Protein AF-A0A0X8JY64-F1 (afdb_monomer_lite)

Secondary structure (DSSP, 8-state):
--PPPPP-S-----S-----------------------------------------------------------------EEEEETTEEEEEETTEE--EEEEETTEEEEE-TTSPBP-SEEETTEEE-TTSBBPSSSEEEETTEEEEB-TTSBBP-SSEEEETTEEEEB-TT-PBP-SEEETTEEE-TTS-B-TTEEEEETTEEEEE-TTSBB--SEEEEETTEEEEE-TTSPBP-SEEETTEEEPTTSPBPSSEEEEETTEEEEE-TTSBBP-SEEEEETTEEEEE-TT-PBP-SEEETTEEE-TTSPBP-SEEEEETTTTEEEEE-TTSBBP-SEEETTEEE-GGGPBP-SEEEEETTTTEEEEE-TTSBBP-EEEEETTEEEEE-TTS-B--S--SEEEE-SSEEEEE-TTS-EEEEEETT-EEEE-SS--BTTEEEEEETTEEEEEEGGGEEEE-TTTSPPPEEEE-SSEEEEEEETTEEEEEEE--TTS-TT--B--SSSSB-SS-B---TTTTS-TTSPPS--HHHHHTHHHHTT--S-TTTT-HHHHHHHHHHHT--HHHHHHHHHHHTTTTTSHHHHHH---S-TT-BTTBHHHHSPP-SSHHHHHHHHHHHHIIIIITTT--S---SSSSTHHHH-S-TTHHHHHHHHHHHHHHHHTS--

Foldseek 3Di:
DDFAFAQDPPDPDPDDDDDDDDDDDDDDDDDDDDDDDDDDDDDDDDDDDDDDDDDDDDDDDDDDDDDDDDDDDPPPPQDAAWDQDPNFIFHDDRSDTDAAWDQDPNWIWHAHPVRTTDALDADPQAGHARVRTTDAQDWHAHPNFIWGAYNVRGTDEQDWDQRPNFIWGAYRVRTTDALDQDPQAGHHNVRTTQELHWHQRPNWIWGQYNVRGTDEQDWDQRPNFIWGAYRVRTTDALDQDVFAHHHNVRTTDEQDWHAHPNFIWGAYNVRGTDEQDWDQRPNFIWGAYRVRTTDELDDDDQWHQHNVRTTDEQDWDQRPVVRFIWGQYNVRGTDEQDDDPQWHQHPVGGTDELDWDQRPVVRFIWGAHRVRGTDAAWDARPNDIWHAHPSRGTDDDDQQKKFFADQKWFFAALVGHTQFIAGGGDIWGFDDDDDDPQWTFTFAQRDTGTTHPVRIDRDDPVPDDDWWWADPQFFIWTDPDPPDIFTFAGDDPQHDHPDTWDDRNQADTPRDGGDGPAQFDQQLDEFPDALVLVLCLCVLVVHPPALCRSCSVLLVVLCVVLSGYSLLLQLQLCSSCVRRPRPLCVPQVASNQDQQHPVHRNVRGHHDPGVSCNSNVVSNCCSVPFVVVPLRGLGFCNGHDNVRNHNHRCSSSSSSRSSVVSCVSSPNRD

Sequence (670 aa):
MKKILLASTVALSMAGFAKTTVYAEDSQATNNVQSSEKIATNTVSNEKKNQSEAEKATSQTPETKEQPSKETVVEVVNKEGWQKENNQWRYYEDNQPVSNWKKIAGVWYYFNQDGIMLSNTIFNDYLLNNSGALAESSWVKIDNQWYYATEDGKVTRNNWKKIAGVWYRFDENGIMISNAVYDDYLFKASGVLAENSWVKIGDKWYYGDQEGKINRDKWAKIDGQWYRFDESGVMLSATIYKDYLLKTSGAMAENAWAKLEDKWYYATASGKIIRDKWEKISGSWYYFNKDGVMLSSQWKEKYYLKDSGAMAKSEWIFDEKYKSWFYLKSDGTYAENQWVGSYYLKSFGYMAKNEWIFDKDYNAWYYLKEDGVYVTGNFTINGKDYTFQSNGKWITDSASYYKVKPITANVYSASGEKLSYISQGSIVAIDGAEAKDGRLPVKISGLSGYMNKSDLVAVSSDSDFIPHYATDGNYLYHELSPYASIRVAPHSSSMAIGKKYYSTDGINFENFTVENPFLFRDLRKPSNYTAEELDKVYSLMNIKGSRLAGKGAIFKEAEERYQINALYLIAHSALESSWGRSQIAKDKNNFFGIAAYDTTPYDSAKSFDDVDKGILGAAKWIRENYIDNGRTYLGNKSSGMNVLYASDPYWGEKIASIMMSINSKLGEKD

Radius of gyration: 56.55 Å; chains: 1; bounding box: 113×88×142 Å

pLDDT: mean 86.3, std 21.92, range [22.38, 98.69]

Structure (mmCIF, N/CA/C/O backbone):
data_AF-A0A0X8JY64-F1
#
_entry.id   AF-A0A0X8JY64-F1
#
loop_
_atom_site.group_PDB
_atom_site.id
_atom_site.type_symbol
_atom_site.label_atom_id
_atom_site.label_alt_id
_atom_site.label_comp_id
_atom_site.label_asym_id
_atom_site.label_entity_id
_atom_site.label_seq_id
_atom_site.pdbx_PDB_ins_code
_atom_site.Cartn_x
_atom_site.Cartn_y
_atom_site.Cartn_z
_atom_site.occupancy
_atom_site.B_iso_or_equiv
_atom_site.auth_seq_id
_atom_site.auth_comp_id
_atom_site.auth_asym_id
_atom_site.auth_atom_id
_atom_site.pdbx_PDB_model_num
ATOM 1 N N . MET A 1 1 ? -31.433 -29.660 43.951 1.00 22.83 1 MET A N 1
ATOM 2 C CA . MET A 1 1 ? -31.828 -28.983 42.694 1.00 22.83 1 MET A CA 1
ATOM 3 C C . MET A 1 1 ? -32.385 -27.606 43.030 1.00 22.83 1 MET A C 1
ATOM 5 O O . MET A 1 1 ? -33.512 -27.517 43.497 1.00 22.83 1 MET A O 1
ATOM 9 N N . LYS A 1 2 ? -31.576 -26.546 42.906 1.00 24.92 2 LYS A N 1
ATOM 10 C CA . LYS A 1 2 ? -32.000 -25.166 43.198 1.00 24.92 2 LYS A CA 1
ATOM 11 C C . LYS A 1 2 ? -32.607 -24.577 41.919 1.00 24.92 2 LYS A C 1
ATOM 13 O O . LYS A 1 2 ? -31.893 -24.409 40.939 1.00 24.92 2 LYS A O 1
ATOM 18 N N . LYS A 1 3 ? -33.926 -24.370 41.923 1.00 30.39 3 LYS A N 1
ATOM 19 C CA . LYS A 1 3 ? -34.717 -23.831 40.806 1.00 30.39 3 LYS A CA 1
ATOM 20 C C . LYS A 1 3 ? -34.628 -22.297 40.843 1.00 30.39 3 LYS A C 1
ATOM 22 O O . LYS A 1 3 ? -34.914 -21.716 41.884 1.00 30.39 3 LYS A O 1
ATOM 27 N N . ILE A 1 4 ? -34.177 -21.672 39.755 1.00 33.28 4 ILE A N 1
ATOM 28 C CA . ILE A 1 4 ? -33.971 -20.218 39.613 1.00 33.28 4 ILE A CA 1
ATOM 29 C C . ILE A 1 4 ? -35.132 -19.678 38.773 1.00 33.28 4 ILE A C 1
ATOM 31 O O . ILE A 1 4 ? -35.275 -20.147 37.655 1.00 33.28 4 ILE A O 1
ATOM 35 N N . LEU A 1 5 ? -35.966 -18.770 39.298 1.00 32.28 5 LEU A N 1
ATOM 36 C CA . LEU A 1 5 ? -36.996 -18.059 38.520 1.00 32.28 5 LEU A CA 1
ATOM 37 C C . LEU A 1 5 ? -36.371 -16.875 37.760 1.00 32.28 5 LEU A C 1
ATOM 39 O O . LEU A 1 5 ? -35.498 -16.206 38.309 1.00 32.28 5 LEU A O 1
ATOM 43 N N . LEU A 1 6 ? -36.851 -16.592 36.542 1.00 37.19 6 LEU A N 1
ATOM 44 C CA . LEU A 1 6 ? -36.521 -15.362 35.821 1.00 37.19 6 LEU A CA 1
ATOM 45 C C . LEU A 1 6 ? -37.612 -14.306 36.014 1.00 37.19 6 LEU A C 1
ATOM 47 O O . LEU A 1 6 ? -38.783 -14.586 35.767 1.00 37.19 6 LEU A O 1
ATOM 51 N N . ALA A 1 7 ? -37.185 -13.079 36.318 1.00 32.94 7 ALA A N 1
ATOM 52 C CA . ALA A 1 7 ? -37.895 -11.866 35.926 1.00 32.94 7 ALA A CA 1
ATOM 53 C C . ALA A 1 7 ? -37.309 -11.374 34.593 1.00 32.94 7 ALA A C 1
ATOM 55 O O . ALA A 1 7 ? -36.095 -11.212 34.451 1.00 32.94 7 ALA A O 1
ATOM 56 N N . SER A 1 8 ? -38.181 -11.206 33.604 1.00 33.31 8 SER A N 1
ATOM 57 C CA . SER A 1 8 ? -37.902 -11.036 32.172 1.00 33.31 8 SER A CA 1
ATOM 58 C C . SER A 1 8 ? -36.712 -10.124 31.800 1.00 33.31 8 SER A C 1
ATOM 60 O O . SER A 1 8 ? -36.723 -8.929 32.093 1.00 33.31 8 SER A O 1
ATOM 62 N N . THR A 1 9 ? -35.761 -10.638 31.011 1.00 33.22 9 THR A N 1
ATOM 63 C CA . THR A 1 9 ? -34.740 -9.850 30.279 1.00 33.22 9 THR A CA 1
ATOM 64 C C . THR A 1 9 ? -35.077 -9.601 28.804 1.00 33.22 9 THR A C 1
ATOM 66 O O . THR A 1 9 ? -34.227 -9.137 28.049 1.00 33.22 9 THR A O 1
ATOM 69 N N . VAL A 1 10 ? -36.328 -9.791 28.370 1.00 29.34 10 VAL A N 1
ATOM 70 C CA . VAL A 1 10 ? -36.775 -9.306 27.051 1.00 29.34 10 VAL A CA 1
ATOM 71 C C . VAL A 1 10 ? -37.993 -8.404 27.204 1.00 29.34 10 VAL A C 1
ATOM 73 O O . VAL A 1 10 ? -39.138 -8.829 27.097 1.00 29.34 10 VAL A O 1
ATOM 76 N N . ALA A 1 11 ? -37.717 -7.124 27.437 1.00 27.31 11 ALA A N 1
ATOM 77 C CA . ALA A 1 11 ? -38.617 -6.029 27.098 1.00 27.31 11 ALA A CA 1
ATOM 78 C C . ALA A 1 11 ? -37.799 -4.800 26.663 1.00 27.31 11 ALA A C 1
ATOM 80 O O . ALA A 1 11 ? -37.919 -3.723 27.237 1.00 27.31 11 ALA A O 1
ATOM 81 N N . LEU A 1 12 ? -36.968 -4.951 25.625 1.00 27.73 12 LEU A N 1
ATOM 82 C CA . LEU A 1 12 ? -36.611 -3.825 24.758 1.00 27.73 12 LEU A CA 1
ATOM 83 C C . LEU A 1 12 ? -37.537 -3.851 23.536 1.00 27.73 12 LEU A C 1
ATOM 85 O O . LEU A 1 12 ? -37.183 -4.328 22.466 1.00 27.73 12 LEU A O 1
ATOM 89 N N . SER A 1 13 ? -38.758 -3.355 23.724 1.00 26.38 13 SER A N 1
ATOM 90 C CA . SER A 1 13 ? -39.576 -2.805 22.639 1.00 26.38 13 SER A CA 1
ATOM 91 C C . SER A 1 13 ? -40.682 -1.925 23.224 1.00 26.38 13 SER A C 1
ATOM 93 O O . SER A 1 13 ? -41.859 -2.279 23.203 1.00 26.38 13 SER A O 1
ATOM 95 N N . MET A 1 14 ? -40.312 -0.770 23.776 1.00 27.78 14 MET A N 1
ATOM 96 C CA . MET A 1 14 ? -41.234 0.364 23.903 1.00 27.78 14 MET A CA 1
ATOM 97 C C . MET A 1 14 ? -40.509 1.668 23.569 1.00 27.78 14 MET A C 1
ATOM 99 O O . MET A 1 14 ? -40.362 2.559 24.390 1.00 27.78 14 MET A O 1
ATOM 103 N N . ALA A 1 15 ? -40.086 1.770 22.316 1.00 25.72 15 ALA A N 1
ATOM 104 C CA . ALA A 1 15 ? -40.210 2.994 21.542 1.00 25.72 15 ALA A CA 1
ATOM 105 C C . ALA A 1 15 ? -40.519 2.541 20.112 1.00 25.72 15 ALA A C 1
ATOM 107 O O . ALA A 1 15 ? -39.825 1.686 19.564 1.00 25.72 15 ALA A O 1
ATOM 108 N N . GLY A 1 16 ? -41.635 3.012 19.554 1.00 33.66 16 GLY A N 1
ATOM 109 C CA . GLY A 1 16 ? -41.964 2.762 18.155 1.00 33.66 16 GLY A CA 1
ATOM 110 C C . GLY A 1 16 ? -40.866 3.293 17.228 1.00 33.66 16 GLY A C 1
ATOM 111 O O . GLY A 1 16 ? -40.105 4.171 17.618 1.00 33.66 16 GLY A O 1
ATOM 112 N N . PHE A 1 17 ? -40.863 2.776 15.996 1.00 28.53 17 PHE A N 1
ATOM 113 C CA . PHE A 1 17 ? -39.947 3.055 14.876 1.00 28.53 17 PHE A CA 1
ATOM 114 C C . PHE A 1 17 ? -38.665 2.209 14.817 1.00 28.53 17 PHE A C 1
ATOM 116 O O . PHE A 1 17 ? -37.603 2.621 15.257 1.00 28.53 17 PHE A O 1
ATOM 123 N N . ALA A 1 18 ? -38.758 1.055 14.150 1.00 24.70 18 ALA A N 1
ATOM 124 C CA . ALA A 1 18 ? -38.021 0.770 12.910 1.00 24.70 18 ALA A CA 1
ATOM 125 C C . ALA A 1 18 ? -38.426 -0.619 12.389 1.00 24.70 18 ALA A C 1
ATOM 127 O O . ALA A 1 18 ? -38.357 -1.613 13.107 1.00 24.70 18 ALA A O 1
ATOM 128 N N . LYS A 1 19 ? -38.878 -0.683 11.132 1.00 27.06 19 LYS A N 1
ATOM 129 C CA . LYS A 1 19 ? -39.014 -1.938 10.384 1.00 27.06 19 LYS A CA 1
ATOM 130 C C . LYS A 1 19 ? -37.615 -2.397 9.982 1.00 27.06 19 LYS A C 1
ATOM 132 O O . LYS A 1 19 ? -36.936 -1.657 9.276 1.00 27.06 19 LYS A O 1
ATOM 137 N N . THR A 1 20 ? -37.250 -3.628 10.307 1.00 25.48 20 THR A N 1
ATOM 138 C CA . THR A 1 20 ? -36.220 -4.360 9.565 1.00 25.48 20 THR A CA 1
ATOM 139 C C . THR A 1 20 ? -36.744 -5.742 9.206 1.00 25.48 20 THR A C 1
ATOM 141 O O . THR A 1 20 ? -37.104 -6.561 10.046 1.00 25.48 20 THR A O 1
ATOM 144 N N . THR A 1 21 ? -36.855 -5.935 7.899 1.00 24.30 21 THR A N 1
ATOM 145 C CA . THR A 1 21 ? -37.120 -7.180 7.189 1.00 24.30 21 THR A CA 1
ATOM 146 C C . THR A 1 21 ? -35.949 -8.142 7.362 1.00 24.30 21 THR A C 1
ATOM 148 O O . THR A 1 21 ? -34.807 -7.743 7.145 1.00 24.30 21 THR A O 1
ATOM 151 N N . VAL A 1 22 ? -36.232 -9.405 7.677 1.00 22.56 22 VAL A N 1
ATOM 152 C CA . VAL A 1 22 ? -35.265 -10.503 7.566 1.00 22.56 22 VAL A CA 1
ATOM 153 C C . VAL A 1 22 ? -35.744 -11.414 6.441 1.00 22.56 22 VAL A C 1
ATOM 155 O O . VAL A 1 22 ? -36.814 -12.010 6.538 1.00 22.56 22 VAL A O 1
ATOM 158 N N . TYR A 1 23 ? -34.962 -11.460 5.363 1.00 23.56 23 TYR A N 1
ATOM 159 C CA . TYR A 1 23 ? -35.023 -12.499 4.341 1.00 23.56 23 TYR A CA 1
ATOM 160 C C . TYR A 1 23 ? -34.262 -13.722 4.860 1.00 23.56 23 TYR A C 1
ATOM 162 O O . TYR A 1 23 ? -33.131 -13.591 5.328 1.00 23.56 23 TYR A O 1
ATOM 170 N N . ALA A 1 24 ? -34.886 -14.891 4.769 1.00 23.25 24 ALA A N 1
ATOM 171 C CA . ALA A 1 24 ? -34.222 -16.182 4.842 1.00 23.25 24 ALA A CA 1
ATOM 172 C C . ALA A 1 24 ? -34.339 -16.810 3.448 1.00 23.25 24 ALA A C 1
ATOM 174 O O . ALA A 1 24 ? -35.454 -16.984 2.959 1.00 23.25 24 ALA A O 1
ATOM 175 N N . GLU A 1 25 ? -33.209 -17.089 2.801 1.00 24.27 25 GLU A N 1
ATOM 176 C CA . GLU A 1 25 ? -33.149 -17.933 1.606 1.00 24.27 25 GLU A CA 1
ATOM 177 C C . GLU A 1 25 ? -32.420 -19.226 1.960 1.00 24.27 25 GLU A C 1
ATOM 179 O O . GLU A 1 25 ? -31.299 -19.219 2.475 1.00 24.27 25 GLU A O 1
ATOM 184 N N . ASP A 1 26 ? -33.130 -20.322 1.708 1.00 24.64 26 ASP A N 1
ATOM 185 C CA . ASP A 1 26 ? -32.701 -21.695 1.890 1.00 24.64 26 ASP A CA 1
ATOM 186 C C . ASP A 1 26 ? -31.607 -22.082 0.892 1.00 24.64 26 ASP A C 1
ATOM 188 O O . ASP A 1 26 ? -31.664 -21.811 -0.309 1.00 24.64 26 ASP A O 1
ATOM 192 N N . SER A 1 27 ? -30.628 -22.808 1.411 1.00 22.56 27 SER A N 1
ATOM 193 C CA . SER A 1 27 ? -29.618 -23.539 0.669 1.00 22.56 27 SER A CA 1
ATOM 194 C C . SER A 1 27 ? -30.221 -24.792 0.023 1.00 22.56 27 SER A C 1
ATOM 196 O O . SER A 1 27 ? -30.647 -25.721 0.708 1.00 22.56 27 SER A O 1
ATOM 198 N N . GLN A 1 28 ? -30.175 -24.872 -1.310 1.00 25.58 28 GLN A N 1
ATOM 199 C CA . GLN A 1 28 ? -30.297 -26.138 -2.034 1.00 25.58 28 GLN A CA 1
ATOM 200 C C . GLN A 1 28 ? -29.064 -26.390 -2.898 1.00 25.58 28 GLN A C 1
ATOM 202 O O . GLN A 1 28 ? -28.745 -25.652 -3.826 1.00 25.58 28 GLN A O 1
ATOM 207 N N . ALA A 1 29 ? -28.374 -27.473 -2.550 1.00 22.38 29 ALA A N 1
ATOM 208 C CA . ALA A 1 29 ? -27.350 -28.110 -3.349 1.00 22.38 29 ALA A CA 1
ATOM 209 C C . ALA A 1 29 ? -28.010 -28.993 -4.417 1.00 22.38 29 ALA A C 1
ATOM 211 O O . ALA A 1 29 ? -28.858 -29.826 -4.098 1.00 22.38 29 ALA A O 1
ATOM 212 N N . THR A 1 30 ? -27.554 -28.880 -5.662 1.00 24.30 30 THR A N 1
ATOM 213 C CA . THR A 1 30 ? -27.774 -29.899 -6.693 1.00 24.30 30 THR A CA 1
ATOM 214 C C . THR A 1 30 ? -26.456 -30.251 -7.360 1.00 24.30 30 THR A C 1
ATOM 216 O O . THR A 1 30 ? -25.789 -29.404 -7.952 1.00 24.30 30 THR A O 1
ATOM 219 N N . ASN A 1 31 ? -26.114 -31.533 -7.245 1.00 22.97 31 ASN A N 1
ATOM 220 C CA . ASN A 1 31 ? -25.107 -32.230 -8.027 1.00 22.97 31 ASN A CA 1
ATOM 221 C C . ASN A 1 31 ? -25.411 -32.116 -9.524 1.00 22.97 31 ASN A C 1
ATOM 223 O O . ASN A 1 31 ? -26.549 -32.338 -9.929 1.00 22.97 31 ASN A O 1
ATOM 227 N N . ASN A 1 32 ? -24.379 -31.905 -10.341 1.00 25.62 32 ASN A N 1
ATOM 228 C CA . ASN A 1 32 ? -24.372 -32.419 -11.705 1.00 25.62 32 ASN A CA 1
ATOM 229 C C . ASN A 1 32 ? -22.962 -32.867 -12.102 1.00 25.62 32 ASN A C 1
ATOM 231 O O . ASN A 1 32 ? -21.990 -32.120 -12.019 1.00 25.62 32 ASN A O 1
ATOM 235 N N . VAL A 1 33 ? -22.901 -34.133 -12.501 1.00 22.88 33 VAL A N 1
ATOM 236 C CA . VAL A 1 33 ? -21.760 -34.863 -13.050 1.00 22.88 33 VAL A CA 1
ATOM 237 C C . VAL A 1 33 ? -21.921 -34.878 -14.568 1.00 22.88 33 VAL A C 1
ATOM 239 O O . VAL A 1 33 ? -22.978 -35.276 -15.041 1.00 22.88 33 VAL A O 1
ATOM 242 N N . GLN A 1 34 ? -20.874 -34.520 -15.314 1.00 25.00 34 GLN A N 1
ATOM 243 C CA . GLN A 1 34 ? -20.591 -34.987 -16.684 1.00 25.00 34 GLN A CA 1
ATOM 244 C C . GLN A 1 34 ? -19.139 -34.589 -17.008 1.00 25.00 34 GLN A C 1
ATOM 246 O O . GLN A 1 34 ? -18.778 -33.421 -16.945 1.00 25.00 34 GLN A O 1
ATOM 251 N N . SER A 1 35 ? -18.206 -35.540 -16.981 1.00 24.61 35 SER A N 1
ATOM 252 C CA . SER A 1 35 ? -17.814 -36.468 -18.058 1.00 24.61 35 SER A CA 1
ATOM 253 C C . SER A 1 35 ? -16.681 -35.909 -18.921 1.00 24.61 35 SER A C 1
ATOM 255 O O . SER A 1 35 ? -16.855 -35.019 -19.745 1.00 24.61 35 SER A O 1
ATOM 257 N N . SER A 1 36 ? -15.508 -36.486 -18.679 1.00 23.34 36 SER A N 1
ATOM 258 C CA . SER A 1 36 ? -14.246 -36.343 -19.392 1.00 23.34 36 SER A CA 1
ATOM 259 C C . SER A 1 36 ? -14.227 -37.159 -20.686 1.00 23.34 36 SER A C 1
ATOM 261 O O . SER A 1 36 ? -14.503 -38.358 -20.638 1.00 23.34 36 SER A O 1
ATOM 263 N N . GLU A 1 37 ? -13.756 -36.566 -21.784 1.00 26.14 37 GLU A N 1
ATOM 264 C CA . GLU A 1 37 ? -13.270 -37.303 -22.955 1.00 26.14 37 GLU A CA 1
ATOM 265 C C . GLU A 1 37 ? -11.794 -36.984 -23.210 1.00 26.14 37 GLU A C 1
ATOM 267 O O . GLU A 1 37 ? -11.365 -35.832 -23.272 1.00 26.14 37 GLU A O 1
ATOM 272 N N . LYS A 1 38 ? -11.015 -38.064 -23.306 1.00 26.78 38 LYS A N 1
ATOM 273 C CA . LYS A 1 38 ? -9.616 -38.113 -23.726 1.00 26.78 38 LYS A CA 1
ATOM 274 C C . LYS A 1 38 ? -9.558 -38.113 -25.251 1.00 26.78 38 LYS A C 1
ATOM 276 O O . LYS A 1 38 ? -10.183 -38.972 -25.865 1.00 26.78 38 LYS A O 1
ATOM 281 N N . ILE A 1 39 ? -8.677 -37.303 -25.830 1.00 25.95 39 ILE A N 1
ATOM 282 C CA . ILE A 1 39 ? -8.046 -37.614 -27.118 1.00 25.95 39 ILE A CA 1
ATOM 283 C C . ILE A 1 39 ? -6.535 -37.460 -26.948 1.00 25.95 39 ILE A C 1
ATOM 285 O O . ILE A 1 39 ? -6.030 -36.421 -26.530 1.00 25.95 39 ILE A O 1
ATOM 289 N N . ALA A 1 40 ? -5.841 -38.556 -27.228 1.00 25.00 40 ALA A N 1
ATOM 290 C CA . ALA A 1 40 ? -4.398 -38.671 -27.305 1.00 25.00 40 ALA A CA 1
ATOM 291 C C . ALA A 1 40 ? -3.954 -38.502 -28.759 1.00 25.00 40 ALA A C 1
ATOM 293 O O . ALA A 1 40 ? -4.608 -39.057 -29.632 1.00 25.00 40 ALA A O 1
ATOM 294 N N . THR A 1 41 ? -2.804 -37.863 -28.988 1.00 24.33 41 THR A N 1
ATOM 295 C CA . THR A 1 41 ? -1.823 -38.296 -30.002 1.00 24.33 41 THR A CA 1
ATOM 296 C C . THR A 1 41 ? -0.472 -37.615 -29.774 1.00 24.33 41 THR A C 1
ATOM 298 O O . THR A 1 41 ? -0.296 -36.432 -30.039 1.00 24.33 41 THR A O 1
ATOM 301 N N . ASN A 1 42 ? 0.451 -38.419 -29.250 1.00 25.91 42 ASN A N 1
ATOM 302 C CA . ASN A 1 42 ? 1.845 -38.625 -29.644 1.00 25.91 42 ASN A CA 1
ATOM 303 C C . ASN A 1 42 ? 2.675 -37.469 -30.226 1.00 25.91 42 ASN A C 1
ATOM 305 O O . ASN A 1 42 ? 2.645 -37.149 -31.411 1.00 25.91 42 ASN A O 1
ATOM 309 N N . THR A 1 43 ? 3.570 -37.019 -29.355 1.00 23.30 43 THR A N 1
ATOM 310 C CA . THR A 1 43 ? 4.937 -36.547 -29.577 1.00 23.30 43 THR A CA 1
ATOM 311 C C . THR A 1 43 ? 5.769 -37.530 -30.415 1.00 23.30 43 THR A C 1
ATOM 313 O O . THR A 1 43 ? 5.811 -38.720 -30.106 1.00 23.30 43 THR A O 1
ATOM 316 N N . VAL A 1 44 ? 6.524 -37.025 -31.398 1.00 25.77 44 VAL A N 1
ATOM 317 C CA . VAL A 1 44 ? 7.754 -37.671 -31.887 1.00 25.77 44 VAL A CA 1
ATOM 318 C C . VAL A 1 44 ? 8.857 -36.622 -31.949 1.00 25.77 44 VAL A C 1
ATOM 320 O O . VAL A 1 44 ? 8.811 -35.664 -32.718 1.00 25.77 44 VAL A O 1
ATOM 323 N N . SER A 1 45 ? 9.829 -36.825 -31.073 1.00 23.92 45 SER A N 1
ATOM 324 C CA . SER A 1 45 ? 11.144 -36.210 -31.005 1.00 23.92 45 SER A CA 1
ATOM 325 C C . SER A 1 45 ? 12.032 -36.710 -32.147 1.00 23.92 45 SER A C 1
ATOM 327 O O . SER A 1 45 ? 12.042 -37.895 -32.465 1.00 23.92 45 SER A O 1
ATOM 329 N N . ASN A 1 46 ? 12.825 -35.814 -32.732 1.00 25.41 46 ASN A N 1
ATOM 330 C CA . ASN A 1 46 ? 13.976 -36.181 -33.554 1.00 25.41 46 ASN A CA 1
ATOM 331 C C . ASN A 1 46 ? 15.144 -35.262 -33.184 1.00 25.41 46 ASN A C 1
ATOM 333 O O . ASN A 1 46 ? 15.298 -34.166 -33.720 1.00 25.41 46 ASN A O 1
ATOM 337 N N . GLU A 1 47 ? 15.955 -35.721 -32.233 1.00 26.56 47 GLU A N 1
ATOM 338 C CA . GLU A 1 47 ? 17.306 -35.222 -32.008 1.00 26.56 47 GLU A CA 1
ATOM 339 C C . GLU A 1 47 ? 18.250 -35.909 -33.005 1.00 26.56 47 GLU A C 1
ATOM 341 O O . GLU A 1 47 ? 18.331 -37.134 -33.064 1.00 26.56 47 GLU A O 1
ATOM 346 N N . LYS A 1 48 ? 18.997 -35.118 -33.779 1.00 25.42 48 LYS A N 1
ATOM 347 C CA . LYS A 1 48 ? 20.207 -35.567 -34.476 1.00 25.42 48 LYS A CA 1
ATOM 348 C C . LYS A 1 48 ? 21.388 -34.769 -33.936 1.00 25.42 48 LYS A C 1
ATOM 350 O O . LYS A 1 48 ? 21.599 -33.624 -34.323 1.00 25.42 48 LYS A O 1
ATOM 355 N N . LYS A 1 49 ? 22.168 -35.402 -33.061 1.00 25.12 49 LYS A N 1
ATOM 356 C CA . LYS A 1 49 ? 23.603 -35.145 -32.907 1.00 25.12 49 LYS A CA 1
ATOM 357 C C . LYS A 1 49 ? 24.324 -36.187 -33.752 1.00 25.12 49 LYS A C 1
ATOM 359 O O . LYS A 1 49 ? 24.024 -37.368 -33.622 1.00 25.12 49 LYS A O 1
ATOM 364 N N . ASN A 1 50 ? 25.285 -35.770 -34.567 1.00 25.50 50 ASN A N 1
ATOM 365 C CA . ASN A 1 50 ? 26.426 -36.634 -34.820 1.00 25.50 50 ASN A CA 1
ATOM 366 C C . ASN A 1 50 ? 27.690 -35.810 -35.031 1.00 25.50 50 ASN A C 1
ATOM 368 O O . ASN A 1 50 ? 27.674 -34.768 -35.685 1.00 25.50 50 ASN A O 1
ATOM 372 N N . GLN A 1 51 ? 28.736 -36.294 -34.375 1.00 28.02 51 GLN A N 1
ATOM 373 C CA . GLN A 1 51 ? 30.071 -35.738 -34.280 1.00 28.02 51 GLN A CA 1
ATOM 374 C C . GLN A 1 51 ? 30.846 -35.888 -35.588 1.00 28.02 51 GLN A C 1
ATOM 376 O O . GLN A 1 51 ? 30.667 -36.834 -36.352 1.00 28.02 51 GLN A O 1
ATOM 381 N N . SER A 1 52 ? 31.747 -34.935 -35.780 1.00 23.77 52 SER A N 1
ATOM 382 C CA . SER A 1 52 ? 32.952 -35.033 -36.589 1.00 23.77 52 SER A CA 1
ATOM 383 C C . SER A 1 52 ? 33.972 -35.964 -35.936 1.00 23.77 52 SER A C 1
ATOM 385 O O . SER A 1 52 ? 34.220 -35.810 -34.744 1.00 23.77 52 SER A O 1
ATOM 387 N N . GLU A 1 53 ? 34.648 -36.791 -36.728 1.00 27.36 53 GLU A N 1
ATOM 388 C CA . GLU A 1 53 ? 36.102 -36.968 -36.641 1.00 27.36 53 GLU A CA 1
ATOM 389 C C . GLU A 1 53 ? 36.628 -37.654 -37.905 1.00 27.36 53 GLU A C 1
ATOM 391 O O . GLU A 1 53 ? 35.964 -38.484 -38.525 1.00 27.36 53 GLU A O 1
ATOM 396 N N . ALA A 1 54 ? 37.803 -37.200 -38.325 1.00 24.25 54 ALA A N 1
ATOM 397 C CA . ALA A 1 54 ? 38.539 -37.639 -39.493 1.00 24.25 54 ALA A CA 1
ATOM 398 C C . ALA A 1 54 ? 39.655 -38.583 -39.051 1.00 24.25 54 ALA A C 1
ATOM 400 O O . ALA A 1 54 ? 40.273 -38.318 -38.029 1.00 24.25 54 ALA A O 1
ATOM 401 N N . GLU A 1 55 ? 40.002 -39.577 -39.870 1.00 26.00 55 GLU A N 1
ATOM 402 C CA . GLU A 1 55 ? 41.357 -40.132 -39.888 1.00 26.00 55 GLU A CA 1
ATOM 403 C C . GLU A 1 55 ? 41.668 -40.829 -41.221 1.00 26.00 55 GLU A C 1
ATOM 405 O O . GLU A 1 55 ? 40.785 -41.172 -42.007 1.00 26.00 55 GLU A O 1
ATOM 410 N N . LYS A 1 56 ? 42.965 -40.908 -41.514 1.00 23.94 56 LYS A N 1
ATOM 411 C CA . LYS A 1 56 ? 43.604 -41.009 -42.830 1.00 23.94 56 LYS A CA 1
ATOM 412 C C . LYS A 1 56 ? 44.548 -42.222 -42.838 1.00 23.94 56 LYS A C 1
ATOM 414 O O . LYS A 1 56 ? 45.156 -42.500 -41.814 1.00 23.94 56 LYS A O 1
ATOM 419 N N . ALA A 1 57 ? 44.777 -42.782 -44.035 1.00 23.55 57 ALA A N 1
ATOM 420 C CA . ALA A 1 57 ? 45.797 -43.790 -44.401 1.00 23.55 57 ALA A CA 1
ATOM 421 C C . ALA A 1 57 ? 45.497 -45.232 -43.913 1.00 23.55 57 ALA A C 1
ATOM 423 O O . ALA A 1 57 ? 44.924 -45.424 -42.857 1.00 23.55 57 ALA A O 1
ATOM 424 N N . THR A 1 58 ? 45.804 -46.325 -44.622 1.00 22.81 58 THR A N 1
ATOM 425 C CA . THR A 1 58 ? 46.943 -46.610 -45.513 1.00 22.81 58 THR A CA 1
ATOM 426 C C . THR A 1 58 ? 46.638 -47.847 -46.383 1.00 22.81 58 THR A C 1
ATOM 428 O O . THR A 1 58 ? 45.816 -48.681 -46.014 1.00 22.81 58 THR A O 1
ATOM 431 N N . SER A 1 59 ? 47.321 -47.964 -47.525 1.00 26.06 59 SER A N 1
ATOM 432 C CA . SER A 1 59 ? 47.349 -49.107 -48.453 1.00 26.06 59 SER A CA 1
ATOM 433 C C . SER A 1 59 ? 47.729 -50.455 -47.821 1.00 26.06 59 SER A C 1
ATOM 435 O O . SER A 1 59 ? 48.616 -50.476 -46.975 1.00 26.06 59 SER A O 1
ATOM 437 N N . GLN A 1 60 ? 47.194 -51.566 -48.353 1.00 26.48 60 GLN A N 1
ATOM 438 C CA . GLN A 1 60 ? 47.933 -52.651 -49.047 1.00 26.48 60 GLN A CA 1
ATOM 439 C C . GLN A 1 60 ? 47.040 -53.886 -49.311 1.00 26.48 60 GLN A C 1
ATOM 441 O O . GLN A 1 60 ? 46.357 -54.384 -48.423 1.00 26.48 60 GLN A O 1
ATOM 446 N N . THR A 1 61 ? 47.076 -54.371 -50.555 1.00 24.84 61 THR A N 1
ATOM 447 C CA . THR A 1 61 ? 46.651 -55.703 -51.044 1.00 24.84 61 THR A CA 1
ATOM 448 C C . THR A 1 61 ? 47.580 -56.801 -50.490 1.00 24.84 61 THR A C 1
ATOM 450 O O . THR A 1 61 ? 48.727 -56.475 -50.175 1.00 24.84 61 THR A O 1
ATOM 453 N N . PRO A 1 62 ? 47.162 -58.082 -50.377 1.00 35.88 62 PRO A N 1
ATOM 454 C CA . PRO A 1 62 ? 47.230 -59.054 -51.497 1.00 35.88 62 PRO A CA 1
ATOM 455 C C . PRO A 1 62 ? 46.033 -60.055 -51.480 1.00 35.88 62 PRO A C 1
ATOM 457 O O . PRO A 1 62 ? 45.298 -60.126 -50.508 1.00 35.88 62 PRO A O 1
ATOM 460 N N . GLU A 1 63 ? 45.657 -60.769 -52.542 1.00 26.91 63 GLU A N 1
ATOM 461 C CA . GLU A 1 63 ? 46.371 -61.926 -53.091 1.00 26.91 63 GLU A CA 1
ATOM 462 C C . GLU A 1 63 ? 45.890 -62.323 -54.496 1.00 26.91 63 GLU A C 1
ATOM 464 O O . GLU A 1 63 ? 44.756 -62.106 -54.923 1.00 26.91 63 GLU A O 1
ATOM 469 N N . THR A 1 64 ? 46.845 -62.946 -55.170 1.00 25.25 64 THR A N 1
ATOM 470 C CA . THR A 1 64 ? 46.962 -63.366 -56.559 1.00 25.25 64 THR A CA 1
ATOM 471 C C . THR A 1 64 ? 46.484 -64.810 -56.748 1.00 25.25 64 THR A C 1
ATOM 473 O O . THR A 1 64 ? 46.772 -65.655 -55.905 1.00 25.25 64 THR A O 1
ATOM 476 N N . LYS A 1 65 ? 45.915 -65.145 -57.914 1.00 28.61 65 LYS A N 1
ATOM 477 C CA . LYS A 1 65 ? 46.075 -66.480 -58.522 1.00 28.61 65 LYS A CA 1
ATOM 478 C C . LYS A 1 65 ? 46.301 -66.381 -60.036 1.00 28.61 65 LYS A C 1
ATOM 480 O O . LYS A 1 65 ? 45.409 -66.007 -60.783 1.00 28.61 65 LYS A O 1
ATOM 485 N N . GLU A 1 66 ? 47.547 -66.696 -60.385 1.00 29.36 66 GLU A N 1
ATOM 486 C CA . GLU A 1 66 ? 48.061 -67.463 -61.533 1.00 29.36 66 GLU A CA 1
ATOM 487 C C . GLU A 1 66 ? 47.743 -67.065 -62.995 1.00 29.36 66 GLU A C 1
ATOM 489 O O . GLU A 1 66 ? 46.627 -67.132 -63.497 1.00 29.36 66 GLU A O 1
ATOM 494 N N . GLN A 1 67 ? 48.846 -66.743 -63.684 1.00 29.19 67 GLN A N 1
ATOM 495 C CA . GLN A 1 67 ? 49.122 -66.725 -65.131 1.00 29.19 67 GLN A CA 1
ATOM 496 C C . GLN A 1 67 ? 49.108 -68.163 -65.740 1.00 29.19 67 GLN A C 1
ATOM 498 O O . GLN A 1 67 ? 49.177 -69.103 -64.949 1.00 29.19 67 GLN A O 1
ATOM 503 N N . PRO A 1 68 ? 49.124 -68.394 -67.086 1.00 41.00 68 PRO A N 1
ATOM 504 C CA . PRO A 1 68 ? 49.966 -67.653 -68.038 1.00 41.00 68 PRO A CA 1
ATOM 505 C C . PRO A 1 68 ? 49.445 -67.375 -69.472 1.00 41.00 68 PRO A C 1
ATOM 507 O O . PRO A 1 68 ? 48.592 -68.056 -70.030 1.00 41.00 68 PRO A O 1
ATOM 510 N N . SER A 1 69 ? 50.068 -66.323 -70.020 1.00 36.28 69 SER A N 1
ATOM 511 C CA . SER A 1 69 ? 50.463 -66.008 -71.407 1.00 36.28 69 SER A CA 1
ATOM 512 C C . SER A 1 69 ? 49.590 -66.394 -72.613 1.00 36.28 69 SER A C 1
ATOM 514 O O . SER A 1 69 ? 49.464 -67.558 -72.986 1.00 36.28 69 SER A O 1
ATOM 516 N N . LYS A 1 70 ? 49.219 -65.360 -73.385 1.00 32.50 70 LYS A N 1
ATOM 517 C CA . LYS A 1 70 ? 49.508 -65.270 -74.829 1.00 32.50 70 LYS A CA 1
ATOM 518 C C . LYS A 1 70 ? 49.366 -63.830 -75.335 1.00 32.50 70 LYS A C 1
ATOM 520 O O . LYS A 1 70 ? 48.531 -63.075 -74.856 1.00 32.50 70 LYS A O 1
ATOM 525 N N . GLU A 1 71 ? 50.252 -63.481 -76.260 1.00 45.00 71 GLU A N 1
ATOM 526 C CA . GLU A 1 71 ? 50.395 -62.198 -76.952 1.00 45.00 71 GLU A CA 1
ATOM 527 C C . GLU A 1 71 ? 49.073 -61.659 -77.505 1.00 45.00 71 GLU A C 1
ATOM 529 O O . GLU A 1 71 ? 48.315 -62.405 -78.126 1.00 45.00 71 GLU A O 1
ATOM 534 N N . THR A 1 72 ? 48.826 -60.350 -77.377 1.00 32.25 72 THR A N 1
ATOM 535 C CA . THR A 1 72 ? 47.931 -59.632 -78.300 1.00 32.25 72 THR A CA 1
ATOM 536 C C . THR A 1 72 ? 48.221 -58.124 -78.296 1.00 32.25 72 THR A C 1
ATOM 538 O O . THR A 1 72 ? 48.006 -57.446 -77.302 1.00 32.25 72 THR A O 1
ATOM 541 N N . VAL A 1 73 ? 48.748 -57.656 -79.434 1.00 37.25 73 VAL A N 1
ATOM 542 C CA . VAL A 1 73 ? 48.454 -56.394 -80.145 1.00 37.25 73 VAL A CA 1
ATOM 543 C C . VAL A 1 73 ? 48.568 -55.072 -79.364 1.00 37.25 73 VAL A C 1
ATOM 545 O O . VAL A 1 73 ? 47.752 -54.745 -78.511 1.00 37.25 73 VAL A O 1
ATOM 548 N N . VAL A 1 74 ? 49.532 -54.237 -79.777 1.00 43.25 74 VAL A N 1
ATOM 549 C CA . VAL A 1 74 ? 49.506 -52.783 -79.546 1.00 43.25 74 VAL A CA 1
ATOM 550 C C . VAL A 1 74 ? 48.317 -52.224 -80.328 1.00 43.25 74 VAL A C 1
ATOM 552 O O . VAL A 1 74 ? 48.410 -51.966 -81.527 1.00 43.25 74 VAL A O 1
ATOM 555 N N . GLU A 1 75 ? 47.174 -52.109 -79.664 1.00 41.84 75 GLU A N 1
ATOM 556 C CA . GLU A 1 75 ? 46.020 -51.395 -80.188 1.00 41.84 75 GLU A CA 1
ATOM 557 C C . GLU A 1 75 ? 46.371 -49.901 -80.168 1.00 41.84 75 GLU A C 1
ATOM 559 O O . GLU A 1 75 ? 46.557 -49.297 -79.109 1.00 41.84 75 GLU A O 1
ATOM 564 N N . VAL A 1 76 ? 46.531 -49.300 -81.348 1.00 48.91 76 VAL A N 1
ATOM 565 C CA . VAL A 1 76 ? 46.514 -47.842 -81.488 1.00 48.91 76 VAL A CA 1
ATOM 566 C C . VAL A 1 76 ? 45.093 -47.423 -81.129 1.00 48.91 76 VAL A C 1
ATOM 568 O O . VAL A 1 76 ? 44.206 -47.443 -81.978 1.00 48.91 76 VAL A O 1
ATOM 571 N N . VAL A 1 77 ? 44.851 -47.137 -79.848 1.00 57.69 77 VAL A N 1
ATOM 572 C CA . VAL A 1 77 ? 43.567 -46.605 -79.389 1.00 57.69 77 VAL A CA 1
ATOM 573 C C . VAL A 1 77 ? 43.371 -45.285 -80.119 1.00 57.69 77 VAL A C 1
ATOM 575 O O . VAL A 1 77 ? 44.076 -44.316 -79.843 1.00 57.69 77 VAL A O 1
ATOM 578 N N . ASN A 1 78 ? 42.463 -45.279 -81.091 1.00 69.69 78 ASN A N 1
ATOM 579 C CA . ASN A 1 78 ? 42.123 -44.096 -81.860 1.00 69.69 78 ASN A CA 1
ATOM 580 C C . ASN A 1 78 ? 41.338 -43.163 -80.928 1.00 69.69 78 ASN A C 1
ATOM 582 O O . ASN A 1 78 ? 40.157 -43.397 -80.658 1.00 69.69 78 ASN A O 1
ATOM 586 N N . LYS A 1 79 ? 42.021 -42.183 -80.332 1.00 81.44 79 LYS A N 1
ATOM 587 C CA . LYS A 1 79 ? 41.410 -41.236 -79.399 1.00 81.44 79 LYS A CA 1
ATOM 588 C C . LYS A 1 79 ? 40.700 -40.158 -80.201 1.00 81.44 79 LYS A C 1
ATOM 590 O O . LYS A 1 79 ? 41.336 -39.412 -80.930 1.00 81.44 79 LYS A O 1
ATOM 595 N N . GLU A 1 80 ? 39.393 -40.057 -80.011 1.00 90.25 80 GLU A N 1
ATOM 596 C CA . GLU A 1 80 ? 38.554 -38.999 -80.571 1.00 90.25 80 GLU A CA 1
ATOM 597 C C . GLU A 1 80 ? 37.693 -38.390 -79.458 1.00 90.25 80 GLU A C 1
ATOM 599 O O . GLU A 1 80 ? 37.295 -39.072 -78.503 1.00 90.25 80 GLU A O 1
ATOM 604 N N . GLY A 1 81 ? 37.406 -37.094 -79.571 1.00 93.06 81 GLY A N 1
ATOM 605 C CA . GLY A 1 81 ? 36.523 -36.375 -78.657 1.00 93.06 81 GLY A CA 1
ATOM 606 C C . GLY A 1 81 ? 37.091 -36.168 -77.246 1.00 93.06 81 GLY A C 1
ATOM 607 O O . GLY A 1 81 ? 38.302 -36.163 -77.024 1.00 93.06 81 GLY A O 1
ATOM 608 N N . TRP A 1 82 ? 36.199 -35.946 -76.274 1.00 94.50 82 TRP A N 1
ATOM 609 C CA . TRP A 1 82 ? 36.561 -35.675 -74.878 1.00 94.50 82 TRP A CA 1
ATOM 610 C C . TRP A 1 82 ? 37.130 -36.910 -74.176 1.00 94.50 82 TRP A C 1
ATOM 612 O O . TRP A 1 82 ? 36.457 -37.932 -74.067 1.00 94.50 82 TRP A O 1
ATOM 622 N N . GLN A 1 83 ? 38.331 -36.781 -73.615 1.00 93.75 83 GLN A N 1
ATOM 623 C CA . GLN A 1 83 ? 39.008 -37.825 -72.846 1.00 93.75 83 GLN A CA 1
ATOM 624 C C . GLN A 1 83 ? 39.488 -37.259 -71.506 1.00 93.75 83 GLN A C 1
ATOM 626 O O . GLN A 1 83 ? 40.011 -36.144 -71.443 1.00 93.75 83 GLN A O 1
ATOM 631 N N . LYS A 1 84 ? 39.314 -38.021 -70.421 1.00 93.19 84 LYS A N 1
ATOM 632 C CA . LYS A 1 84 ? 39.796 -37.649 -69.084 1.00 93.19 84 LYS A CA 1
ATOM 633 C C . LYS A 1 84 ? 41.005 -38.504 -68.721 1.00 93.19 84 LYS A C 1
ATOM 635 O O . LYS A 1 84 ? 40.867 -39.697 -68.472 1.00 93.19 84 LYS A O 1
ATOM 640 N N . GLU A 1 85 ? 42.176 -37.887 -68.639 1.00 91.50 85 GLU A N 1
ATOM 641 C CA . GLU A 1 85 ? 43.457 -38.554 -68.393 1.00 91.50 85 GLU A CA 1
ATOM 642 C C . GLU A 1 85 ? 44.137 -37.924 -67.179 1.00 91.50 85 GLU A C 1
ATOM 644 O O . GLU A 1 85 ? 44.230 -36.705 -67.093 1.00 91.50 85 GLU A O 1
ATOM 649 N N . ASN A 1 86 ? 44.591 -38.726 -66.209 1.00 88.75 86 ASN A N 1
ATOM 650 C CA . ASN A 1 86 ? 45.223 -38.225 -64.974 1.00 88.75 86 ASN A CA 1
ATOM 651 C C . ASN A 1 86 ? 44.409 -37.121 -64.266 1.00 88.75 86 ASN A C 1
ATOM 653 O O . ASN A 1 86 ? 44.951 -36.163 -63.721 1.00 88.75 86 ASN A O 1
ATOM 657 N N . ASN A 1 87 ? 43.081 -37.266 -64.284 1.00 90.44 87 ASN A N 1
ATOM 658 C CA . ASN A 1 87 ? 42.112 -36.304 -63.756 1.00 90.44 87 ASN A CA 1
ATOM 659 C C . ASN A 1 87 ? 42.063 -34.936 -64.476 1.00 90.44 87 ASN A C 1
ATOM 661 O O . ASN A 1 87 ? 41.456 -33.998 -63.965 1.00 90.44 87 ASN A O 1
ATOM 665 N N . GLN A 1 88 ? 42.634 -34.840 -65.674 1.00 93.81 88 GLN A N 1
ATOM 666 C CA . GLN A 1 88 ? 42.636 -33.663 -66.537 1.00 93.81 88 GLN A CA 1
ATOM 667 C C . GLN A 1 88 ? 41.872 -33.964 -67.831 1.00 93.81 88 GLN A C 1
ATOM 669 O O . GLN A 1 88 ? 41.964 -35.062 -68.377 1.00 93.81 88 GLN A O 1
ATOM 674 N N . TRP A 1 89 ? 41.084 -33.007 -68.315 1.00 96.38 89 TRP A N 1
ATOM 675 C CA . TRP A 1 89 ? 40.324 -33.172 -69.555 1.00 96.38 89 TRP A CA 1
ATOM 676 C C . TRP A 1 89 ? 41.150 -32.759 -70.770 1.00 96.38 89 TRP A C 1
ATOM 678 O O . TRP A 1 89 ? 41.865 -31.761 -70.728 1.00 96.38 89 TRP A O 1
ATOM 688 N N . ARG A 1 90 ? 41.024 -33.524 -71.853 1.00 96.12 90 ARG A N 1
ATOM 689 C CA . ARG A 1 90 ? 41.638 -33.308 -73.168 1.00 96.12 90 ARG A CA 1
ATOM 690 C C . ARG A 1 90 ? 40.576 -33.518 -74.246 1.00 96.12 90 ARG A C 1
ATOM 692 O O . ARG A 1 90 ? 39.595 -34.224 -74.005 1.00 96.12 90 ARG A O 1
ATOM 699 N N . TYR A 1 91 ? 40.772 -32.942 -75.424 1.00 95.38 91 TYR A N 1
AT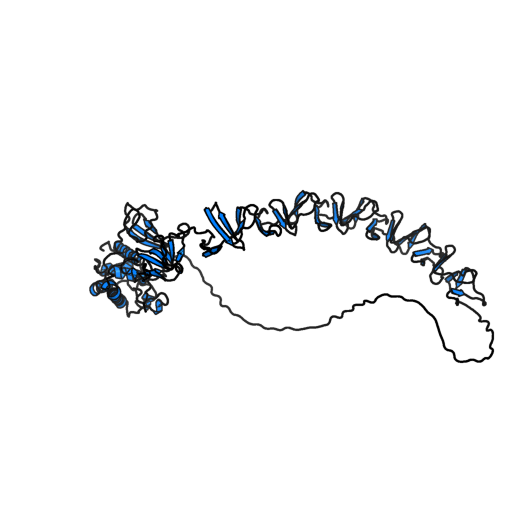OM 700 C CA . TYR A 1 91 ? 39.931 -33.205 -76.591 1.00 95.38 91 TYR A CA 1
ATOM 701 C C . TYR A 1 91 ? 40.819 -33.629 -77.755 1.00 95.38 91 TYR A C 1
ATOM 703 O O . TYR A 1 91 ? 41.778 -32.923 -78.059 1.00 95.38 91 TYR A O 1
ATOM 711 N N . TYR A 1 92 ? 40.536 -34.781 -78.358 1.00 94.50 92 TYR A N 1
ATOM 712 C CA . TYR A 1 92 ? 41.329 -35.336 -79.453 1.00 94.50 92 TYR A CA 1
ATOM 713 C C . TYR A 1 92 ? 40.608 -35.185 -80.796 1.00 94.50 92 TYR A C 1
ATOM 715 O O . TYR A 1 92 ? 39.401 -35.419 -80.870 1.00 94.50 92 TYR A O 1
ATOM 723 N N . GLU A 1 93 ? 41.362 -34.810 -81.829 1.00 92.62 93 GLU A N 1
ATOM 724 C CA . GLU A 1 93 ? 40.969 -34.846 -83.244 1.00 92.62 93 GLU A CA 1
ATOM 725 C C . GLU A 1 93 ? 42.115 -35.480 -84.037 1.00 92.62 93 GLU A C 1
ATOM 727 O O . GLU A 1 93 ? 43.279 -35.129 -83.824 1.00 92.62 93 GLU A O 1
ATOM 732 N N . ASP A 1 94 ? 41.806 -36.433 -84.916 1.00 89.25 94 ASP A N 1
ATOM 733 C CA . ASP A 1 94 ? 42.796 -37.182 -85.700 1.00 89.25 94 ASP A CA 1
ATOM 734 C C . ASP A 1 94 ? 43.881 -37.821 -84.808 1.00 89.25 94 ASP A C 1
ATOM 736 O O . ASP A 1 94 ? 45.080 -37.806 -85.108 1.00 89.25 94 ASP A O 1
ATOM 740 N N . ASN A 1 95 ? 43.451 -38.364 -83.662 1.00 88.06 95 ASN A N 1
ATOM 741 C CA . ASN A 1 95 ? 44.305 -38.963 -82.632 1.00 88.06 95 ASN A CA 1
ATOM 742 C C . ASN A 1 95 ? 45.366 -38.011 -82.018 1.00 88.06 95 ASN A C 1
ATOM 744 O O . ASN A 1 95 ? 46.294 -38.469 -81.345 1.00 88.06 95 ASN A O 1
ATOM 748 N N . GLN A 1 96 ? 45.238 -36.689 -82.207 1.00 89.62 96 GLN A N 1
ATOM 749 C CA . GLN A 1 96 ? 46.096 -35.660 -81.604 1.00 89.62 96 GLN A CA 1
ATOM 750 C C . GLN A 1 96 ? 45.313 -34.784 -80.616 1.00 89.62 96 GLN A C 1
ATOM 752 O O . GLN A 1 96 ? 44.168 -34.422 -80.888 1.00 89.62 96 GLN A O 1
ATOM 757 N N . PRO A 1 97 ? 45.896 -34.416 -79.459 1.00 92.75 97 PRO A N 1
ATOM 758 C CA . PRO A 1 97 ? 45.225 -33.533 -78.519 1.00 92.75 97 PRO A CA 1
ATOM 759 C C . PRO A 1 97 ? 45.174 -32.102 -79.071 1.00 92.75 97 PRO A C 1
ATOM 761 O O . PRO A 1 97 ? 46.186 -31.539 -79.489 1.00 92.75 97 PRO A O 1
ATOM 764 N N . VAL A 1 98 ? 43.992 -31.492 -79.026 1.00 94.75 98 VAL A N 1
ATOM 765 C CA . VAL A 1 98 ? 43.786 -30.089 -79.386 1.00 94.75 98 VAL A CA 1
ATOM 766 C C . VAL A 1 98 ? 44.493 -29.177 -78.380 1.00 94.75 98 VAL A C 1
ATOM 768 O O . VAL A 1 98 ? 44.445 -29.405 -77.172 1.00 94.75 98 VAL A O 1
ATOM 771 N N . SER A 1 99 ? 45.118 -28.115 -78.887 1.00 94.06 99 SER A N 1
ATOM 772 C CA . SER A 1 99 ? 45.721 -27.028 -78.110 1.00 94.06 99 SER A CA 1
ATOM 773 C C . SER A 1 99 ? 45.092 -25.678 -78.482 1.00 94.06 99 SER A C 1
ATOM 775 O O . SER A 1 99 ? 44.500 -25.518 -79.550 1.00 94.06 99 SER A O 1
ATOM 777 N N . ASN A 1 100 ? 45.243 -24.681 -77.608 1.00 95.62 100 ASN A N 1
ATOM 778 C CA . ASN A 1 100 ? 44.658 -23.340 -77.711 1.00 95.62 100 ASN A CA 1
ATOM 779 C C . ASN A 1 100 ? 43.115 -23.333 -77.695 1.00 95.62 100 ASN A C 1
ATOM 781 O O . ASN A 1 100 ? 42.474 -24.242 -77.165 1.00 95.62 100 ASN A O 1
ATOM 785 N N . TRP A 1 101 ? 42.507 -22.253 -78.196 1.00 96.62 101 TRP A N 1
ATOM 786 C CA . TRP A 1 101 ? 41.057 -22.084 -78.246 1.00 96.62 101 TRP A CA 1
ATOM 787 C C . TRP A 1 101 ? 40.413 -23.027 -79.260 1.00 96.62 101 TRP A C 1
ATOM 789 O O . TRP A 1 101 ? 40.768 -23.023 -80.438 1.00 96.62 101 TRP A O 1
ATOM 799 N N . LYS A 1 102 ? 39.388 -23.758 -78.827 1.00 96.25 102 LYS A N 1
ATOM 800 C CA . LYS A 1 102 ? 38.574 -24.613 -79.691 1.00 96.25 102 LYS A CA 1
ATOM 801 C C . LYS A 1 102 ? 37.101 -24.474 -79.346 1.00 96.25 102 LYS A C 1
ATOM 803 O O . LYS A 1 102 ? 36.717 -24.522 -78.179 1.00 96.25 102 LYS A O 1
ATOM 808 N N . LYS A 1 103 ? 36.270 -24.333 -80.378 1.00 96.38 103 LYS A N 1
ATOM 809 C CA . LYS A 1 103 ? 34.814 -24.355 -80.248 1.00 96.38 103 LYS A CA 1
ATOM 810 C C . LYS A 1 103 ? 34.314 -25.781 -80.453 1.00 96.38 103 LYS A C 1
ATOM 812 O O . LYS A 1 103 ? 34.500 -26.343 -81.529 1.00 96.38 103 LYS A O 1
ATOM 817 N N . ILE A 1 104 ? 33.685 -26.354 -79.433 1.00 95.50 104 ILE A N 1
ATOM 818 C CA . ILE A 1 104 ? 33.178 -27.729 -79.420 1.00 95.50 104 ILE A CA 1
ATOM 819 C C . ILE A 1 104 ? 31.685 -27.660 -79.122 1.00 95.50 104 ILE A C 1
ATOM 821 O O . ILE A 1 104 ? 31.277 -27.082 -78.118 1.00 95.50 104 ILE A O 1
ATOM 825 N N . ALA A 1 105 ? 30.863 -28.195 -80.030 1.00 92.75 105 ALA A N 1
ATOM 826 C CA . ALA A 1 105 ? 29.398 -28.162 -79.929 1.00 92.75 105 ALA A CA 1
ATOM 827 C C . ALA A 1 105 ? 28.823 -26.761 -79.606 1.00 92.75 105 ALA A C 1
ATOM 829 O O . ALA A 1 105 ? 27.861 -26.622 -78.858 1.00 92.75 105 ALA A O 1
ATOM 830 N N . GLY A 1 106 ? 29.425 -25.705 -80.167 1.00 92.81 106 GLY A N 1
ATOM 831 C CA . GLY A 1 106 ? 28.975 -24.323 -79.975 1.00 92.81 106 GLY A CA 1
ATOM 832 C C . GLY A 1 106 ? 29.587 -23.587 -78.778 1.00 92.81 106 GLY A C 1
ATOM 833 O O . GLY A 1 106 ? 29.410 -22.376 -78.692 1.00 92.81 106 GLY A O 1
ATOM 834 N N . VAL A 1 107 ? 30.359 -24.262 -77.924 1.00 95.38 107 VAL A N 1
ATOM 835 C CA . VAL A 1 107 ? 30.961 -23.697 -76.705 1.00 95.38 107 VAL A CA 1
ATOM 836 C C . VAL A 1 107 ? 32.478 -23.593 -76.857 1.00 95.38 107 VAL A C 1
ATOM 838 O O . VAL A 1 107 ? 33.112 -24.502 -77.390 1.00 95.38 107 VAL A O 1
ATOM 841 N N . TRP A 1 108 ? 33.071 -22.483 -76.421 1.00 97.38 108 TRP A N 1
ATOM 842 C CA . TRP A 1 108 ? 34.522 -22.289 -76.460 1.00 97.38 108 TRP A CA 1
ATOM 843 C C . TRP A 1 108 ? 35.215 -22.909 -75.246 1.00 97.38 108 TRP A C 1
ATOM 845 O O . TRP A 1 108 ? 34.767 -22.737 -74.117 1.00 97.38 108 TRP A O 1
ATOM 855 N N . TYR A 1 109 ? 36.337 -23.579 -75.495 1.00 97.19 109 TYR A N 1
ATOM 856 C CA . TYR A 1 109 ? 37.243 -24.147 -74.499 1.00 97.19 109 TYR A CA 1
ATOM 857 C C . TYR A 1 109 ? 38.674 -23.724 -74.832 1.00 97.19 109 TYR A C 1
ATOM 859 O O . TYR A 1 109 ? 38.992 -23.496 -76.002 1.00 97.19 109 TYR A O 1
ATOM 867 N N . TYR A 1 110 ? 39.544 -23.653 -73.826 1.00 97.62 110 TYR A N 1
ATOM 868 C CA . TYR A 1 110 ? 40.970 -23.408 -74.029 1.00 97.62 110 TYR A CA 1
ATOM 869 C C . TYR A 1 110 ? 41.800 -24.583 -73.516 1.00 97.62 110 TYR A C 1
ATOM 871 O O . TYR A 1 110 ? 41.658 -24.997 -72.364 1.00 97.62 110 TYR A O 1
ATOM 879 N N . PHE A 1 111 ? 42.697 -25.081 -74.363 1.00 97.06 111 PHE A N 1
ATOM 880 C CA . PHE A 1 111 ? 43.640 -26.145 -74.045 1.00 97.06 111 PHE A CA 1
ATOM 881 C C . PHE A 1 111 ? 45.062 -25.578 -73.992 1.00 97.06 111 PHE A C 1
ATOM 883 O O . PHE A 1 111 ? 45.465 -24.801 -74.858 1.00 97.06 111 PHE A O 1
ATOM 890 N N . ASN A 1 112 ? 45.843 -25.934 -72.973 1.00 94.62 112 ASN A N 1
ATOM 891 C CA . ASN A 1 112 ? 47.244 -25.518 -72.893 1.00 94.62 112 ASN A CA 1
ATOM 892 C C . ASN A 1 112 ? 48.106 -26.230 -73.964 1.00 94.62 112 ASN A C 1
ATOM 894 O O . ASN A 1 112 ? 47.603 -27.033 -74.748 1.00 94.62 112 ASN A O 1
ATOM 898 N N . GLN A 1 113 ? 49.413 -25.947 -74.006 1.00 94.44 113 GLN A N 1
ATOM 899 C CA . GLN A 1 113 ? 50.319 -26.556 -74.996 1.00 94.44 113 GLN A CA 1
ATOM 900 C C . GLN A 1 113 ? 50.428 -28.080 -74.862 1.00 94.44 113 GLN A C 1
ATOM 902 O O . GLN A 1 113 ? 50.650 -28.763 -75.855 1.00 94.44 113 GLN A O 1
ATOM 907 N N . ASP A 1 114 ? 50.210 -28.615 -73.659 1.00 92.31 114 ASP A N 1
ATOM 908 C CA . ASP A 1 114 ? 50.178 -30.057 -73.445 1.00 92.31 114 ASP A CA 1
ATOM 909 C C . ASP A 1 114 ? 48.863 -30.678 -73.918 1.00 92.31 114 ASP A C 1
ATOM 911 O O . ASP A 1 114 ? 48.800 -31.898 -73.986 1.00 92.31 114 ASP A O 1
ATOM 915 N N . GLY A 1 115 ? 47.821 -29.886 -74.211 1.00 93.19 115 GLY A N 1
ATOM 916 C CA . GLY A 1 115 ? 46.470 -30.313 -74.594 1.00 93.19 115 GLY A CA 1
ATOM 917 C C . GLY A 1 115 ? 45.490 -30.479 -73.424 1.00 93.19 115 GLY A C 1
ATOM 918 O O . GLY A 1 115 ? 44.471 -31.153 -73.566 1.00 93.19 115 GLY A O 1
ATOM 919 N N . ILE A 1 116 ? 45.818 -29.942 -72.243 1.00 96.06 116 ILE A N 1
ATOM 920 C CA . ILE A 1 116 ? 44.975 -29.980 -71.039 1.00 96.06 116 ILE A CA 1
ATOM 921 C C . ILE A 1 116 ? 43.998 -28.807 -71.070 1.00 96.06 116 ILE A C 1
ATOM 923 O O . ILE A 1 116 ? 44.410 -27.652 -71.190 1.00 96.06 116 ILE A O 1
ATOM 927 N N . MET A 1 117 ? 42.710 -29.095 -70.908 1.00 97.56 117 MET A N 1
ATOM 928 C CA . MET A 1 117 ? 41.650 -28.099 -70.808 1.00 97.56 117 MET A CA 1
ATOM 929 C C . MET A 1 117 ? 41.798 -27.287 -69.519 1.00 97.56 117 MET A C 1
ATOM 931 O O . MET A 1 117 ? 41.826 -27.845 -68.419 1.00 97.56 117 MET A O 1
ATOM 935 N N . LEU A 1 118 ? 41.842 -25.964 -69.648 1.00 97.38 118 LEU A N 1
ATOM 936 C CA . LEU A 1 118 ? 41.742 -25.069 -68.504 1.00 97.38 118 LEU A CA 1
ATOM 937 C C . LEU A 1 118 ? 40.286 -24.980 -68.028 1.00 97.38 118 LEU A C 1
ATOM 939 O O . LEU A 1 118 ? 39.356 -24.904 -68.827 1.00 97.38 118 LEU A O 1
ATOM 943 N N . SER A 1 119 ? 40.085 -24.962 -66.713 1.00 95.88 119 SER A N 1
ATOM 944 C CA . SER A 1 119 ? 38.766 -24.833 -66.088 1.00 95.88 119 SER A CA 1
ATOM 945 C C . SER A 1 119 ? 38.842 -24.051 -64.795 1.00 95.88 119 SER A C 1
ATOM 947 O O . SER A 1 119 ? 39.860 -24.097 -64.107 1.00 95.88 119 SER A O 1
ATOM 949 N N . ASN A 1 120 ? 37.736 -23.400 -64.447 1.00 96.06 120 ASN A N 1
ATOM 950 C CA . ASN A 1 120 ? 37.574 -22.609 -63.234 1.00 96.06 120 ASN A CA 1
ATOM 951 C C . ASN A 1 120 ? 38.701 -21.584 -63.039 1.00 96.06 120 ASN A C 1
ATOM 953 O O . ASN A 1 120 ? 39.273 -21.473 -61.959 1.00 96.06 120 ASN A O 1
ATOM 957 N N . THR A 1 121 ? 39.077 -20.890 -64.113 1.00 96.62 121 THR A N 1
ATOM 958 C CA . THR A 1 121 ? 40.250 -20.013 -64.138 1.00 96.62 121 THR A CA 1
ATOM 959 C C . THR A 1 121 ? 40.039 -18.824 -65.071 1.00 96.62 121 THR A C 1
ATOM 961 O O . THR A 1 121 ? 39.115 -18.809 -65.887 1.00 96.62 121 THR A O 1
ATOM 964 N N . ILE A 1 122 ? 40.910 -17.825 -64.948 1.00 96.75 122 ILE A N 1
ATOM 965 C CA . ILE A 1 122 ? 40.993 -16.684 -65.858 1.00 96.75 122 ILE A CA 1
ATOM 966 C C . ILE A 1 122 ? 42.244 -16.877 -66.709 1.00 96.75 122 ILE A C 1
ATOM 968 O O . ILE A 1 122 ? 43.352 -16.912 -66.177 1.00 96.75 122 ILE A O 1
ATOM 972 N N . PHE A 1 123 ? 42.078 -16.969 -68.025 1.00 95.44 123 PHE A N 1
ATOM 973 C CA . PHE A 1 123 ? 43.187 -17.102 -68.964 1.00 95.44 123 PHE A CA 1
ATOM 974 C C . PHE A 1 123 ? 43.145 -15.977 -70.002 1.00 95.44 123 PHE A C 1
ATOM 976 O O . PHE A 1 123 ? 42.195 -15.890 -70.776 1.00 95.44 123 PHE A O 1
ATOM 983 N N . ASN A 1 124 ? 44.170 -15.115 -70.027 1.00 94.56 124 ASN A N 1
ATOM 984 C CA . ASN A 1 124 ? 44.254 -13.950 -70.924 1.00 94.56 124 ASN A CA 1
ATOM 985 C C . ASN A 1 124 ? 42.956 -13.118 -70.955 1.00 94.56 124 ASN A C 1
ATOM 987 O O . ASN A 1 124 ? 42.394 -12.863 -72.016 1.00 94.56 124 ASN A O 1
ATOM 991 N N . ASP A 1 125 ? 42.472 -12.746 -69.768 1.00 95.56 125 ASP A N 1
ATOM 992 C CA . ASP A 1 125 ? 41.192 -12.071 -69.504 1.00 95.56 125 ASP A CA 1
ATOM 993 C C . ASP A 1 125 ? 39.914 -12.865 -69.794 1.00 95.56 125 ASP A C 1
ATOM 995 O O . ASP A 1 125 ? 38.845 -12.392 -69.427 1.00 95.56 125 ASP A O 1
ATOM 999 N N . TYR A 1 126 ? 39.970 -14.072 -70.352 1.00 96.88 126 TYR A N 1
ATOM 1000 C CA . TYR A 1 126 ? 38.778 -14.894 -70.569 1.00 96.88 126 TYR A CA 1
ATOM 1001 C C . TYR A 1 126 ? 38.456 -15.768 -69.356 1.00 96.88 126 TYR A C 1
ATOM 1003 O O . TYR A 1 126 ? 39.335 -16.427 -68.797 1.00 96.88 126 TYR A O 1
ATOM 1011 N N . LEU A 1 127 ? 37.184 -15.784 -68.956 1.00 97.25 127 LEU A N 1
ATOM 1012 C CA . LEU A 1 127 ? 36.692 -16.570 -67.825 1.00 97.25 127 LEU A CA 1
ATOM 1013 C C . LEU A 1 127 ? 36.244 -17.955 -68.281 1.00 97.25 127 LEU A C 1
ATOM 1015 O O . LEU A 1 127 ? 35.277 -18.091 -69.025 1.00 97.25 127 LEU A O 1
ATOM 1019 N N . LEU A 1 128 ? 36.906 -18.992 -67.777 1.00 97.44 128 LEU A N 1
ATOM 1020 C CA . LEU A 1 128 ? 36.518 -20.381 -67.998 1.00 97.44 128 LEU A CA 1
ATOM 1021 C C . LEU A 1 128 ? 35.839 -20.905 -66.735 1.00 97.44 128 LEU A C 1
ATOM 1023 O O . LEU A 1 128 ? 36.421 -20.884 -65.649 1.00 97.44 128 LEU A O 1
ATOM 1027 N N . ASN A 1 129 ? 34.602 -21.378 -66.863 1.00 95.81 129 ASN A N 1
ATOM 1028 C CA . ASN A 1 129 ? 33.831 -21.898 -65.737 1.00 95.81 129 ASN A CA 1
ATOM 1029 C C . ASN A 1 129 ? 34.345 -23.273 -65.264 1.00 95.81 129 ASN A C 1
ATOM 1031 O O . ASN A 1 129 ? 35.299 -23.826 -65.811 1.00 95.81 129 ASN A O 1
ATOM 1035 N N . ASN A 1 130 ? 33.702 -23.864 -64.252 1.00 94.94 130 ASN A N 1
ATOM 1036 C CA . ASN A 1 130 ? 34.130 -25.149 -63.686 1.00 94.94 130 ASN A CA 1
ATOM 1037 C C . ASN A 1 130 ? 34.115 -26.326 -64.685 1.00 94.94 130 ASN A C 1
ATOM 1039 O O . ASN A 1 130 ? 34.840 -27.296 -64.490 1.00 94.94 130 ASN A O 1
ATOM 1043 N N . SER A 1 131 ? 33.333 -26.247 -65.767 1.00 94.31 131 SER A N 1
ATOM 1044 C CA . SER A 1 131 ? 33.371 -27.235 -66.856 1.00 94.31 131 SER A CA 1
ATOM 1045 C C . SER A 1 131 ? 34.407 -26.919 -67.942 1.00 94.31 131 SER A C 1
ATOM 1047 O O . SER A 1 131 ? 34.470 -27.637 -68.930 1.00 94.31 131 SER A O 1
ATOM 1049 N N . GLY A 1 132 ? 35.187 -25.844 -67.793 1.00 94.62 132 GLY A N 1
ATOM 1050 C CA . GLY A 1 132 ? 36.150 -25.358 -68.789 1.00 94.62 132 GLY A CA 1
ATOM 1051 C C . GLY A 1 132 ? 35.540 -24.582 -69.952 1.00 94.62 132 GLY A C 1
ATOM 1052 O O . GLY A 1 132 ? 36.264 -24.155 -70.846 1.00 94.62 132 GLY A O 1
ATOM 1053 N N . ALA A 1 133 ? 34.225 -24.379 -69.937 1.00 96.44 133 ALA A N 1
ATOM 1054 C CA . ALA A 1 133 ? 33.535 -23.605 -70.953 1.00 96.44 133 ALA A CA 1
ATOM 1055 C C . ALA A 1 133 ? 33.775 -22.110 -70.727 1.00 96.44 133 ALA A C 1
ATOM 1057 O O . ALA A 1 133 ? 33.742 -21.640 -69.584 1.00 96.44 133 ALA A O 1
ATOM 1058 N N . LEU A 1 134 ? 33.962 -21.365 -71.816 1.00 97.81 134 LEU A N 1
ATOM 1059 C CA . LEU A 1 134 ? 33.971 -19.909 -71.805 1.00 97.81 134 LEU A CA 1
ATOM 1060 C C . LEU A 1 134 ? 32.639 -19.403 -71.254 1.00 97.81 134 LEU A C 1
ATOM 1062 O O . LEU A 1 134 ? 31.572 -19.698 -71.790 1.00 97.81 134 LEU A O 1
ATOM 1066 N N . ALA A 1 135 ? 32.712 -18.669 -70.153 1.00 97.12 135 ALA A N 1
ATOM 1067 C CA . ALA A 1 135 ? 31.569 -17.984 -69.587 1.00 97.12 135 ALA A CA 1
ATOM 1068 C C . ALA A 1 135 ? 31.272 -16.747 -70.436 1.00 97.12 135 ALA A C 1
ATOM 1070 O O . ALA A 1 135 ? 32.166 -15.946 -70.653 1.00 97.12 135 ALA A O 1
ATOM 1071 N N . GLU A 1 136 ? 30.029 -16.571 -70.875 1.00 96.31 136 GLU A N 1
ATOM 1072 C CA . GLU A 1 136 ? 29.551 -15.380 -71.589 1.00 96.31 136 GLU A CA 1
ATOM 1073 C C . GLU A 1 136 ? 28.360 -14.817 -70.808 1.00 96.31 136 GLU A C 1
ATOM 1075 O O . GLU A 1 136 ? 27.482 -15.584 -70.400 1.00 96.31 136 GLU A O 1
ATOM 1080 N N . SER A 1 137 ? 28.348 -13.511 -70.520 1.00 95.62 137 SER A N 1
ATOM 1081 C CA . SER A 1 137 ? 27.285 -12.837 -69.744 1.00 95.62 137 SER A CA 1
ATOM 1082 C C . SER A 1 137 ? 26.850 -13.595 -68.482 1.00 95.62 137 SER A C 1
ATOM 1084 O O . SER A 1 137 ? 25.662 -13.711 -68.173 1.00 95.62 137 SER A O 1
ATOM 1086 N N . SER A 1 138 ? 27.816 -14.170 -67.767 1.00 96.75 138 SER A N 1
ATOM 1087 C CA . SER A 1 138 ? 27.547 -15.115 -66.687 1.00 96.75 138 SER A CA 1
ATOM 1088 C C . SER A 1 138 ? 28.546 -15.003 -65.544 1.00 96.75 138 SER A C 1
ATOM 1090 O O . SER A 1 138 ? 29.660 -14.488 -65.674 1.00 96.75 138 SER A O 1
ATOM 1092 N N . TRP A 1 139 ? 28.097 -15.472 -64.383 1.00 97.56 139 TRP A N 1
ATOM 1093 C CA . TRP A 1 139 ? 28.873 -15.501 -63.154 1.00 97.56 139 TRP A CA 1
ATOM 1094 C C . TRP A 1 139 ? 29.747 -16.750 -63.088 1.00 97.56 139 TRP A C 1
ATOM 1096 O O . TRP A 1 139 ? 29.279 -17.858 -63.354 1.00 97.56 139 TRP A O 1
ATOM 1106 N N . VAL A 1 140 ? 30.990 -16.583 -62.644 1.00 97.56 140 VAL A N 1
ATOM 1107 C CA . VAL A 1 140 ? 31.916 -17.688 -62.371 1.00 97.56 140 VAL A CA 1
ATOM 1108 C C . VAL A 1 140 ? 32.462 -17.542 -60.957 1.00 97.56 140 VAL A C 1
ATOM 1110 O O . VAL A 1 140 ? 32.833 -16.444 -60.543 1.00 97.56 140 VAL A O 1
ATOM 1113 N N . LYS A 1 141 ? 32.498 -18.648 -60.208 1.00 96.88 141 LYS A N 1
ATOM 1114 C CA . LYS A 1 141 ? 33.015 -18.686 -58.839 1.00 96.88 141 LYS A CA 1
ATOM 1115 C C . LYS A 1 141 ? 34.359 -19.413 -58.794 1.00 96.88 141 LYS A C 1
ATOM 1117 O O . LYS A 1 141 ? 34.391 -20.630 -58.942 1.00 96.88 141 LYS A O 1
ATOM 1122 N N . ILE A 1 142 ? 35.439 -18.680 -58.546 1.00 96.25 142 ILE A N 1
ATOM 1123 C CA . ILE A 1 142 ? 36.817 -19.194 -58.490 1.00 96.25 142 ILE A CA 1
ATOM 1124 C C . ILE A 1 142 ? 37.348 -18.930 -57.083 1.00 96.25 142 ILE A C 1
ATOM 1126 O O . ILE A 1 142 ? 37.195 -17.823 -56.584 1.00 96.25 142 ILE A O 1
ATOM 1130 N N . ASP A 1 143 ? 37.882 -19.949 -56.404 1.00 93.25 143 ASP A N 1
ATOM 1131 C CA . ASP A 1 143 ? 38.455 -19.837 -55.048 1.00 93.25 143 ASP A CA 1
ATOM 1132 C C . ASP A 1 143 ? 37.574 -19.078 -54.039 1.00 93.25 143 ASP A C 1
ATOM 1134 O O . ASP A 1 143 ? 38.011 -18.258 -53.235 1.00 93.25 143 ASP A O 1
ATOM 1138 N N . ASN A 1 144 ? 36.276 -19.382 -54.085 1.00 93.75 144 ASN A N 1
ATOM 1139 C CA . ASN A 1 144 ? 35.221 -18.768 -53.282 1.00 93.75 144 ASN A CA 1
ATOM 1140 C C . ASN A 1 144 ? 34.925 -17.277 -53.568 1.00 93.75 144 ASN A C 1
ATOM 1142 O O . ASN A 1 144 ? 34.130 -16.666 -52.856 1.00 93.75 144 ASN A O 1
ATOM 1146 N N . GLN A 1 145 ? 35.485 -16.723 -54.640 1.00 96.75 145 GLN A N 1
ATOM 1147 C CA . GLN A 1 145 ? 35.277 -15.359 -55.115 1.00 96.75 145 GLN A CA 1
ATOM 1148 C C . GLN A 1 145 ? 34.446 -15.359 -56.399 1.00 96.75 145 GLN A C 1
ATOM 1150 O O . GLN A 1 145 ? 34.526 -16.280 -57.212 1.00 96.75 145 GLN A O 1
ATOM 1155 N N . TRP A 1 146 ? 33.607 -14.340 -56.569 1.00 98.12 146 TRP A N 1
ATOM 1156 C CA . TRP A 1 146 ? 32.733 -14.215 -57.732 1.00 98.12 146 TRP A CA 1
ATOM 1157 C C . TRP A 1 146 ? 33.316 -13.256 -58.760 1.00 98.12 146 TRP A C 1
ATOM 1159 O O . TRP A 1 146 ? 33.735 -12.155 -58.417 1.00 98.12 146 TRP A O 1
ATOM 1169 N N . TYR A 1 147 ? 33.258 -13.664 -60.021 1.00 98.19 147 TYR A N 1
ATOM 1170 C CA . TYR A 1 147 ? 33.670 -12.903 -61.194 1.00 98.19 147 TYR A CA 1
ATOM 1171 C C . TYR A 1 147 ? 32.512 -12.868 -62.188 1.00 98.19 147 TYR A C 1
ATOM 1173 O O . TYR A 1 147 ? 31.674 -13.776 -62.204 1.00 98.19 147 TYR A O 1
ATOM 1181 N N . TYR A 1 148 ? 32.476 -11.847 -63.042 1.00 98.12 148 TYR A N 1
ATOM 1182 C CA . TYR A 1 148 ? 31.473 -11.747 -64.099 1.00 98.12 148 TYR A CA 1
ATOM 1183 C C . TYR A 1 148 ? 32.122 -11.612 -65.470 1.00 98.12 148 TYR A C 1
ATOM 1185 O O . TYR A 1 148 ? 32.950 -10.720 -65.692 1.00 98.12 148 TYR A O 1
ATOM 1193 N N . ALA A 1 149 ? 31.712 -12.492 -66.380 1.00 97.44 149 ALA A N 1
ATOM 1194 C CA . ALA A 1 149 ? 32.136 -12.475 -67.766 1.00 97.44 149 ALA A CA 1
ATOM 1195 C C . ALA A 1 149 ? 31.235 -11.557 -68.600 1.00 97.44 149 ALA A C 1
ATOM 1197 O O . ALA A 1 149 ? 30.009 -11.593 -68.479 1.00 97.44 149 ALA A O 1
ATOM 1198 N N . THR A 1 150 ? 31.833 -10.725 -69.449 1.00 96.00 150 THR A N 1
ATOM 1199 C CA . THR A 1 150 ? 31.120 -9.911 -70.437 1.00 96.00 150 THR A CA 1
ATOM 1200 C C . THR A 1 150 ? 30.507 -10.787 -71.532 1.00 96.00 150 THR A C 1
ATOM 1202 O O . THR A 1 150 ? 30.660 -12.008 -71.536 1.00 96.00 150 THR A O 1
ATOM 1205 N N . GLU A 1 151 ? 29.800 -10.168 -72.476 1.00 95.94 151 GLU A N 1
ATOM 1206 C CA . GLU A 1 151 ? 29.239 -10.856 -73.647 1.00 95.94 151 GLU A CA 1
ATOM 1207 C C . GLU A 1 151 ? 30.328 -11.547 -74.487 1.00 95.94 151 GLU A C 1
ATOM 1209 O O . GLU A 1 151 ? 30.101 -12.640 -74.985 1.00 95.94 151 GLU A O 1
ATOM 1214 N N . ASP A 1 152 ? 31.539 -10.980 -74.537 1.00 94.56 152 ASP A N 1
ATOM 1215 C CA . ASP A 1 152 ? 32.712 -11.568 -75.211 1.00 94.56 152 ASP A CA 1
ATOM 1216 C C . ASP A 1 152 ? 33.482 -12.584 -74.341 1.00 94.56 152 ASP A C 1
ATOM 1218 O O . ASP A 1 152 ? 34.587 -13.010 -74.679 1.00 94.56 152 ASP A O 1
ATOM 1222 N N . GLY A 1 153 ? 32.955 -12.895 -73.159 1.00 94.81 153 GLY A N 1
ATOM 1223 C CA . GLY A 1 153 ? 33.536 -13.814 -72.187 1.00 94.81 153 GLY A CA 1
ATOM 1224 C C . GLY A 1 153 ? 34.764 -13.317 -71.422 1.00 94.81 153 GLY A C 1
ATOM 1225 O O . GLY A 1 153 ? 35.450 -14.101 -70.757 1.00 94.81 153 GLY A O 1
ATOM 1226 N N . LYS A 1 154 ? 35.037 -12.008 -71.468 1.00 96.44 154 LYS A N 1
ATOM 1227 C CA . LYS A 1 154 ? 36.129 -11.383 -70.710 1.00 96.44 154 LYS A CA 1
ATOM 1228 C C . LYS A 1 154 ? 35.715 -11.035 -69.284 1.00 96.44 154 LYS A C 1
ATOM 1230 O O . LYS A 1 154 ? 34.576 -10.657 -69.036 1.00 96.44 154 LYS A O 1
ATOM 1235 N N . VAL A 1 155 ? 36.640 -11.097 -68.336 1.00 97.75 155 VAL A N 1
ATOM 1236 C CA . VAL A 1 155 ? 36.409 -10.703 -66.941 1.00 97.75 155 VAL A CA 1
ATOM 1237 C C . VAL A 1 155 ? 36.156 -9.199 -66.799 1.00 97.75 155 VAL A C 1
ATOM 1239 O O . VAL A 1 155 ? 36.869 -8.364 -67.354 1.00 97.75 155 VAL A O 1
ATOM 1242 N N . THR A 1 156 ? 35.143 -8.839 -66.011 1.00 97.56 156 THR A N 1
ATOM 1243 C CA . THR A 1 156 ? 34.863 -7.445 -65.638 1.00 97.56 156 THR A CA 1
ATOM 1244 C C . THR A 1 156 ? 35.822 -7.001 -64.530 1.00 97.56 156 THR A C 1
ATOM 1246 O O . THR A 1 156 ? 35.788 -7.565 -63.442 1.00 97.56 156 THR A O 1
ATOM 1249 N N . ARG A 1 157 ? 36.653 -5.979 -64.777 1.00 97.19 157 ARG A N 1
ATOM 1250 C CA . ARG A 1 157 ? 37.628 -5.425 -63.812 1.00 97.19 157 ARG A CA 1
ATOM 1251 C C . ARG A 1 157 ? 37.429 -3.931 -63.626 1.00 97.19 157 ARG A C 1
ATOM 1253 O O . ARG A 1 157 ? 37.098 -3.247 -64.591 1.00 97.19 157 ARG A O 1
ATOM 1260 N N . ASN A 1 158 ? 37.661 -3.426 -62.414 1.00 95.19 158 ASN A N 1
ATOM 1261 C CA . ASN A 1 158 ? 37.646 -1.995 -62.090 1.00 95.19 158 ASN A CA 1
ATOM 1262 C C . ASN A 1 158 ? 36.412 -1.231 -62.602 1.00 95.19 158 ASN A C 1
ATOM 1264 O O . ASN A 1 158 ? 36.478 -0.029 -62.845 1.00 95.19 158 ASN A O 1
ATOM 1268 N N . ASN A 1 159 ? 35.272 -1.912 -62.736 1.00 95.94 159 ASN A N 1
ATOM 1269 C CA . ASN A 1 159 ? 34.065 -1.314 -63.288 1.00 95.94 159 ASN A CA 1
ATOM 1270 C C . ASN A 1 159 ? 32.812 -1.596 -62.447 1.00 95.94 159 ASN A C 1
ATOM 1272 O O . ASN A 1 159 ? 32.789 -2.484 -61.584 1.00 95.94 159 ASN A O 1
ATOM 1276 N N . TRP A 1 160 ? 31.776 -0.806 -62.707 1.00 97.38 160 TRP A N 1
ATOM 1277 C CA . TRP A 1 160 ? 30.402 -1.073 -62.313 1.00 97.38 160 TRP A CA 1
ATOM 1278 C C . TRP A 1 160 ? 29.709 -1.875 -63.412 1.00 97.38 160 TRP A C 1
ATOM 1280 O O . TRP A 1 160 ? 29.879 -1.599 -64.600 1.00 97.38 160 TRP A O 1
ATOM 1290 N N . LYS A 1 161 ? 28.881 -2.847 -63.033 1.00 97.00 161 LYS A N 1
ATOM 1291 C CA . LYS A 1 161 ? 28.042 -3.574 -63.989 1.00 97.00 161 LYS A CA 1
ATOM 1292 C C . LYS A 1 161 ? 26.639 -3.733 -63.431 1.00 97.00 161 LYS A C 1
ATOM 1294 O O . LYS A 1 161 ? 26.458 -4.175 -62.298 1.00 97.00 161 LYS A O 1
ATOM 1299 N N . LYS A 1 162 ? 25.648 -3.387 -64.251 1.00 96.75 162 LYS A N 1
ATOM 1300 C CA . LYS A 1 162 ? 24.243 -3.667 -63.968 1.00 96.75 162 LYS A CA 1
ATOM 1301 C C . LYS A 1 162 ? 23.893 -5.034 -64.544 1.00 96.75 162 LYS A C 1
ATOM 1303 O O . LYS A 1 162 ? 24.011 -5.233 -65.751 1.00 96.75 162 LYS A O 1
ATOM 1308 N N . ILE A 1 163 ? 23.500 -5.969 -63.688 1.00 96.38 163 ILE A N 1
ATOM 1309 C CA . ILE A 1 163 ? 23.210 -7.361 -64.052 1.00 96.38 163 ILE A CA 1
ATOM 1310 C C . ILE A 1 163 ? 21.817 -7.677 -63.524 1.00 96.38 163 ILE A C 1
ATOM 1312 O O . ILE A 1 163 ? 21.540 -7.456 -62.348 1.00 96.38 163 ILE A O 1
ATOM 1316 N N . ALA A 1 164 ? 20.918 -8.123 -64.407 1.00 93.94 164 ALA A N 1
ATOM 1317 C CA . ALA A 1 164 ? 19.512 -8.382 -64.077 1.00 93.94 164 ALA A CA 1
ATOM 1318 C C . ALA A 1 164 ? 18.821 -7.224 -63.313 1.00 93.94 164 ALA A C 1
ATOM 1320 O O . ALA A 1 164 ? 17.993 -7.442 -62.434 1.00 93.94 164 ALA A O 1
ATOM 1321 N N . GLY A 1 165 ? 19.175 -5.977 -63.643 1.00 94.69 165 GLY A N 1
ATOM 1322 C CA . GLY A 1 165 ? 18.557 -4.778 -63.070 1.00 94.69 165 GLY A CA 1
ATOM 1323 C C . GLY A 1 165 ? 19.194 -4.238 -61.786 1.00 94.69 165 GLY A C 1
ATOM 1324 O O . GLY A 1 165 ? 18.822 -3.138 -61.387 1.00 94.69 165 GLY A O 1
ATOM 1325 N N . VAL A 1 166 ? 20.181 -4.917 -61.193 1.00 97.25 166 VAL A N 1
ATOM 1326 C CA . VAL A 1 166 ? 20.865 -4.461 -59.967 1.00 97.25 166 VAL A CA 1
ATOM 1327 C C . VAL A 1 166 ? 22.358 -4.221 -60.197 1.00 97.25 166 VAL A C 1
ATOM 1329 O O . VAL A 1 166 ? 22.954 -4.781 -61.119 1.00 97.25 166 VAL A O 1
ATOM 1332 N N . TRP A 1 167 ? 22.957 -3.346 -59.390 1.00 98.12 167 TRP A N 1
ATOM 1333 C CA . TRP A 1 167 ? 24.348 -2.922 -59.545 1.00 98.12 167 TRP A CA 1
ATOM 1334 C C . TRP A 1 167 ? 25.330 -3.788 -58.756 1.00 98.12 167 TRP A C 1
ATOM 1336 O O . TRP A 1 167 ? 25.085 -4.119 -57.597 1.00 98.12 167 TRP A O 1
ATOM 1346 N N . TYR A 1 168 ? 26.468 -4.075 -59.387 1.00 98.31 168 TYR A N 1
ATOM 1347 C CA . TYR A 1 168 ? 27.635 -4.746 -58.816 1.00 98.31 168 TYR A CA 1
ATOM 1348 C C . TYR A 1 168 ? 28.901 -3.935 -59.107 1.00 98.31 168 TYR A C 1
ATOM 1350 O O . TYR A 1 168 ? 28.983 -3.245 -60.130 1.00 98.31 168 TYR A O 1
ATOM 1358 N N . ARG A 1 169 ? 29.909 -4.065 -58.240 1.00 98.31 169 ARG A N 1
ATOM 1359 C CA . ARG A 1 169 ? 31.242 -3.467 -58.401 1.00 98.31 169 ARG A CA 1
ATOM 1360 C C . ARG A 1 169 ? 32.304 -4.564 -58.388 1.00 98.31 169 ARG A C 1
ATOM 1362 O O . ARG A 1 169 ? 32.235 -5.460 -57.552 1.00 98.31 169 ARG A O 1
ATOM 1369 N N . PHE A 1 170 ? 33.283 -4.468 -59.285 1.00 98.00 170 PHE A N 1
ATOM 1370 C CA . PHE A 1 170 ? 34.408 -5.406 -59.378 1.00 98.00 170 PHE A CA 1
ATOM 1371 C C . PHE A 1 170 ? 35.741 -4.698 -59.147 1.00 98.00 170 PHE A C 1
ATOM 1373 O O . PHE A 1 170 ? 35.984 -3.650 -59.747 1.00 98.00 170 PHE A O 1
ATOM 1380 N N . ASP A 1 171 ? 36.605 -5.248 -58.302 1.00 96.75 171 ASP A N 1
ATOM 1381 C CA . ASP A 1 171 ? 37.928 -4.674 -58.041 1.00 96.75 171 ASP A CA 1
ATOM 1382 C C . ASP A 1 171 ? 38.887 -4.809 -59.244 1.00 96.75 171 ASP A C 1
ATOM 1384 O O . ASP A 1 171 ? 38.507 -5.232 -60.343 1.00 96.75 171 ASP A O 1
ATOM 1388 N N . GLU A 1 172 ? 40.148 -4.429 -59.051 1.00 96.50 172 GLU A N 1
ATOM 1389 C CA . GLU A 1 172 ? 41.197 -4.528 -60.075 1.00 96.50 172 GLU A CA 1
ATOM 1390 C C . GLU A 1 172 ? 41.468 -5.968 -60.523 1.00 96.50 172 GLU A C 1
ATOM 1392 O O . GLU A 1 172 ? 41.743 -6.235 -61.699 1.00 96.50 172 GLU A O 1
ATOM 1397 N N . ASN A 1 173 ? 41.270 -6.917 -59.612 1.00 95.62 173 ASN A N 1
ATOM 1398 C CA . ASN A 1 173 ? 41.409 -8.341 -59.853 1.00 95.62 173 ASN A CA 1
ATOM 1399 C C . ASN A 1 173 ? 40.128 -8.965 -60.426 1.00 95.62 173 ASN A C 1
ATOM 1401 O O . ASN A 1 173 ? 40.148 -10.143 -60.787 1.00 95.62 173 ASN A O 1
ATOM 1405 N N . GLY A 1 174 ? 39.077 -8.174 -60.649 1.00 96.44 174 GLY A N 1
ATOM 1406 C CA . GLY A 1 174 ? 37.802 -8.619 -61.203 1.00 96.44 174 GLY A CA 1
ATOM 1407 C C . GLY A 1 174 ? 36.932 -9.360 -60.194 1.00 96.44 174 GLY A C 1
ATOM 1408 O O . GLY A 1 174 ? 35.936 -9.969 -60.581 1.00 96.44 174 GLY A O 1
ATOM 1409 N N . ILE A 1 175 ? 37.300 -9.311 -58.914 1.00 98.00 175 ILE A N 1
ATOM 1410 C CA . ILE A 1 175 ? 36.545 -9.905 -57.820 1.00 98.00 175 ILE A CA 1
ATOM 1411 C C . ILE A 1 175 ? 35.366 -8.988 -57.512 1.00 98.00 175 ILE A C 1
ATOM 1413 O O . ILE A 1 175 ? 35.508 -7.774 -57.357 1.00 98.00 175 ILE A O 1
ATOM 1417 N N . MET A 1 176 ? 34.181 -9.574 -57.409 1.00 98.44 176 MET A N 1
ATOM 1418 C CA . MET A 1 176 ? 32.972 -8.875 -57.002 1.00 98.44 176 MET A CA 1
ATOM 1419 C C . MET A 1 176 ? 33.089 -8.403 -55.549 1.00 98.44 176 MET A C 1
ATOM 1421 O O . MET A 1 176 ? 33.200 -9.212 -54.621 1.00 98.44 176 MET A O 1
ATOM 1425 N N . ILE A 1 177 ? 32.973 -7.093 -55.342 1.00 98.25 177 ILE A N 1
ATOM 1426 C CA . ILE A 1 177 ? 32.849 -6.506 -54.010 1.00 98.25 177 ILE A CA 1
ATOM 1427 C C . ILE A 1 177 ? 31.552 -7.008 -53.375 1.00 98.25 177 ILE A C 1
ATOM 1429 O O . ILE A 1 177 ? 30.473 -6.899 -53.957 1.00 98.25 177 ILE A O 1
ATOM 1433 N N . SER A 1 178 ? 31.643 -7.563 -52.170 1.00 97.44 178 SER A N 1
ATOM 1434 C CA . SER A 1 178 ? 30.485 -8.074 -51.438 1.00 97.44 178 SER A CA 1
ATOM 1435 C C . SER A 1 178 ? 30.678 -7.965 -49.935 1.00 97.44 178 SER A C 1
ATOM 1437 O O . SER A 1 178 ? 31.800 -8.003 -49.436 1.00 97.44 178 SER A O 1
ATOM 1439 N N . ASN A 1 179 ? 29.559 -7.815 -49.221 1.00 97.06 179 ASN A N 1
ATOM 1440 C CA . ASN A 1 179 ? 29.502 -7.676 -47.765 1.00 97.06 179 ASN A CA 1
ATOM 1441 C C . ASN A 1 179 ? 30.472 -6.624 -47.194 1.00 97.06 179 ASN A C 1
ATOM 1443 O O . ASN A 1 179 ? 31.096 -6.841 -46.155 1.00 97.06 179 ASN A O 1
ATOM 1447 N N . ALA A 1 180 ? 30.644 -5.514 -47.906 1.00 97.19 180 ALA A N 1
ATOM 1448 C CA . ALA A 1 180 ? 31.688 -4.538 -47.637 1.00 97.19 180 ALA A CA 1
ATOM 1449 C C . ALA A 1 180 ? 31.207 -3.122 -47.953 1.00 97.19 180 ALA A C 1
ATOM 1451 O O . ALA A 1 180 ? 30.262 -2.922 -48.720 1.00 97.19 180 ALA A O 1
ATOM 1452 N N . VAL A 1 181 ? 31.900 -2.144 -47.374 1.00 97.31 181 VAL A N 1
ATOM 1453 C CA . VAL A 1 181 ? 31.868 -0.757 -47.838 1.00 97.31 181 VAL A CA 1
ATOM 1454 C C . VAL A 1 181 ? 33.089 -0.545 -48.725 1.00 97.31 181 VAL A C 1
ATOM 1456 O O . VAL A 1 181 ? 34.209 -0.808 -48.290 1.00 97.31 181 VAL A O 1
ATOM 1459 N N . TYR A 1 182 ? 32.882 -0.073 -49.950 1.00 95.88 182 TYR A N 1
ATOM 1460 C CA . TYR A 1 182 ? 33.948 0.228 -50.903 1.00 95.88 182 TYR A CA 1
ATOM 1461 C C . TYR A 1 182 ? 33.681 1.589 -51.540 1.00 95.88 182 TYR A C 1
ATOM 1463 O O . TYR A 1 182 ? 32.645 1.767 -52.176 1.00 95.88 182 TYR A O 1
ATOM 1471 N N . ASP A 1 183 ? 34.608 2.532 -51.354 1.00 94.31 183 ASP A N 1
ATOM 1472 C CA . ASP A 1 183 ? 34.500 3.908 -51.869 1.00 94.31 183 ASP A CA 1
ATOM 1473 C C . ASP A 1 183 ? 33.146 4.568 -51.525 1.00 94.31 183 ASP A C 1
ATOM 1475 O O . ASP A 1 183 ? 32.414 5.047 -52.382 1.00 94.31 183 ASP A O 1
ATOM 1479 N N . ASP A 1 184 ? 32.766 4.481 -50.245 1.00 96.19 184 ASP A N 1
ATOM 1480 C CA . ASP A 1 184 ? 31.478 4.905 -49.669 1.00 96.19 184 ASP A CA 1
ATOM 1481 C C . ASP A 1 184 ? 30.213 4.161 -50.130 1.00 96.19 184 ASP A C 1
ATOM 1483 O O . ASP A 1 184 ? 29.151 4.380 -49.545 1.00 96.19 184 ASP A O 1
ATOM 1487 N N . TYR A 1 185 ? 30.300 3.217 -51.067 1.00 97.94 185 TYR A N 1
ATOM 1488 C CA . TYR A 1 185 ? 29.165 2.382 -51.470 1.00 97.94 185 TYR A CA 1
ATOM 1489 C C . TYR A 1 185 ? 29.056 1.111 -50.629 1.00 97.94 185 TYR A C 1
ATOM 1491 O O . TYR A 1 185 ? 30.048 0.431 -50.355 1.00 97.94 185 TYR A O 1
ATOM 1499 N N . LEU A 1 186 ? 27.831 0.772 -50.231 1.00 98.50 186 LEU A N 1
ATOM 1500 C CA . LEU A 1 186 ? 27.524 -0.393 -49.408 1.00 98.50 186 LEU A CA 1
ATOM 1501 C C . LEU A 1 186 ? 27.084 -1.572 -50.270 1.00 98.50 186 LEU A C 1
ATOM 1503 O O . LEU A 1 186 ? 26.121 -1.465 -51.025 1.00 98.50 186 LEU A O 1
ATOM 1507 N N . PHE A 1 187 ? 27.722 -2.726 -50.103 1.00 98.38 187 PHE A N 1
ATOM 1508 C CA . PHE A 1 187 ? 27.380 -3.939 -50.844 1.00 98.38 187 PHE A CA 1
ATOM 1509 C C . PHE A 1 187 ? 26.861 -5.028 -49.911 1.00 98.38 187 PHE A C 1
ATOM 1511 O O . PHE A 1 187 ? 27.456 -5.335 -48.877 1.00 98.38 187 PHE A O 1
ATOM 1518 N N . LYS A 1 188 ? 25.748 -5.655 -50.303 1.00 98.25 188 LYS A N 1
ATOM 1519 C CA . LYS A 1 188 ? 25.164 -6.813 -49.614 1.00 98.25 188 LYS A CA 1
ATOM 1520 C C . LYS A 1 188 ? 26.095 -8.023 -49.724 1.00 98.25 188 LYS A C 1
ATOM 1522 O O . LYS A 1 188 ? 26.994 -8.059 -50.564 1.00 98.25 188 LYS A O 1
ATOM 1527 N N . ALA A 1 189 ? 25.840 -9.069 -48.939 1.00 96.69 189 ALA A N 1
ATOM 1528 C CA . ALA A 1 189 ? 26.581 -10.330 -49.047 1.00 96.69 189 ALA A CA 1
ATOM 1529 C C . ALA A 1 189 ? 26.491 -10.985 -50.439 1.00 96.69 189 ALA A C 1
ATOM 1531 O O . ALA A 1 189 ? 27.405 -11.689 -50.851 1.00 96.69 189 ALA A O 1
ATOM 1532 N N . SER A 1 190 ? 25.425 -10.703 -51.193 1.00 96.56 190 SER A N 1
ATOM 1533 C CA . SER A 1 190 ? 25.280 -11.120 -52.590 1.00 96.56 190 SER A CA 1
ATOM 1534 C C . SER A 1 190 ? 26.092 -10.284 -53.589 1.00 96.56 190 SER A C 1
ATOM 1536 O O . SER A 1 190 ? 26.049 -10.585 -54.774 1.00 96.56 190 SER A O 1
ATOM 1538 N N . GLY A 1 191 ? 26.771 -9.220 -53.147 1.00 97.00 191 GLY A N 1
ATOM 1539 C CA . GLY A 1 191 ? 27.478 -8.247 -53.991 1.00 97.00 191 GLY A CA 1
ATOM 1540 C C . GLY A 1 191 ? 26.597 -7.177 -54.633 1.00 97.00 191 GLY A C 1
ATOM 1541 O O . GLY A 1 191 ? 27.098 -6.289 -55.313 1.00 97.00 191 GLY A O 1
ATOM 1542 N N . VAL A 1 192 ? 25.287 -7.233 -54.395 1.00 98.38 192 VAL A N 1
ATOM 1543 C CA . VAL A 1 192 ? 24.342 -6.213 -54.858 1.00 98.38 192 VAL A CA 1
ATOM 1544 C C . VAL A 1 192 ? 24.550 -4.912 -54.081 1.00 98.38 192 VAL A C 1
ATOM 1546 O O . VAL A 1 192 ? 24.630 -4.940 -52.849 1.00 98.38 192 VAL A O 1
ATOM 1549 N N . LEU A 1 193 ? 24.578 -3.780 -54.787 1.00 98.62 193 LEU A N 1
ATOM 1550 C CA . LEU A 1 193 ? 24.568 -2.440 -54.200 1.00 98.62 193 LEU A CA 1
ATOM 1551 C C . LEU A 1 193 ? 23.340 -2.249 -53.293 1.00 98.62 193 LEU A C 1
ATOM 1553 O O . LEU A 1 193 ? 22.206 -2.559 -53.663 1.0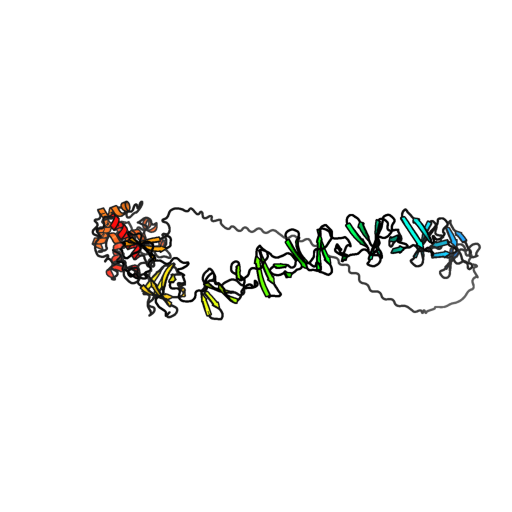0 98.62 193 LEU A O 1
ATOM 1557 N N . ALA A 1 194 ? 23.555 -1.759 -52.078 1.00 98.19 194 ALA A N 1
ATOM 1558 C CA . ALA A 1 194 ? 22.521 -1.610 -51.066 1.00 98.19 194 ALA A CA 1
ATOM 1559 C C . ALA A 1 194 ? 21.808 -0.255 -51.168 1.00 98.19 194 ALA A C 1
ATOM 1561 O O . ALA A 1 194 ? 21.995 0.612 -50.325 1.00 98.19 194 ALA A O 1
ATOM 1562 N N . GLU A 1 195 ? 20.958 -0.089 -52.178 1.00 97.56 195 GLU A N 1
ATOM 1563 C CA . GLU A 1 195 ? 20.107 1.100 -52.329 1.00 97.56 195 GLU A CA 1
ATOM 1564 C C . GLU A 1 195 ? 18.935 1.058 -51.331 1.00 97.56 195 GLU A C 1
ATOM 1566 O O . GLU A 1 195 ? 18.201 0.066 -51.281 1.00 97.56 195 GLU A O 1
ATOM 1571 N N . ASN A 1 196 ? 18.771 2.116 -50.527 1.00 96.75 196 ASN A N 1
ATOM 1572 C CA . ASN A 1 196 ? 17.762 2.237 -49.462 1.00 96.75 196 ASN A CA 1
ATOM 1573 C C . ASN A 1 196 ? 17.651 0.980 -48.585 1.00 96.75 196 ASN A C 1
ATOM 1575 O O . ASN A 1 196 ? 16.564 0.453 -48.340 1.00 96.75 196 ASN A O 1
ATOM 1579 N N . SER A 1 197 ? 18.795 0.437 -48.167 1.00 97.75 197 SER A N 1
ATOM 1580 C CA . SER A 1 197 ? 18.842 -0.887 -47.552 1.00 97.75 197 SER A CA 1
ATOM 1581 C C . SER A 1 197 ? 19.824 -0.944 -46.395 1.00 97.75 197 SER A C 1
ATOM 1583 O O . SER A 1 197 ? 20.959 -0.474 -46.473 1.00 97.75 197 SER A O 1
ATOM 1585 N N . TRP A 1 198 ? 19.396 -1.634 -45.340 1.00 98.06 198 TRP A N 1
ATOM 1586 C CA . TRP A 1 198 ? 20.252 -2.042 -44.235 1.00 98.06 198 TRP A CA 1
ATOM 1587 C C . TRP A 1 198 ? 21.159 -3.205 -44.643 1.00 98.06 198 TRP A C 1
ATOM 1589 O O . TRP A 1 198 ? 20.716 -4.132 -45.327 1.00 98.06 198 TRP A O 1
ATOM 1599 N N . VAL A 1 199 ? 22.413 -3.181 -44.188 1.00 98.38 199 VAL A N 1
ATOM 1600 C CA . VAL A 1 199 ? 23.359 -4.300 -44.306 1.00 98.38 199 VAL A CA 1
ATOM 1601 C C . VAL A 1 199 ? 24.087 -4.481 -42.979 1.00 98.38 199 VAL A C 1
ATOM 1603 O O . VAL A 1 199 ? 24.591 -3.516 -42.402 1.00 98.38 199 VAL A O 1
ATOM 1606 N N . LYS A 1 200 ? 24.143 -5.726 -42.498 1.00 97.56 200 LYS A N 1
ATOM 1607 C CA . LYS A 1 200 ? 24.916 -6.105 -41.315 1.00 97.56 200 LYS A CA 1
ATOM 1608 C C . LYS A 1 200 ? 26.266 -6.668 -41.754 1.00 97.56 200 LYS A C 1
ATOM 1610 O O . LYS A 1 200 ? 26.301 -7.696 -42.424 1.00 97.56 200 LYS A O 1
ATOM 1615 N N . ILE A 1 201 ? 27.358 -6.014 -41.366 1.00 97.06 201 ILE A N 1
ATOM 1616 C CA . ILE A 1 201 ? 28.732 -6.458 -41.637 1.00 97.06 201 ILE A CA 1
ATOM 1617 C C . ILE A 1 201 ? 29.395 -6.741 -40.287 1.00 97.06 201 ILE A C 1
ATOM 1619 O O . ILE A 1 201 ? 29.571 -5.841 -39.463 1.00 97.06 201 ILE A O 1
ATOM 1623 N N . GLY A 1 202 ? 29.707 -8.013 -40.028 1.00 94.94 202 GLY A N 1
ATOM 1624 C CA . GLY A 1 202 ? 30.039 -8.473 -38.677 1.00 94.94 202 GLY A CA 1
ATOM 1625 C C . GLY A 1 202 ? 28.866 -8.223 -37.722 1.00 94.94 202 GLY A C 1
ATOM 1626 O O . GLY A 1 202 ? 27.732 -8.603 -38.016 1.00 94.94 202 GLY A O 1
ATOM 1627 N N . ASP A 1 203 ? 29.123 -7.530 -36.612 1.00 94.81 203 ASP A N 1
ATOM 1628 C CA . ASP A 1 203 ? 28.093 -7.119 -35.645 1.00 94.81 203 ASP A CA 1
ATOM 1629 C C . ASP A 1 203 ? 27.592 -5.682 -35.810 1.00 94.81 203 ASP A C 1
ATOM 1631 O O . ASP A 1 203 ? 26.821 -5.184 -34.993 1.00 94.81 203 ASP A O 1
ATOM 1635 N N . LYS A 1 204 ? 27.986 -5.023 -36.900 1.00 97.12 204 LYS A N 1
ATOM 1636 C CA . LYS A 1 204 ? 27.701 -3.612 -37.147 1.00 97.12 204 LYS A CA 1
ATOM 1637 C C . LYS A 1 204 ? 26.679 -3.454 -38.263 1.00 97.12 204 LYS A C 1
ATOM 1639 O O . LYS A 1 204 ? 26.718 -4.170 -39.263 1.00 97.12 204 LYS A O 1
ATOM 1644 N N . TRP A 1 205 ? 25.770 -2.503 -38.091 1.00 98.31 205 TRP A N 1
ATOM 1645 C CA . TRP A 1 205 ? 24.759 -2.163 -39.088 1.00 98.31 205 TRP A CA 1
ATOM 1646 C C . TRP A 1 205 ? 25.138 -0.893 -39.837 1.00 98.31 205 TRP A C 1
ATOM 1648 O O . TRP A 1 205 ? 25.571 0.084 -39.232 1.00 98.31 205 TRP A O 1
ATOM 1658 N N . TYR A 1 206 ? 24.915 -0.915 -41.144 1.00 98.50 206 TYR A N 1
ATOM 1659 C CA . TYR A 1 206 ? 25.115 0.193 -42.069 1.00 98.50 206 TYR A CA 1
ATOM 1660 C C . TYR A 1 206 ? 23.837 0.382 -42.882 1.00 98.50 206 TYR A C 1
ATOM 1662 O O . TYR A 1 206 ? 23.080 -0.573 -43.083 1.00 98.50 206 TYR A O 1
ATOM 1670 N N . TYR A 1 207 ? 23.611 1.595 -43.375 1.00 98.50 207 TYR A N 1
ATOM 1671 C CA . TYR A 1 207 ? 22.500 1.887 -44.275 1.00 98.50 207 TYR A CA 1
ATOM 1672 C C . TYR A 1 207 ? 23.011 2.616 -45.509 1.00 98.50 207 TYR A C 1
ATOM 1674 O O . TYR A 1 207 ? 23.664 3.658 -45.375 1.00 98.50 207 TYR A O 1
ATOM 1682 N N . GLY A 1 208 ? 22.711 2.056 -46.680 1.00 97.94 208 GLY A N 1
ATOM 1683 C CA . GLY A 1 208 ? 22.934 2.705 -47.963 1.00 97.94 208 GLY A CA 1
ATOM 1684 C C . GLY A 1 208 ? 21.721 3.550 -48.337 1.00 97.94 208 GLY A C 1
ATOM 1685 O O . GLY A 1 208 ? 20.583 3.095 -48.219 1.00 97.94 208 GLY A O 1
ATOM 1686 N N . ASP A 1 209 ? 21.958 4.796 -48.735 1.00 97.12 209 ASP A N 1
ATOM 1687 C CA . ASP A 1 209 ? 20.918 5.709 -49.203 1.00 97.12 209 ASP A CA 1
ATOM 1688 C C . ASP A 1 209 ? 20.389 5.320 -50.597 1.00 97.12 209 ASP A C 1
ATOM 1690 O O . ASP A 1 209 ? 20.642 4.225 -51.100 1.00 97.12 209 ASP A O 1
ATOM 1694 N N . GLN A 1 210 ? 19.621 6.204 -51.233 1.00 96.62 210 GLN A N 1
ATOM 1695 C CA . GLN A 1 210 ? 19.052 5.958 -52.560 1.00 96.62 210 GLN A CA 1
ATOM 1696 C C . GLN A 1 210 ? 20.098 5.732 -53.665 1.00 96.62 210 GLN A C 1
ATOM 1698 O O . GLN A 1 210 ? 19.759 5.152 -54.689 1.00 96.62 210 GLN A O 1
ATOM 1703 N N . GLU A 1 211 ? 21.345 6.171 -53.465 1.00 96.81 211 GLU A N 1
ATOM 1704 C CA . GLU A 1 211 ? 22.476 5.943 -54.374 1.00 96.81 211 GLU A CA 1
ATOM 1705 C C . GLU A 1 211 ? 23.339 4.749 -53.921 1.00 96.81 211 GLU A C 1
ATOM 1707 O O . GLU A 1 211 ? 24.358 4.439 -54.537 1.00 96.81 211 GLU A O 1
ATOM 1712 N N . GLY A 1 212 ? 22.965 4.091 -52.819 1.00 96.88 212 GLY A N 1
ATOM 1713 C CA . GLY A 1 212 ? 23.733 3.024 -52.184 1.00 96.88 212 GLY A CA 1
ATOM 1714 C C . GLY A 1 212 ? 24.928 3.514 -51.363 1.00 96.88 212 GLY A C 1
ATOM 1715 O O . GLY A 1 212 ? 25.741 2.688 -50.937 1.00 96.88 212 GLY A O 1
ATOM 1716 N N . LYS A 1 213 ? 25.051 4.827 -51.121 1.00 97.81 213 LYS A N 1
ATOM 1717 C CA . LYS A 1 213 ? 26.134 5.407 -50.317 1.00 97.81 213 LYS A CA 1
ATOM 1718 C C . LYS A 1 213 ? 25.829 5.317 -48.832 1.00 97.81 213 LYS A C 1
ATOM 1720 O O . LYS A 1 213 ? 24.687 5.496 -48.406 1.00 97.81 213 LYS A O 1
ATOM 1725 N N . ILE A 1 214 ? 26.848 5.062 -48.016 1.00 97.81 214 ILE A N 1
ATOM 1726 C CA . ILE A 1 214 ? 26.651 4.959 -46.572 1.00 97.81 214 ILE A CA 1
ATOM 1727 C C . ILE A 1 214 ? 26.429 6.315 -45.904 1.00 97.81 214 ILE A C 1
ATOM 1729 O O . ILE A 1 214 ? 26.920 7.362 -46.324 1.00 97.81 214 ILE A O 1
ATOM 1733 N N . ASN A 1 215 ? 25.713 6.282 -44.786 1.00 97.25 215 ASN A N 1
ATOM 1734 C CA . ASN A 1 215 ? 25.483 7.449 -43.950 1.00 97.25 215 ASN A CA 1
ATOM 1735 C C . ASN A 1 215 ? 26.612 7.567 -42.917 1.00 97.25 215 ASN A C 1
ATOM 1737 O O . ASN A 1 215 ? 26.709 6.709 -42.050 1.00 97.25 215 ASN A O 1
ATOM 1741 N N . ARG A 1 216 ? 27.438 8.621 -42.988 1.00 97.12 216 ARG A N 1
ATOM 1742 C CA . ARG A 1 216 ? 28.528 8.896 -42.030 1.00 97.12 216 ARG A CA 1
ATOM 1743 C C . ARG A 1 216 ? 28.269 10.152 -41.219 1.00 97.12 216 ARG A C 1
ATOM 1745 O O . ARG A 1 216 ? 27.737 11.128 -41.742 1.00 97.12 216 ARG A O 1
ATOM 1752 N N . ASP A 1 217 ? 28.656 10.089 -39.953 1.00 96.69 217 ASP A N 1
ATOM 1753 C CA . ASP A 1 217 ? 28.589 11.158 -38.961 1.00 96.69 217 ASP A CA 1
ATOM 1754 C C . ASP A 1 217 ? 27.300 12.007 -38.987 1.00 96.69 217 ASP A C 1
ATOM 1756 O O . ASP A 1 217 ? 27.306 13.226 -38.821 1.00 96.69 217 ASP A O 1
ATOM 1760 N N . LYS A 1 218 ? 26.146 11.366 -39.192 1.00 97.50 218 LYS A N 1
ATOM 1761 C CA . LYS A 1 218 ? 24.878 12.092 -39.299 1.00 97.50 218 LYS A CA 1
ATOM 1762 C C . LYS A 1 218 ? 23.695 11.334 -38.730 1.00 97.50 218 LYS A C 1
ATOM 1764 O O . LYS A 1 218 ? 23.738 10.126 -38.482 1.00 97.50 218 LYS A O 1
ATOM 1769 N N . TRP A 1 219 ? 22.623 12.089 -38.528 1.00 98.19 219 TRP A N 1
ATOM 1770 C CA . TRP A 1 219 ? 21.289 11.553 -38.316 1.00 98.19 219 TRP A CA 1
ATOM 1771 C C . TRP A 1 219 ? 20.626 11.272 -39.665 1.00 98.19 219 TRP A C 1
ATOM 1773 O O . TRP A 1 219 ? 20.715 12.094 -40.576 1.00 98.19 219 TRP A O 1
ATOM 1783 N N . ALA A 1 220 ? 19.935 10.143 -39.778 1.00 97.81 220 ALA A N 1
ATOM 1784 C CA . ALA A 1 220 ? 19.102 9.822 -40.931 1.00 97.81 220 ALA A CA 1
ATOM 1785 C C . ALA A 1 220 ? 17.738 9.313 -40.466 1.00 97.81 220 ALA A C 1
ATOM 1787 O O . ALA A 1 220 ? 17.645 8.581 -39.477 1.00 97.81 220 ALA A O 1
ATOM 1788 N N . LYS A 1 221 ? 16.682 9.712 -41.178 1.00 97.25 221 LYS A N 1
ATOM 1789 C CA . LYS A 1 221 ? 15.324 9.230 -40.937 1.00 97.25 221 LYS A CA 1
ATOM 1790 C C . LYS A 1 221 ? 15.008 8.133 -41.946 1.00 97.25 221 LYS A C 1
ATOM 1792 O O . LYS A 1 221 ? 14.958 8.406 -43.140 1.00 97.25 221 LYS A O 1
ATOM 1797 N N . ILE A 1 222 ? 14.827 6.911 -41.462 1.00 97.62 222 ILE A N 1
ATOM 1798 C CA . ILE A 1 222 ? 14.637 5.701 -42.266 1.00 97.62 222 ILE A CA 1
ATOM 1799 C C . ILE A 1 222 ? 13.336 5.059 -41.794 1.00 97.62 222 ILE A C 1
ATOM 1801 O O . ILE A 1 222 ? 13.148 4.860 -40.593 1.00 97.62 222 ILE A O 1
ATOM 1805 N N . ASP A 1 223 ? 12.404 4.830 -42.718 1.00 94.94 223 ASP A N 1
ATOM 1806 C CA . ASP A 1 223 ? 11.070 4.280 -42.431 1.00 94.94 223 ASP A CA 1
ATOM 1807 C C . ASP A 1 223 ? 10.351 4.990 -41.268 1.00 94.94 223 ASP A C 1
ATOM 1809 O O . ASP A 1 223 ? 9.739 4.383 -40.391 1.00 94.94 223 ASP A O 1
ATOM 1813 N N . GLY A 1 224 ? 10.474 6.321 -41.229 1.00 95.38 224 GLY A N 1
ATOM 1814 C CA . GLY A 1 224 ? 9.847 7.167 -40.214 1.00 95.38 224 GLY A CA 1
ATOM 1815 C C . GLY A 1 224 ? 10.587 7.258 -38.874 1.00 95.38 224 GLY A C 1
ATOM 1816 O O . GLY A 1 224 ? 10.220 8.112 -38.071 1.00 95.38 224 GLY A O 1
ATOM 1817 N N . GLN A 1 225 ? 11.647 6.479 -38.647 1.00 97.44 225 GLN A N 1
ATOM 1818 C CA . GLN A 1 225 ? 12.428 6.472 -37.403 1.00 97.44 225 GLN A CA 1
ATOM 1819 C C . GLN A 1 225 ? 13.802 7.124 -37.588 1.00 97.44 225 GLN A C 1
ATOM 1821 O O . GLN A 1 225 ? 14.407 7.036 -38.654 1.00 97.44 225 GLN A O 1
ATOM 1826 N N . TRP A 1 226 ? 14.308 7.784 -36.547 1.00 98.31 226 TRP A N 1
ATOM 1827 C CA . TRP A 1 226 ? 15.635 8.405 -36.563 1.00 98.31 226 TRP A CA 1
ATOM 1828 C C . TRP A 1 226 ? 16.731 7.428 -36.140 1.00 98.31 226 TRP A C 1
ATOM 1830 O O . TRP A 1 226 ? 16.590 6.732 -35.138 1.00 98.31 226 TRP A O 1
ATOM 1840 N N . TYR A 1 227 ? 17.846 7.442 -36.863 1.00 98.62 227 TYR A N 1
ATOM 1841 C CA . TYR A 1 227 ? 19.048 6.658 -36.589 1.00 98.62 227 TYR A CA 1
ATOM 1842 C C . TYR A 1 227 ? 20.272 7.570 -36.613 1.00 98.62 227 TYR A C 1
ATOM 1844 O O . TYR A 1 227 ? 20.328 8.519 -37.400 1.00 98.62 227 TYR A O 1
ATOM 1852 N N . ARG A 1 228 ? 21.265 7.275 -35.772 1.00 98.62 228 ARG A N 1
ATOM 1853 C CA . ARG A 1 228 ? 22.546 7.990 -35.732 1.00 98.62 228 ARG A CA 1
ATOM 1854 C C . ARG A 1 228 ? 23.659 7.064 -36.204 1.00 98.62 228 ARG A C 1
ATOM 1856 O O . ARG A 1 228 ? 23.787 5.969 -35.672 1.00 98.62 228 ARG A O 1
ATOM 1863 N N . PHE A 1 229 ? 24.469 7.518 -37.155 1.00 98.50 229 PHE A N 1
ATOM 1864 C CA . PHE A 1 229 ? 25.613 6.765 -37.681 1.00 98.50 229 PHE A CA 1
ATOM 1865 C C . PHE A 1 229 ? 26.921 7.444 -37.314 1.00 98.50 229 PHE A C 1
ATOM 1867 O O . PHE A 1 229 ? 26.996 8.653 -37.478 1.00 98.50 229 PHE A O 1
ATOM 1874 N N . ASP A 1 230 ? 27.930 6.719 -36.840 1.00 98.00 230 ASP A N 1
ATOM 1875 C CA . ASP A 1 230 ? 29.242 7.289 -36.508 1.00 98.00 230 ASP A CA 1
ATOM 1876 C C . ASP A 1 230 ? 30.068 7.694 -37.750 1.00 98.00 230 ASP A C 1
ATOM 1878 O O . ASP A 1 230 ? 29.613 7.584 -38.892 1.00 98.00 230 ASP A O 1
ATOM 1882 N N . GLU A 1 231 ? 31.290 8.189 -37.541 1.00 97.31 231 GLU A N 1
ATOM 1883 C CA . GLU A 1 231 ? 32.215 8.603 -38.613 1.00 97.31 231 GLU A CA 1
ATOM 1884 C C . GLU A 1 231 ? 32.547 7.458 -39.590 1.00 97.31 231 GLU A C 1
ATOM 1886 O O . GLU A 1 231 ? 32.716 7.663 -40.795 1.00 97.31 231 GLU A O 1
ATOM 1891 N N . SER A 1 232 ? 32.564 6.217 -39.098 1.00 96.50 232 SER A N 1
ATOM 1892 C CA . SER A 1 232 ? 32.799 5.021 -39.910 1.00 96.50 232 SER A CA 1
ATOM 1893 C C . SER A 1 232 ? 31.543 4.519 -40.640 1.00 96.50 232 SER A C 1
ATOM 1895 O O . SER A 1 232 ? 31.640 3.614 -41.471 1.00 96.50 232 SER A O 1
ATOM 1897 N N . GLY A 1 233 ? 30.391 5.146 -40.391 1.00 97.06 233 GLY A N 1
ATOM 1898 C CA . GLY A 1 233 ? 29.094 4.810 -40.970 1.00 97.06 233 GLY A CA 1
ATOM 1899 C C . GLY A 1 233 ? 28.344 3.712 -40.223 1.00 97.06 233 GLY A C 1
ATOM 1900 O O . GLY A 1 233 ? 27.372 3.169 -40.746 1.00 97.06 233 GLY A O 1
ATOM 1901 N N . VAL A 1 234 ? 28.787 3.369 -39.013 1.00 98.38 234 VAL A N 1
ATOM 1902 C CA . VAL A 1 234 ? 28.158 2.346 -38.179 1.00 98.38 234 VAL A CA 1
ATOM 1903 C C . VAL A 1 234 ? 26.984 2.958 -37.439 1.00 98.38 234 VAL A C 1
ATOM 1905 O O . VAL A 1 234 ? 27.106 3.994 -36.788 1.00 98.38 234 VAL A O 1
ATOM 1908 N N . MET A 1 235 ? 25.838 2.296 -37.506 1.00 98.56 235 MET A N 1
ATOM 1909 C CA . MET A 1 235 ? 24.650 2.671 -36.758 1.00 98.56 235 MET A CA 1
ATOM 1910 C C . MET A 1 235 ? 24.892 2.509 -35.252 1.00 98.56 235 MET A C 1
ATOM 1912 O O . MET A 1 235 ? 25.168 1.411 -34.763 1.00 98.56 235 MET A O 1
ATOM 1916 N N . LEU A 1 236 ? 24.725 3.597 -34.504 1.00 98.50 236 LEU A N 1
ATOM 1917 C CA . LEU A 1 236 ? 24.701 3.564 -33.048 1.00 98.50 236 LEU A CA 1
ATOM 1918 C C . LEU A 1 236 ? 23.444 2.829 -32.568 1.00 98.50 236 LEU A C 1
ATOM 1920 O O . LEU A 1 236 ? 22.345 3.050 -33.074 1.00 98.50 236 LEU A O 1
ATOM 1924 N N . SER A 1 237 ? 23.594 1.973 -31.562 1.00 97.00 237 SER A N 1
ATOM 1925 C CA . SER A 1 237 ? 22.488 1.253 -30.924 1.00 97.00 237 SER A CA 1
ATOM 1926 C C . SER A 1 237 ? 22.769 1.031 -29.449 1.00 97.00 237 SER A C 1
ATOM 1928 O O . SER A 1 237 ? 23.919 1.102 -29.022 1.00 97.00 237 SER A O 1
ATOM 1930 N N . ALA A 1 238 ? 21.700 0.792 -28.685 1.00 96.31 238 ALA A N 1
ATOM 1931 C CA . ALA A 1 238 ? 21.748 0.541 -27.246 1.00 96.31 238 ALA A CA 1
ATOM 1932 C C . ALA A 1 238 ? 22.635 1.553 -26.490 1.00 96.31 238 ALA A C 1
ATOM 1934 O O . ALA A 1 238 ? 23.425 1.184 -25.625 1.00 96.31 238 ALA A O 1
ATOM 1935 N N . THR A 1 239 ? 22.532 2.835 -26.842 1.00 97.44 239 THR A N 1
ATOM 1936 C CA . THR A 1 239 ? 23.430 3.877 -26.335 1.00 97.44 239 THR A CA 1
ATOM 1937 C C . THR A 1 239 ? 22.728 5.226 -26.241 1.00 97.44 239 THR A C 1
ATOM 1939 O O . THR A 1 239 ? 21.628 5.416 -26.766 1.00 97.44 239 THR A O 1
ATOM 1942 N N . ILE A 1 240 ? 23.376 6.179 -25.576 1.00 98.06 240 ILE A N 1
ATOM 1943 C CA . ILE A 1 240 ? 22.939 7.570 -25.495 1.00 98.06 240 ILE A CA 1
ATOM 1944 C C . ILE A 1 240 ? 23.958 8.424 -26.245 1.00 98.06 240 ILE A C 1
ATOM 1946 O O . ILE A 1 240 ? 25.107 8.552 -25.827 1.00 98.06 240 ILE A O 1
ATOM 1950 N N . TYR A 1 241 ? 23.538 9.034 -27.354 1.00 97.56 241 TYR A N 1
ATOM 1951 C CA . TYR A 1 241 ? 24.375 9.972 -28.098 1.00 97.56 241 TYR A CA 1
ATOM 1952 C C . TYR A 1 241 ? 24.039 11.403 -27.678 1.00 97.56 241 TYR A C 1
ATOM 1954 O O . TYR A 1 241 ? 22.987 11.939 -28.042 1.00 97.56 241 TYR A O 1
ATOM 1962 N N . LYS A 1 242 ? 24.949 12.031 -26.922 1.00 95.62 242 LYS A N 1
ATOM 1963 C CA . LYS A 1 242 ? 24.719 13.307 -26.221 1.00 95.62 242 LYS A CA 1
ATOM 1964 C C . LYS A 1 242 ? 23.557 13.163 -25.225 1.00 95.62 242 LYS A C 1
ATOM 1966 O O . LYS A 1 242 ? 23.763 12.725 -24.099 1.00 95.62 242 LYS A O 1
ATOM 1971 N N . ASP A 1 243 ? 22.334 13.435 -25.670 1.00 96.75 243 ASP A N 1
ATOM 1972 C CA . ASP A 1 243 ? 21.108 13.277 -24.879 1.00 96.75 243 ASP A CA 1
ATOM 1973 C C . ASP A 1 243 ? 20.082 12.345 -25.516 1.00 96.75 243 ASP A C 1
ATOM 1975 O O . ASP A 1 243 ? 19.084 12.027 -24.875 1.00 96.75 243 ASP A O 1
ATOM 1979 N N . TYR A 1 244 ? 20.295 11.925 -26.762 1.00 98.19 244 TYR A N 1
ATOM 1980 C CA . TYR A 1 244 ? 19.320 11.146 -27.513 1.00 98.19 244 TYR A CA 1
ATOM 1981 C C . TYR A 1 244 ? 19.471 9.664 -27.202 1.00 98.19 244 TYR A C 1
ATOM 1983 O O . TYR A 1 244 ? 20.581 9.134 -27.247 1.00 98.19 244 TYR A O 1
ATOM 1991 N N . LEU A 1 245 ? 18.355 9.003 -26.902 1.00 98.44 245 LEU A N 1
ATOM 1992 C CA . LEU A 1 245 ? 18.317 7.587 -26.549 1.00 98.44 245 LEU A CA 1
ATOM 1993 C C . LEU A 1 245 ? 18.143 6.724 -27.795 1.00 98.44 245 LEU A C 1
ATOM 1995 O O . LEU A 1 245 ? 17.103 6.797 -28.449 1.00 98.44 245 LEU A O 1
ATOM 1999 N N . LEU A 1 246 ? 19.125 5.880 -28.103 1.00 98.19 246 LEU A N 1
ATOM 2000 C CA . LEU A 1 246 ? 19.058 4.920 -29.200 1.00 98.19 246 LEU A CA 1
ATOM 2001 C C . LEU A 1 246 ? 18.757 3.533 -28.626 1.00 98.19 246 LEU A C 1
ATOM 2003 O O . LEU A 1 246 ? 19.509 3.008 -27.802 1.00 98.19 246 LEU A O 1
ATOM 2007 N N . LYS A 1 247 ? 17.653 2.926 -29.071 1.00 97.19 247 LYS A N 1
ATOM 2008 C CA . LYS A 1 247 ? 17.234 1.575 -28.661 1.00 97.19 247 LYS A CA 1
ATOM 2009 C C . LYS A 1 247 ? 18.225 0.519 -29.169 1.00 97.19 247 LYS A C 1
ATOM 2011 O O . LYS A 1 247 ? 19.080 0.798 -30.009 1.00 97.19 247 LYS A O 1
ATOM 2016 N N . THR A 1 248 ? 18.073 -0.732 -28.738 1.00 95.00 248 THR A N 1
ATOM 2017 C CA . THR A 1 248 ? 18.844 -1.876 -29.270 1.00 95.00 248 THR A CA 1
ATOM 2018 C C . THR A 1 248 ? 18.683 -2.046 -30.782 1.00 95.00 248 THR A C 1
ATOM 2020 O O . THR A 1 248 ? 19.609 -2.471 -31.459 1.00 95.00 248 THR A O 1
ATOM 2023 N N . SER A 1 249 ? 17.537 -1.646 -31.338 1.00 95.31 249 SER A N 1
ATOM 2024 C CA . SER A 1 249 ? 17.308 -1.624 -32.786 1.00 95.31 249 SER A CA 1
ATOM 2025 C C . SER A 1 249 ? 18.018 -0.473 -33.516 1.00 95.31 249 SER A C 1
ATOM 2027 O O . SER A 1 249 ? 17.841 -0.330 -34.719 1.00 95.31 249 SER A O 1
ATOM 2029 N N . GLY A 1 250 ? 18.726 0.407 -32.800 1.00 96.44 250 GLY A N 1
ATOM 2030 C CA . GLY A 1 250 ? 19.339 1.636 -33.317 1.00 96.44 250 GLY A CA 1
ATOM 2031 C C . GLY A 1 250 ? 18.383 2.809 -33.516 1.00 96.44 250 GLY A C 1
ATOM 2032 O O . GLY A 1 250 ? 18.821 3.954 -33.562 1.00 96.44 250 GLY A O 1
ATOM 2033 N N . ALA A 1 251 ? 17.077 2.552 -33.581 1.00 97.88 251 ALA A N 1
ATOM 2034 C CA . ALA A 1 251 ? 16.082 3.609 -33.689 1.00 97.88 251 ALA A CA 1
ATOM 2035 C C . ALA A 1 251 ? 16.054 4.466 -32.414 1.00 97.88 251 ALA A C 1
ATOM 2037 O O . ALA A 1 251 ? 16.046 3.940 -31.294 1.00 97.88 251 ALA A O 1
ATOM 2038 N N . MET A 1 252 ? 15.980 5.782 -32.587 1.00 98.44 252 MET A N 1
ATOM 2039 C CA . MET A 1 252 ? 15.803 6.740 -31.504 1.00 98.44 252 MET A CA 1
ATOM 2040 C C . MET A 1 252 ? 14.463 6.492 -30.800 1.00 98.44 252 MET A C 1
ATOM 2042 O O . MET A 1 252 ? 13.437 6.265 -31.442 1.00 98.44 252 MET A O 1
ATOM 2046 N N . ALA A 1 253 ? 14.471 6.473 -29.472 1.00 98.12 253 ALA A N 1
ATOM 2047 C CA . ALA A 1 253 ? 13.255 6.392 -28.674 1.00 98.12 253 ALA A CA 1
ATOM 2048 C C . ALA A 1 253 ? 12.556 7.758 -28.658 1.00 98.12 253 ALA A C 1
ATOM 2050 O O . ALA A 1 253 ? 13.224 8.767 -28.486 1.00 98.12 253 ALA A O 1
ATOM 2051 N N . GLU A 1 254 ? 11.229 7.795 -28.786 1.00 97.62 254 GLU A N 1
ATOM 2052 C CA . GLU A 1 254 ? 10.409 9.011 -28.691 1.00 97.62 254 GLU A CA 1
ATOM 2053 C C . GLU A 1 254 ? 9.178 8.696 -27.835 1.00 97.62 254 GLU A C 1
ATOM 2055 O O . GLU A 1 254 ? 8.447 7.756 -28.145 1.00 97.62 254 GLU A O 1
ATOM 2060 N N . ASN A 1 255 ? 8.966 9.440 -26.742 1.00 96.88 255 ASN A N 1
ATOM 2061 C CA . ASN A 1 255 ? 7.941 9.133 -25.724 1.00 96.88 255 ASN A CA 1
ATOM 2062 C C . ASN A 1 255 ? 7.958 7.661 -25.280 1.00 96.88 255 ASN A C 1
ATOM 2064 O O . ASN A 1 255 ? 6.919 7.010 -25.164 1.00 96.88 255 ASN A O 1
ATOM 2068 N N . ALA A 1 256 ? 9.157 7.115 -25.099 1.00 97.75 256 ALA A N 1
ATOM 2069 C CA . ALA A 1 256 ? 9.342 5.684 -24.953 1.00 97.75 256 ALA A CA 1
ATOM 2070 C C . ALA A 1 256 ? 10.425 5.348 -23.933 1.00 97.75 256 ALA A C 1
ATOM 2072 O O . ALA A 1 256 ? 11.429 6.050 -23.782 1.00 97.75 256 ALA A O 1
ATOM 2073 N N . TRP A 1 257 ? 10.208 4.215 -23.274 1.00 97.56 257 TRP A N 1
ATOM 2074 C CA . TRP A 1 257 ? 11.187 3.565 -22.421 1.00 97.56 257 TRP A CA 1
ATOM 2075 C C . TRP A 1 257 ? 12.201 2.791 -23.264 1.00 97.56 257 TRP A C 1
ATOM 2077 O O . TRP A 1 257 ? 11.833 2.136 -24.242 1.00 97.56 257 TRP A O 1
ATOM 2087 N N . ALA A 1 258 ? 13.468 2.804 -22.855 1.00 97.25 258 ALA A N 1
ATOM 2088 C CA . ALA A 1 258 ? 14.466 1.863 -23.353 1.00 97.25 258 ALA A CA 1
ATOM 2089 C C . ALA A 1 258 ? 15.347 1.358 -22.209 1.00 97.25 258 ALA A C 1
ATOM 2091 O O . ALA A 1 258 ? 15.642 2.097 -21.266 1.00 97.25 258 ALA A O 1
ATOM 2092 N N . LYS A 1 259 ? 15.765 0.094 -22.310 1.00 95.44 259 LYS A N 1
ATOM 2093 C CA . LYS A 1 259 ? 16.653 -0.555 -21.347 1.00 95.44 259 LYS A CA 1
ATOM 2094 C C . LYS A 1 259 ? 18.054 -0.671 -21.944 1.00 95.44 259 LYS A C 1
ATOM 2096 O O . LYS A 1 259 ? 18.201 -1.280 -23.002 1.00 95.44 259 LYS A O 1
ATOM 2101 N N . LEU A 1 260 ? 19.055 -0.102 -21.277 1.00 95.69 260 LEU A N 1
ATOM 2102 C CA . LEU A 1 260 ? 20.472 -0.194 -21.643 1.00 95.69 260 LEU A CA 1
ATOM 2103 C C . LEU A 1 260 ? 21.238 -0.801 -20.467 1.00 95.69 260 LEU A C 1
ATOM 2105 O O . LEU A 1 260 ? 21.124 -0.274 -19.366 1.00 95.69 260 LEU A O 1
ATOM 2109 N N . GLU A 1 261 ? 21.987 -1.888 -20.679 1.00 92.06 261 GLU A N 1
ATOM 2110 C CA . GLU A 1 261 ? 22.780 -2.553 -19.619 1.00 92.06 261 GLU A CA 1
ATOM 2111 C C . GLU A 1 261 ? 21.991 -2.736 -18.305 1.00 92.06 261 GLU A C 1
ATOM 2113 O O . GLU A 1 261 ? 22.407 -2.322 -17.224 1.00 92.06 261 GLU A O 1
ATOM 2118 N N . ASP A 1 262 ? 20.778 -3.278 -18.432 1.00 92.75 262 ASP A N 1
ATOM 2119 C CA . ASP A 1 262 ? 19.808 -3.478 -17.351 1.00 92.75 262 ASP A CA 1
ATOM 2120 C C . ASP A 1 262 ? 19.261 -2.228 -16.639 1.00 92.75 262 ASP A C 1
ATOM 2122 O O . ASP A 1 262 ? 18.442 -2.348 -15.728 1.00 92.75 262 ASP A O 1
ATOM 2126 N N . LYS A 1 263 ? 19.588 -1.028 -17.116 1.00 96.44 263 LYS A N 1
ATOM 2127 C CA . LYS A 1 263 ? 19.087 0.252 -16.601 1.00 96.44 263 LYS A CA 1
ATOM 2128 C C . LYS A 1 263 ? 18.007 0.820 -17.512 1.00 96.44 263 LYS A C 1
ATOM 2130 O O . LYS A 1 263 ? 18.138 0.808 -18.735 1.00 96.44 263 LYS A O 1
ATOM 2135 N N . TRP A 1 264 ? 16.937 1.336 -16.918 1.00 98.00 264 TRP A N 1
ATOM 2136 C CA . TRP A 1 264 ? 15.835 1.947 -17.659 1.00 98.00 264 TRP A CA 1
ATOM 2137 C C . TRP A 1 264 ? 16.022 3.452 -17.818 1.00 98.00 264 TRP A C 1
ATOM 2139 O O . TRP A 1 264 ? 16.371 4.152 -16.870 1.00 98.00 264 TRP A O 1
ATOM 2149 N N . TYR A 1 265 ? 15.719 3.935 -19.018 1.00 98.44 265 TYR A N 1
ATOM 2150 C CA . TYR A 1 265 ? 15.732 5.340 -19.407 1.00 98.44 265 TYR A CA 1
ATOM 2151 C C . TYR A 1 265 ? 14.406 5.675 -20.081 1.00 98.44 265 TYR A C 1
ATOM 2153 O O . TYR A 1 265 ? 13.790 4.811 -20.712 1.00 98.44 265 TYR A O 1
ATOM 2161 N N . TYR A 1 266 ? 13.992 6.937 -20.000 1.00 98.50 266 TYR A N 1
ATOM 2162 C CA . TYR A 1 266 ? 12.831 7.429 -20.732 1.00 98.50 266 TYR A CA 1
ATOM 2163 C C . TYR A 1 266 ? 13.215 8.600 -21.624 1.00 98.50 266 TYR A C 1
ATOM 2165 O O . TYR A 1 266 ? 13.815 9.573 -21.160 1.00 98.50 266 TYR A O 1
ATOM 2173 N N . ALA A 1 267 ? 12.844 8.500 -22.897 1.00 98.25 267 ALA A N 1
ATOM 2174 C CA . ALA A 1 267 ? 13.003 9.562 -23.872 1.00 98.25 267 ALA A CA 1
ATOM 2175 C C . ALA A 1 267 ? 11.709 10.364 -24.019 1.00 98.25 267 ALA A C 1
ATOM 2177 O O . ALA A 1 267 ? 10.622 9.810 -24.185 1.00 98.25 267 ALA A O 1
ATOM 2178 N N . THR A 1 268 ? 11.839 11.687 -24.005 1.00 97.75 268 THR A N 1
ATOM 2179 C CA . THR A 1 268 ? 10.744 12.620 -24.305 1.00 97.75 268 THR A CA 1
ATOM 2180 C C . THR A 1 268 ? 10.338 12.553 -25.782 1.00 97.75 268 THR A C 1
ATOM 2182 O O . THR A 1 268 ? 10.960 11.853 -26.581 1.00 97.75 268 THR A O 1
ATOM 2185 N N . ALA A 1 269 ? 9.333 13.332 -26.187 1.00 96.69 269 ALA A N 1
ATOM 2186 C CA . ALA A 1 269 ? 8.941 13.472 -27.592 1.00 96.69 269 ALA A CA 1
ATOM 2187 C C . ALA A 1 269 ? 10.087 13.942 -28.509 1.00 96.69 269 ALA A C 1
ATOM 2189 O O . ALA A 1 269 ? 10.067 13.668 -29.698 1.00 96.69 269 ALA A O 1
ATOM 2190 N N . SER A 1 270 ? 11.093 14.635 -27.960 1.00 96.69 270 SER A N 1
ATOM 2191 C CA . SER A 1 270 ? 12.286 15.060 -28.709 1.00 96.69 270 SER A CA 1
ATOM 2192 C C . SER A 1 270 ? 13.345 13.963 -28.866 1.00 96.69 270 SER A C 1
ATOM 2194 O O . SER A 1 270 ? 14.384 14.189 -29.476 1.00 96.69 270 SER A O 1
ATOM 2196 N N . GLY A 1 271 ? 13.138 12.812 -28.231 1.00 97.25 271 GLY A N 1
ATOM 2197 C CA . GLY A 1 271 ? 14.102 11.725 -28.120 1.00 97.25 271 GLY A CA 1
ATOM 2198 C C . GLY A 1 271 ? 15.191 11.910 -27.064 1.00 97.25 271 GLY A C 1
ATOM 2199 O O . GLY A 1 271 ? 15.977 10.992 -26.821 1.00 97.25 271 GLY A O 1
ATOM 2200 N N . LYS A 1 272 ? 15.226 13.067 -26.391 1.00 98.12 272 LYS A N 1
ATOM 2201 C CA . LYS A 1 272 ? 16.158 13.321 -25.288 1.00 98.12 272 LYS A CA 1
ATOM 2202 C C . LYS A 1 272 ? 15.733 12.628 -24.001 1.00 98.12 272 LYS A C 1
ATOM 2204 O O . LYS A 1 272 ? 14.540 12.642 -23.675 1.00 98.12 272 LYS A O 1
ATOM 2209 N N . ILE A 1 273 ? 16.702 12.103 -23.253 1.00 98.38 273 ILE A N 1
ATOM 2210 C CA . ILE A 1 273 ? 16.450 11.471 -21.956 1.00 98.38 273 ILE A CA 1
ATOM 2211 C C . ILE A 1 273 ? 16.193 12.471 -20.833 1.00 98.38 273 ILE A C 1
ATOM 2213 O O . ILE A 1 273 ? 16.642 13.618 -20.858 1.00 98.38 273 ILE A O 1
ATOM 2217 N N . ILE A 1 274 ? 15.489 11.991 -19.817 1.00 98.25 274 ILE A N 1
ATOM 2218 C CA . ILE A 1 274 ? 15.215 12.716 -18.579 1.00 98.25 274 ILE A CA 1
ATOM 2219 C C . ILE A 1 274 ? 16.344 12.487 -17.575 1.00 98.25 274 ILE A C 1
ATOM 2221 O O . ILE A 1 274 ? 16.821 11.365 -17.442 1.00 98.25 274 ILE A O 1
ATOM 2225 N N . ARG A 1 275 ? 16.757 13.539 -16.855 1.00 98.12 275 ARG A N 1
ATOM 2226 C CA . ARG A 1 275 ? 17.808 13.480 -15.828 1.00 98.12 275 ARG A CA 1
ATOM 2227 C C . ARG A 1 275 ? 17.461 14.319 -14.608 1.00 98.12 275 ARG A C 1
ATOM 2229 O O . ARG A 1 275 ? 16.862 15.381 -14.748 1.00 98.12 275 ARG A O 1
ATOM 2236 N N . ASP A 1 276 ? 17.892 13.827 -13.453 1.00 97.25 276 ASP A N 1
ATOM 2237 C CA . ASP A 1 276 ? 17.868 14.478 -12.137 1.00 97.25 276 ASP A CA 1
ATOM 2238 C C . ASP A 1 276 ? 16.532 15.135 -11.759 1.00 97.25 276 ASP A C 1
ATOM 2240 O O . ASP A 1 276 ? 16.484 16.245 -11.229 1.00 97.25 276 ASP A O 1
ATOM 2244 N N . LYS A 1 277 ? 15.420 14.465 -12.075 1.00 98.06 277 LYS A N 1
ATOM 2245 C CA . LYS A 1 277 ? 14.082 14.969 -11.758 1.00 98.06 277 LYS A CA 1
ATOM 2246 C C . LYS A 1 277 ? 13.034 13.870 -11.662 1.00 98.06 277 LYS A C 1
ATOM 2248 O O . LYS A 1 277 ? 13.204 12.759 -12.169 1.00 98.06 277 LYS A O 1
ATOM 2253 N N . TRP A 1 278 ? 11.915 14.249 -11.055 1.00 98.31 278 TRP A N 1
ATOM 2254 C CA . TRP A 1 278 ? 10.652 13.531 -11.148 1.00 98.31 278 TRP A CA 1
ATOM 2255 C C . TRP A 1 278 ? 9.983 13.787 -12.502 1.00 98.31 278 TRP A C 1
ATOM 2257 O O . TRP A 1 278 ? 9.926 14.927 -12.962 1.00 98.31 278 TRP A O 1
ATOM 2267 N N . GLU A 1 279 ? 9.425 12.743 -13.108 1.00 98.25 279 GLU A N 1
ATOM 2268 C CA . GLU A 1 279 ? 8.579 12.839 -14.297 1.00 98.25 279 GLU A CA 1
ATOM 2269 C C . GLU A 1 279 ? 7.331 11.973 -14.131 1.00 98.25 279 GLU A C 1
ATOM 2271 O O . GLU A 1 279 ? 7.400 10.844 -13.636 1.00 98.25 279 GLU A O 1
ATOM 2276 N N . LYS A 1 280 ? 6.184 12.492 -14.576 1.00 97.75 280 LYS A N 1
ATOM 2277 C CA . LYS A 1 280 ? 4.936 11.738 -14.615 1.00 97.75 280 LYS A CA 1
ATOM 2278 C C . LYS A 1 280 ? 4.733 11.128 -15.999 1.00 97.75 280 LYS A C 1
ATOM 2280 O O . LYS A 1 280 ? 4.471 11.843 -16.960 1.00 97.75 280 LYS A O 1
ATOM 2285 N N . ILE A 1 281 ? 4.799 9.804 -16.085 1.00 97.88 281 ILE A N 1
ATOM 2286 C CA . ILE A 1 281 ? 4.696 9.041 -17.332 1.00 97.88 281 ILE A CA 1
ATOM 2287 C C . ILE A 1 281 ? 3.483 8.119 -17.217 1.00 97.88 281 ILE A C 1
ATOM 2289 O O . ILE A 1 281 ? 3.373 7.337 -16.274 1.00 97.88 281 ILE A O 1
ATOM 2293 N N . SER A 1 282 ? 2.531 8.255 -18.143 1.00 94.75 282 SER A N 1
ATOM 2294 C CA . SER A 1 282 ? 1.295 7.453 -18.185 1.00 94.75 282 SER A CA 1
ATOM 2295 C C . SER A 1 282 ? 0.544 7.370 -16.842 1.00 94.75 282 SER A C 1
ATOM 2297 O O . SER A 1 282 ? 0.004 6.332 -16.477 1.00 94.75 282 SER A O 1
ATOM 2299 N N . GLY A 1 283 ? 0.515 8.474 -16.084 1.00 95.50 283 GLY A N 1
ATOM 2300 C CA . GLY A 1 283 ? -0.215 8.579 -14.813 1.00 95.50 283 GLY A CA 1
ATOM 2301 C C . GLY A 1 283 ? 0.588 8.238 -13.551 1.00 95.50 283 GLY A C 1
ATOM 2302 O O . GLY A 1 283 ? 0.148 8.601 -12.455 1.00 95.50 283 GLY A O 1
ATOM 2303 N N . SER A 1 284 ? 1.774 7.646 -13.694 1.00 97.50 284 SER A N 1
ATOM 2304 C CA . SER A 1 284 ? 2.664 7.259 -12.592 1.00 97.50 284 SER A CA 1
ATOM 2305 C C . SER A 1 284 ? 3.888 8.170 -12.513 1.00 97.50 284 SER A C 1
ATOM 2307 O O . SER A 1 284 ? 4.361 8.666 -13.532 1.00 97.50 284 SER A O 1
ATOM 2309 N N . TRP A 1 285 ? 4.390 8.412 -11.302 1.00 98.38 285 TRP A N 1
ATOM 2310 C CA . TRP A 1 285 ? 5.604 9.200 -11.079 1.00 98.38 285 TRP A CA 1
ATOM 2311 C C . TRP A 1 285 ? 6.840 8.305 -11.063 1.00 98.38 285 TRP A C 1
ATOM 2313 O O . TRP A 1 285 ? 6.813 7.238 -10.457 1.00 98.38 285 TRP A O 1
ATOM 2323 N N . TYR A 1 286 ? 7.912 8.774 -11.691 1.00 98.69 286 TYR A N 1
ATOM 2324 C CA . TYR A 1 286 ? 9.220 8.127 -11.756 1.00 98.69 286 TYR A CA 1
ATOM 2325 C C . TYR A 1 286 ? 10.295 9.154 -11.418 1.00 98.69 286 TYR A C 1
ATOM 2327 O O . TYR A 1 286 ? 10.135 10.331 -11.745 1.00 98.69 286 TYR A O 1
ATOM 2335 N N . TYR A 1 287 ? 11.393 8.723 -10.802 1.00 98.69 287 TYR A N 1
ATOM 2336 C CA . TYR A 1 287 ? 12.561 9.576 -10.586 1.00 98.69 287 TYR A CA 1
ATOM 2337 C C . TYR A 1 287 ? 13.745 9.072 -11.405 1.00 98.69 287 TYR A C 1
ATOM 2339 O O . TYR A 1 287 ? 14.056 7.881 -11.376 1.00 98.69 287 TYR A O 1
ATOM 2347 N N . PHE A 1 288 ? 14.427 9.986 -12.091 1.00 98.56 288 PHE A N 1
ATOM 2348 C CA . PHE A 1 288 ? 15.648 9.700 -12.841 1.00 98.56 288 PHE A CA 1
ATOM 2349 C C . PHE A 1 288 ? 16.840 10.366 -12.164 1.00 98.56 288 PHE A C 1
ATOM 2351 O O . PHE A 1 288 ? 16.766 11.534 -11.783 1.00 98.56 288 PHE A O 1
ATOM 2358 N N . ASN A 1 289 ? 17.945 9.637 -12.019 1.00 97.94 289 ASN A N 1
ATOM 2359 C CA . ASN A 1 289 ? 19.175 10.174 -11.440 1.00 97.94 289 ASN A CA 1
ATOM 2360 C C . ASN A 1 289 ? 19.915 11.110 -12.424 1.00 97.94 289 ASN A C 1
ATOM 2362 O O . ASN A 1 289 ? 19.447 11.374 -13.536 1.00 97.94 289 ASN A O 1
ATOM 2366 N N . LYS A 1 290 ? 21.090 11.611 -12.025 1.00 97.62 290 LYS A N 1
ATOM 2367 C CA . LYS A 1 290 ? 21.919 12.515 -12.846 1.00 97.62 290 LYS A CA 1
ATOM 2368 C C . LYS A 1 290 ? 22.392 11.909 -14.167 1.00 97.62 290 LYS A C 1
ATOM 2370 O O . LYS A 1 290 ? 22.590 12.653 -15.119 1.00 97.62 290 LYS A O 1
ATOM 2375 N N . ASP A 1 291 ? 22.500 10.588 -14.247 1.00 96.88 291 ASP A N 1
ATOM 2376 C CA . ASP A 1 291 ? 22.872 9.871 -15.471 1.00 96.88 291 ASP A CA 1
ATOM 2377 C C . ASP A 1 291 ? 21.652 9.557 -16.355 1.00 96.88 291 ASP A C 1
ATOM 2379 O O . ASP A 1 291 ? 21.796 9.084 -17.481 1.00 96.88 291 ASP A O 1
ATOM 2383 N N . GLY A 1 292 ? 20.442 9.840 -15.863 1.00 97.38 292 GLY A N 1
ATOM 2384 C CA . GLY A 1 292 ? 19.168 9.556 -16.522 1.00 97.38 292 GLY A CA 1
ATOM 2385 C C . GLY A 1 292 ? 18.635 8.149 -16.292 1.00 97.38 292 GLY A C 1
ATOM 2386 O O . GLY A 1 292 ? 17.690 7.738 -16.958 1.00 97.38 292 GLY A O 1
ATOM 2387 N N . VAL A 1 293 ? 19.222 7.413 -15.349 1.00 98.38 293 VAL A N 1
ATOM 2388 C CA . VAL A 1 293 ? 18.757 6.085 -14.948 1.00 98.38 293 VAL A CA 1
ATOM 2389 C C . VAL A 1 293 ? 17.537 6.237 -14.051 1.00 98.38 293 VAL A C 1
ATOM 2391 O O . VAL A 1 293 ? 17.576 6.958 -13.050 1.00 98.38 293 VAL A O 1
ATOM 2394 N N . MET A 1 294 ? 16.461 5.536 -14.393 1.00 98.50 294 MET A N 1
ATOM 2395 C CA . MET A 1 294 ? 15.270 5.415 -13.563 1.00 98.50 294 MET A CA 1
ATOM 2396 C C . MET A 1 294 ? 15.614 4.687 -12.260 1.00 98.50 294 MET A C 1
ATOM 2398 O O . MET A 1 294 ? 16.162 3.585 -12.287 1.00 98.50 294 MET A O 1
ATOM 2402 N N . LEU A 1 295 ? 15.264 5.278 -11.121 1.00 98.44 295 LEU A N 1
ATOM 2403 C CA . LEU A 1 295 ? 15.361 4.591 -9.838 1.00 98.44 295 LEU A CA 1
ATOM 2404 C C . LEU A 1 295 ? 14.253 3.540 -9.716 1.00 98.44 295 LEU A C 1
ATOM 2406 O O . LEU A 1 295 ? 13.090 3.814 -10.006 1.00 98.44 295 LEU A O 1
ATOM 2410 N N . SER A 1 296 ? 14.614 2.358 -9.230 1.00 97.31 296 SER A N 1
ATOM 2411 C CA . SER A 1 296 ? 13.693 1.276 -8.875 1.00 97.31 296 SER A CA 1
ATOM 2412 C C . SER A 1 296 ? 14.133 0.584 -7.589 1.00 97.31 296 SER A C 1
ATOM 2414 O O . SER A 1 296 ? 15.308 0.649 -7.211 1.00 97.31 296 SER A O 1
ATOM 2416 N N . SER A 1 297 ? 13.168 -0.048 -6.920 1.00 95.88 297 SER A N 1
ATOM 2417 C CA . SER A 1 297 ? 13.326 -0.825 -5.681 1.00 95.88 297 SER A CA 1
ATOM 2418 C C . SER A 1 297 ? 14.127 -0.104 -4.591 1.00 95.88 297 SER A C 1
ATOM 2420 O O . SER A 1 297 ? 14.959 -0.701 -3.909 1.00 95.88 297 SER A O 1
ATOM 2422 N N . GLN A 1 298 ? 13.921 1.207 -4.448 1.00 96.75 298 GLN A N 1
ATOM 2423 C CA . GLN A 1 298 ? 14.685 2.038 -3.518 1.00 96.75 298 GLN A CA 1
ATOM 2424 C C . GLN A 1 298 ? 13.942 3.315 -3.123 1.00 96.75 298 GLN A C 1
ATOM 2426 O O . GLN A 1 298 ? 13.005 3.755 -3.793 1.00 96.75 298 GLN A O 1
ATOM 2431 N N . TRP A 1 299 ? 14.412 3.944 -2.048 1.00 97.50 299 TRP A N 1
ATOM 2432 C CA . TRP A 1 299 ? 13.899 5.224 -1.571 1.00 97.50 299 TRP A CA 1
ATOM 2433 C C . TRP A 1 299 ? 14.538 6.411 -2.289 1.00 97.50 299 TRP A C 1
ATOM 2435 O O . TRP A 1 299 ? 15.757 6.482 -2.451 1.00 97.50 299 TRP A O 1
ATOM 2445 N N . LYS A 1 300 ? 13.710 7.405 -2.605 1.00 97.38 300 LYS A N 1
ATOM 2446 C CA . LYS A 1 300 ? 14.118 8.782 -2.872 1.00 97.38 300 LYS A CA 1
ATOM 2447 C C . LYS A 1 300 ? 13.455 9.668 -1.827 1.00 97.38 300 LYS A C 1
ATOM 2449 O O . LYS A 1 300 ? 12.269 9.973 -1.919 1.00 97.38 300 LYS A O 1
ATOM 2454 N N . GLU A 1 301 ? 14.233 10.071 -0.825 1.00 96.12 301 GLU A N 1
ATOM 2455 C CA . GLU A 1 301 ? 13.743 10.831 0.335 1.00 96.12 301 GLU A CA 1
ATOM 2456 C C . GLU A 1 301 ? 12.587 10.098 1.037 1.00 96.12 301 GLU A C 1
ATOM 2458 O O . GLU A 1 301 ? 12.813 9.034 1.607 1.00 96.12 301 GLU A O 1
ATOM 2463 N N . LYS A 1 302 ? 11.362 10.639 0.997 1.00 97.31 302 LYS A N 1
ATOM 2464 C CA . LYS A 1 302 ? 10.175 10.031 1.622 1.00 97.31 302 LYS A CA 1
ATOM 2465 C C . LYS A 1 302 ? 9.365 9.125 0.693 1.00 97.31 302 LYS A C 1
ATOM 2467 O O . LYS A 1 302 ? 8.345 8.592 1.121 1.00 97.31 302 LYS A O 1
ATOM 2472 N N . TYR A 1 303 ? 9.794 8.963 -0.555 1.00 98.19 303 TYR A N 1
ATOM 2473 C CA . TYR A 1 303 ? 9.067 8.238 -1.592 1.00 98.19 303 TYR A CA 1
ATOM 2474 C C . TYR A 1 303 ? 9.763 6.923 -1.913 1.00 98.19 303 TYR A C 1
ATOM 2476 O O . TYR A 1 303 ? 10.988 6.888 -2.049 1.00 98.19 303 TYR A O 1
ATOM 2484 N N . TYR A 1 304 ? 8.990 5.857 -2.089 1.00 98.25 304 TYR A N 1
ATOM 2485 C CA . TYR A 1 304 ? 9.518 4.566 -2.517 1.00 98.25 304 TYR A CA 1
ATOM 2486 C C . TYR A 1 304 ? 9.230 4.333 -4.000 1.00 98.25 304 TYR A C 1
ATOM 2488 O O . TYR A 1 304 ? 8.082 4.441 -4.438 1.00 98.25 304 TYR A O 1
ATOM 2496 N N . LEU A 1 305 ? 10.264 4.009 -4.775 1.00 98.25 305 LEU A N 1
ATOM 2497 C CA . LEU A 1 305 ? 10.141 3.607 -6.170 1.00 98.25 305 LEU A CA 1
ATOM 2498 C C . LEU A 1 305 ? 10.092 2.082 -6.205 1.00 98.25 305 LEU A C 1
ATOM 2500 O O . LEU A 1 305 ? 11.035 1.428 -5.764 1.00 98.25 305 LEU A O 1
ATOM 2504 N N . LYS A 1 306 ? 8.996 1.517 -6.718 1.00 97.75 306 LYS A N 1
ATOM 2505 C CA . LYS A 1 306 ? 8.806 0.061 -6.824 1.00 97.75 306 LYS A CA 1
ATOM 2506 C C . LYS A 1 306 ? 9.788 -0.552 -7.827 1.00 97.75 306 LYS A C 1
ATOM 2508 O O . LYS A 1 306 ? 10.528 0.163 -8.497 1.00 97.75 306 LYS A O 1
ATOM 2513 N N . ASP A 1 307 ? 9.760 -1.870 -7.990 1.00 96.06 307 ASP A N 1
ATOM 2514 C CA . ASP A 1 307 ? 10.590 -2.566 -8.988 1.00 96.06 307 ASP A CA 1
ATOM 2515 C C . ASP A 1 307 ? 10.353 -2.056 -10.420 1.00 96.06 307 ASP A C 1
ATOM 2517 O O . ASP A 1 307 ? 11.284 -1.779 -11.171 1.00 96.06 307 ASP A O 1
ATOM 2521 N N . SER A 1 308 ? 9.093 -1.758 -10.743 1.00 96.56 308 SER A N 1
ATOM 2522 C CA . SER A 1 308 ? 8.708 -1.076 -11.988 1.00 96.56 308 SER A CA 1
ATOM 2523 C C . SER A 1 308 ? 9.219 0.369 -12.126 1.00 96.56 308 SER A C 1
ATOM 2525 O O . SER A 1 308 ? 8.987 0.993 -13.156 1.00 96.56 308 SER A O 1
ATOM 2527 N N . GLY A 1 309 ? 9.826 0.940 -11.082 1.00 97.50 309 GLY A N 1
ATOM 2528 C CA . GLY A 1 309 ? 10.204 2.350 -10.965 1.00 97.50 309 GLY A CA 1
ATOM 2529 C C . GLY A 1 309 ? 9.057 3.306 -10.654 1.00 97.50 309 GLY A C 1
ATOM 2530 O O . GLY A 1 309 ? 9.303 4.467 -10.338 1.00 97.50 309 GLY A O 1
ATOM 2531 N N . ALA A 1 310 ? 7.804 2.848 -10.713 1.00 98.19 310 ALA A N 1
ATOM 2532 C CA . ALA A 1 310 ? 6.665 3.678 -10.351 1.00 98.19 310 ALA A CA 1
ATOM 2533 C C . ALA A 1 310 ? 6.682 3.984 -8.846 1.00 98.19 310 ALA A C 1
ATOM 2535 O O . ALA A 1 310 ? 6.844 3.083 -8.017 1.00 98.19 310 ALA A O 1
ATOM 2536 N N . MET A 1 311 ? 6.465 5.249 -8.497 1.00 98.56 311 MET A N 1
ATOM 2537 C CA . MET A 1 311 ? 6.322 5.707 -7.119 1.00 98.56 311 MET A CA 1
ATOM 2538 C C . MET A 1 311 ? 5.115 5.038 -6.455 1.00 98.56 311 MET A C 1
ATOM 2540 O O . MET A 1 311 ? 3.992 5.128 -6.962 1.00 98.56 311 MET A O 1
ATOM 2544 N N . ALA A 1 312 ? 5.345 4.383 -5.321 1.00 98.44 312 ALA A N 1
ATOM 2545 C CA . ALA A 1 312 ? 4.288 3.795 -4.511 1.00 98.44 312 ALA A CA 1
ATOM 2546 C C . ALA A 1 312 ? 3.399 4.885 -3.889 1.00 98.44 312 ALA A C 1
ATOM 2548 O O . ALA A 1 312 ? 3.888 5.932 -3.461 1.00 98.44 312 ALA A O 1
ATOM 2549 N N . LYS A 1 313 ? 2.086 4.647 -3.849 1.00 97.81 313 LYS A N 1
ATOM 2550 C CA . LYS A 1 313 ? 1.109 5.550 -3.219 1.00 97.81 313 LYS A CA 1
ATOM 2551 C C . LYS A 1 313 ? -0.135 4.785 -2.780 1.00 97.81 313 LYS A C 1
ATOM 2553 O O . LYS A 1 313 ? -0.609 3.914 -3.505 1.00 97.81 313 LYS A O 1
ATOM 2558 N N . SER A 1 314 ? -0.691 5.159 -1.633 1.00 97.19 314 SER A N 1
ATOM 2559 C CA . SER A 1 314 ? -1.846 4.492 -1.012 1.00 97.19 314 SER A CA 1
ATOM 2560 C C . SER A 1 314 ? -1.688 2.968 -0.909 1.00 97.19 314 SER A C 1
ATOM 2562 O O . SER A 1 314 ? -2.630 2.222 -1.170 1.00 97.19 314 SER A O 1
ATOM 2564 N N . GLU A 1 315 ? -0.487 2.496 -0.581 1.00 98.00 315 GLU A N 1
ATOM 2565 C CA . GLU A 1 315 ? -0.166 1.069 -0.560 1.00 98.00 315 GLU A CA 1
ATOM 2566 C C . GLU A 1 315 ? 0.903 0.745 0.487 1.00 98.00 315 GLU A C 1
ATOM 2568 O O . GLU A 1 315 ? 1.690 1.604 0.894 1.00 98.00 315 GLU A O 1
ATOM 2573 N N . TRP A 1 316 ? 0.921 -0.516 0.914 1.00 98.06 316 TRP A N 1
ATOM 2574 C CA . TRP A 1 316 ? 1.968 -1.075 1.762 1.00 98.06 316 TRP A CA 1
ATOM 2575 C C . TRP A 1 316 ? 3.120 -1.593 0.903 1.00 98.06 316 TRP A C 1
ATOM 2577 O O . TRP A 1 316 ? 2.887 -2.279 -0.092 1.00 98.06 316 TRP A O 1
ATOM 2587 N N . ILE A 1 317 ? 4.356 -1.317 1.315 1.00 97.69 317 ILE A N 1
ATOM 2588 C CA . ILE A 1 317 ? 5.560 -1.917 0.733 1.00 97.69 317 ILE A CA 1
ATOM 2589 C C . ILE A 1 317 ? 6.381 -2.587 1.824 1.00 97.69 317 ILE A C 1
ATOM 2591 O O . ILE A 1 317 ? 6.445 -2.098 2.953 1.00 97.69 317 ILE A O 1
ATOM 2595 N N . PHE A 1 318 ? 7.018 -3.699 1.476 1.00 96.69 318 PHE A N 1
ATOM 2596 C CA . PHE A 1 318 ? 8.045 -4.314 2.302 1.00 96.69 318 PHE A CA 1
ATOM 2597 C C . PHE A 1 318 ? 9.407 -3.954 1.723 1.00 96.69 318 PHE A C 1
ATOM 2599 O O . PHE A 1 318 ? 9.668 -4.235 0.553 1.00 96.69 318 PHE A O 1
ATOM 2606 N N . ASP A 1 319 ? 10.264 -3.329 2.526 1.00 96.06 319 ASP A N 1
ATOM 2607 C CA . ASP A 1 319 ? 11.635 -3.049 2.114 1.00 96.06 319 ASP A CA 1
ATOM 2608 C C . ASP A 1 319 ? 12.577 -4.114 2.680 1.00 96.06 319 ASP A C 1
ATOM 2610 O O . ASP A 1 319 ? 12.847 -4.170 3.884 1.00 96.06 319 ASP A O 1
ATOM 2614 N N . GLU A 1 320 ? 13.116 -4.937 1.783 1.00 93.31 320 GLU A N 1
ATOM 2615 C CA . GLU A 1 320 ? 14.024 -6.036 2.103 1.00 93.31 320 GLU A CA 1
ATOM 2616 C C . GLU A 1 320 ? 15.319 -5.573 2.791 1.00 93.31 320 GLU A C 1
ATOM 2618 O O . GLU A 1 320 ? 15.899 -6.324 3.579 1.00 93.31 320 GLU A O 1
ATOM 2623 N N . LYS A 1 321 ? 15.774 -4.341 2.524 1.00 94.12 321 LYS A N 1
ATOM 2624 C CA . LYS A 1 321 ? 16.968 -3.755 3.149 1.00 94.12 321 LYS A CA 1
ATOM 2625 C C . LYS A 1 321 ? 16.728 -3.462 4.624 1.00 94.12 321 LYS A C 1
ATOM 2627 O O . LYS A 1 321 ? 17.611 -3.678 5.449 1.00 94.12 321 LYS A O 1
ATOM 2632 N N . TYR A 1 322 ? 15.538 -2.964 4.943 1.00 94.44 322 TYR A N 1
ATOM 2633 C CA . TYR A 1 322 ? 15.153 -2.572 6.297 1.00 94.44 322 TYR A CA 1
ATOM 2634 C C . TYR A 1 322 ? 14.408 -3.673 7.058 1.00 94.44 322 TYR A C 1
ATOM 2636 O O . TYR A 1 322 ? 14.194 -3.532 8.261 1.00 94.44 322 TYR A O 1
ATOM 2644 N N . LYS A 1 323 ? 14.018 -4.759 6.375 1.00 95.06 323 LYS A N 1
ATOM 2645 C CA . LYS A 1 323 ? 13.216 -5.867 6.921 1.00 95.06 323 LYS A CA 1
ATOM 2646 C C . LYS A 1 323 ? 11.948 -5.369 7.621 1.00 95.06 323 LYS A C 1
ATOM 2648 O O . LYS A 1 323 ? 11.569 -5.865 8.683 1.00 95.06 323 LYS A O 1
ATOM 2653 N N . SER A 1 324 ? 11.311 -4.357 7.037 1.00 96.69 324 SER A N 1
ATOM 2654 C CA . SER A 1 324 ? 10.165 -3.675 7.632 1.00 96.69 324 SER A CA 1
ATOM 2655 C C . SER A 1 324 ? 9.132 -3.291 6.579 1.00 96.69 324 SER A C 1
ATOM 2657 O O . SER A 1 324 ? 9.455 -3.081 5.408 1.00 96.69 324 SER A O 1
ATOM 2659 N N . TRP A 1 325 ? 7.883 -3.214 7.029 1.00 98.00 325 TRP A N 1
ATOM 2660 C CA . TRP A 1 325 ? 6.769 -2.695 6.253 1.00 98.00 325 TRP A CA 1
ATOM 2661 C C . TRP A 1 325 ? 6.676 -1.179 6.410 1.00 98.00 325 TRP A C 1
ATOM 2663 O O . TRP A 1 325 ? 6.870 -0.644 7.501 1.00 98.00 325 TRP A O 1
ATOM 2673 N N . PHE A 1 326 ? 6.327 -0.510 5.319 1.00 98.38 326 PHE A N 1
ATOM 2674 C CA . PHE A 1 326 ? 6.056 0.920 5.251 1.00 98.38 326 PHE A CA 1
ATOM 2675 C C . PHE A 1 326 ? 4.721 1.118 4.543 1.00 98.38 326 PHE A C 1
ATOM 2677 O O . PHE A 1 326 ? 4.381 0.368 3.628 1.00 98.38 326 PHE A O 1
ATOM 2684 N N . TYR A 1 327 ? 3.983 2.153 4.925 1.00 98.50 327 TYR A N 1
ATOM 2685 C CA . TYR A 1 327 ? 2.775 2.553 4.211 1.00 98.50 327 TYR A CA 1
ATOM 2686 C C . TYR A 1 327 ? 3.003 3.887 3.511 1.00 98.50 327 TYR A C 1
ATOM 2688 O O . TYR A 1 327 ? 3.348 4.868 4.169 1.00 98.50 327 TYR A O 1
ATOM 2696 N N . LEU A 1 328 ? 2.795 3.944 2.195 1.00 98.44 328 LEU A N 1
ATOM 2697 C CA . LEU A 1 328 ? 2.857 5.185 1.427 1.00 98.44 328 LEU A CA 1
ATOM 2698 C C . LEU A 1 328 ? 1.462 5.792 1.361 1.00 98.44 328 LEU A C 1
ATOM 2700 O O . LEU A 1 328 ? 0.509 5.142 0.936 1.00 98.44 328 LEU A O 1
ATOM 2704 N N . LYS A 1 329 ? 1.337 7.056 1.759 1.00 98.19 329 LYS A N 1
ATOM 2705 C CA . LYS A 1 329 ? 0.073 7.798 1.730 1.00 98.19 329 LYS A CA 1
ATOM 2706 C C . LYS A 1 329 ? -0.341 8.119 0.287 1.00 98.19 329 LYS A C 1
ATOM 2708 O O . LYS A 1 329 ? 0.366 7.817 -0.673 1.00 98.19 329 LYS A O 1
ATOM 2713 N N . SER A 1 330 ? -1.489 8.774 0.123 1.00 96.88 330 SER A N 1
ATOM 2714 C CA . SER A 1 330 ? -1.988 9.231 -1.184 1.00 96.88 330 SER A CA 1
ATOM 2715 C C . SER A 1 330 ? -1.067 10.232 -1.886 1.00 96.88 330 SER A C 1
ATOM 2717 O O . SER A 1 330 ? -1.047 10.281 -3.117 1.00 96.88 330 SER A O 1
ATOM 2719 N N . ASP A 1 331 ? -0.289 10.995 -1.115 1.00 96.44 331 ASP A N 1
ATOM 2720 C CA . ASP A 1 331 ? 0.739 11.911 -1.618 1.00 96.44 331 ASP A CA 1
ATOM 2721 C C . ASP A 1 331 ? 2.043 11.191 -2.024 1.00 96.44 331 ASP A C 1
ATOM 2723 O O . ASP A 1 331 ? 2.917 11.810 -2.623 1.00 96.44 331 ASP A O 1
ATOM 2727 N N . GLY A 1 332 ? 2.165 9.888 -1.744 1.00 97.00 332 GLY A N 1
ATOM 2728 C CA . GLY A 1 332 ? 3.338 9.060 -2.027 1.00 97.00 332 GLY A CA 1
ATOM 2729 C C . GLY A 1 332 ? 4.414 9.064 -0.940 1.00 97.00 332 GLY A C 1
ATOM 2730 O O . GLY A 1 332 ? 5.330 8.247 -0.998 1.00 97.00 332 GLY A O 1
ATOM 2731 N N . THR A 1 333 ? 4.323 9.944 0.058 1.00 98.19 333 THR A N 1
ATOM 2732 C CA . THR A 1 333 ? 5.258 9.937 1.190 1.00 98.19 333 THR A CA 1
ATOM 2733 C C . THR A 1 333 ? 4.901 8.828 2.175 1.00 98.19 333 THR A C 1
ATOM 2735 O O . THR A 1 333 ? 3.718 8.526 2.375 1.00 98.19 333 THR A O 1
ATOM 2738 N N . TYR A 1 334 ? 5.899 8.219 2.817 1.00 98.12 334 TYR A N 1
ATOM 2739 C CA . TYR A 1 334 ? 5.622 7.245 3.870 1.00 98.12 334 TYR A CA 1
ATOM 2740 C C . TYR A 1 334 ? 4.894 7.887 5.062 1.00 98.12 334 TYR A C 1
ATOM 2742 O O . TYR A 1 334 ? 5.109 9.049 5.412 1.00 98.12 334 TYR A O 1
ATOM 2750 N N . ALA A 1 335 ? 3.999 7.124 5.682 1.00 98.25 335 ALA A N 1
ATOM 2751 C CA . ALA A 1 335 ? 3.383 7.454 6.957 1.00 98.25 335 ALA A CA 1
ATOM 2752 C C . ALA A 1 335 ? 4.411 7.309 8.084 1.00 98.25 335 ALA A C 1
ATOM 2754 O O . ALA A 1 335 ? 5.124 6.316 8.118 1.00 98.25 335 ALA A O 1
ATOM 2755 N N . GLU A 1 336 ? 4.471 8.263 9.011 1.00 97.19 336 GLU A N 1
ATOM 2756 C CA . GLU A 1 336 ? 5.355 8.215 10.181 1.00 97.19 336 GLU A CA 1
ATOM 2757 C C . GLU A 1 336 ? 4.689 8.857 11.398 1.00 97.19 336 GLU A C 1
ATOM 2759 O O . GLU A 1 336 ? 3.947 9.826 11.254 1.00 97.19 336 GLU A O 1
ATOM 2764 N N . ASN A 1 337 ? 4.974 8.315 12.582 1.00 95.50 337 ASN A N 1
ATOM 2765 C CA . ASN A 1 337 ? 4.404 8.705 13.876 1.00 95.50 337 ASN A CA 1
ATOM 2766 C C . ASN A 1 337 ? 2.870 8.794 13.878 1.00 95.50 337 ASN A C 1
ATOM 2768 O O . ASN A 1 337 ? 2.304 9.755 14.389 1.00 95.50 337 ASN A O 1
ATOM 2772 N N . GLN A 1 338 ? 2.203 7.817 13.264 1.00 96.38 338 GLN A N 1
ATOM 2773 C CA . GLN A 1 338 ? 0.745 7.813 13.142 1.00 96.38 338 GLN A CA 1
ATOM 2774 C C . GLN A 1 338 ? 0.185 6.411 12.893 1.00 96.38 338 GLN A C 1
ATOM 2776 O O . GLN A 1 338 ? 0.893 5.502 12.444 1.00 96.38 338 GLN A O 1
ATOM 2781 N N . TRP A 1 339 ? -1.120 6.268 13.117 1.00 97.19 339 TRP A N 1
ATOM 2782 C CA . TRP A 1 339 ? -1.878 5.060 12.804 1.00 97.19 339 TRP A CA 1
ATOM 2783 C C . TRP A 1 339 ? -2.278 4.986 11.327 1.00 97.19 339 TRP A C 1
ATOM 2785 O O . TRP A 1 339 ? -2.705 5.971 10.725 1.00 97.19 339 TRP A O 1
ATOM 2795 N N . VAL A 1 340 ? -2.212 3.782 10.759 1.00 97.25 340 VAL A N 1
ATOM 2796 C CA . VAL A 1 340 ? -2.827 3.411 9.479 1.00 97.25 340 VAL A CA 1
ATOM 2797 C C . VAL A 1 340 ? -3.650 2.153 9.729 1.00 97.25 340 VAL A C 1
ATOM 2799 O O . VAL A 1 340 ? -3.114 1.051 9.816 1.00 97.25 340 VAL A O 1
ATOM 2802 N N . GLY A 1 341 ? -4.965 2.310 9.895 1.00 95.50 341 GLY A N 1
ATOM 2803 C CA . GLY A 1 341 ? -5.827 1.213 10.341 1.00 95.50 341 GLY A CA 1
ATOM 2804 C C . GLY A 1 341 ? -5.412 0.719 11.730 1.00 95.50 341 GLY A C 1
ATOM 2805 O O . GLY A 1 341 ? -5.358 1.505 12.672 1.00 95.50 341 GLY A O 1
ATOM 2806 N N . SER A 1 342 ? -5.100 -0.572 11.852 1.00 96.25 342 SER A N 1
ATOM 2807 C CA . SER A 1 342 ? -4.664 -1.191 13.115 1.00 96.25 342 SER A CA 1
ATOM 2808 C C . SER A 1 342 ? -3.145 -1.233 13.316 1.00 96.25 342 SER A C 1
ATOM 2810 O O . SER A 1 342 ? -2.673 -1.880 14.250 1.00 96.25 342 SER A O 1
ATOM 2812 N N . TYR A 1 343 ? -2.388 -0.565 12.443 1.00 97.94 343 TYR A N 1
ATOM 2813 C CA . TYR A 1 343 ? -0.928 -0.552 12.435 1.00 97.94 343 TYR A CA 1
ATOM 2814 C C . TYR A 1 343 ? -0.409 0.821 12.843 1.00 97.94 343 TYR A C 1
ATOM 2816 O O . TYR A 1 343 ? -0.974 1.839 12.440 1.00 97.94 343 TYR A O 1
ATOM 2824 N N . TYR A 1 344 ? 0.698 0.857 13.579 1.00 97.94 344 TYR A N 1
ATOM 2825 C CA . TYR A 1 344 ? 1.387 2.102 13.907 1.00 97.94 344 TYR A CA 1
ATOM 2826 C C . TYR A 1 344 ? 2.697 2.209 13.130 1.00 97.94 344 TYR A C 1
ATOM 2828 O O . TYR A 1 344 ? 3.532 1.303 13.179 1.00 97.94 344 TYR A O 1
ATOM 2836 N N . LEU A 1 345 ? 2.887 3.320 12.419 1.00 98.12 345 LEU A N 1
ATOM 2837 C CA . LEU A 1 345 ? 4.126 3.619 11.711 1.00 98.12 345 LEU A CA 1
ATOM 2838 C C . LEU A 1 345 ? 4.943 4.560 12.584 1.00 98.12 345 LEU A C 1
ATOM 2840 O O . LEU A 1 345 ? 4.491 5.649 12.929 1.00 98.12 345 LEU A O 1
ATOM 2844 N N . LYS A 1 346 ? 6.146 4.139 12.960 1.00 97.06 346 LYS A N 1
ATOM 2845 C CA . LYS A 1 346 ? 7.057 4.889 13.829 1.00 97.06 346 LYS A CA 1
ATOM 2846 C C . LYS A 1 346 ? 7.764 6.002 13.054 1.00 97.06 346 LYS A C 1
ATOM 2848 O O . LYS A 1 346 ? 7.520 6.218 11.866 1.00 97.06 346 LYS A O 1
ATOM 2853 N N . SER A 1 347 ? 8.665 6.705 13.736 1.00 95.62 347 SER A N 1
ATOM 2854 C CA . SER A 1 347 ? 9.592 7.647 13.107 1.00 95.62 347 SER A CA 1
ATOM 2855 C C . SER A 1 347 ? 10.315 6.990 11.931 1.00 95.62 347 SER A C 1
ATOM 2857 O O . SER A 1 347 ? 10.694 5.821 12.033 1.00 95.62 347 SER A O 1
ATOM 2859 N N . PHE A 1 348 ? 10.495 7.727 10.831 1.00 95.69 348 PHE A N 1
ATOM 2860 C CA . PHE A 1 348 ? 11.056 7.229 9.568 1.00 95.69 348 PHE A CA 1
ATOM 2861 C C . PHE A 1 348 ? 10.227 6.133 8.870 1.00 95.69 348 PHE A C 1
ATOM 2863 O O . PHE A 1 348 ? 10.708 5.510 7.930 1.00 95.69 348 PHE A O 1
ATOM 2870 N N . GLY A 1 349 ? 8.988 5.899 9.311 1.00 96.75 349 GLY A N 1
ATOM 2871 C CA . GLY A 1 349 ? 7.989 5.085 8.619 1.00 96.75 349 GLY A CA 1
ATOM 2872 C C . GLY A 1 349 ? 8.023 3.580 8.866 1.00 96.75 349 GLY A C 1
ATOM 2873 O O . GLY A 1 349 ? 7.225 2.859 8.273 1.00 96.75 349 GLY A O 1
ATOM 2874 N N . TYR A 1 350 ? 8.887 3.099 9.760 1.00 97.56 350 TYR A N 1
ATOM 2875 C CA . TYR A 1 350 ? 8.935 1.684 10.132 1.00 97.56 350 TYR A CA 1
ATOM 2876 C C . TYR A 1 350 ? 7.637 1.247 10.817 1.00 97.56 350 TYR A C 1
ATOM 2878 O O . TYR A 1 350 ? 7.261 1.816 11.845 1.00 97.56 350 TYR A O 1
ATOM 2886 N N . MET A 1 351 ? 6.992 0.197 10.315 1.00 98.31 351 MET A N 1
ATOM 2887 C CA . MET A 1 351 ? 5.868 -0.427 11.012 1.00 98.31 351 MET A CA 1
ATOM 2888 C C . MET A 1 351 ? 6.331 -1.026 12.346 1.00 98.31 351 MET A C 1
ATOM 2890 O O . MET A 1 351 ? 7.294 -1.797 12.397 1.00 98.31 351 MET A O 1
ATOM 2894 N N . ALA A 1 352 ? 5.644 -0.663 13.427 1.00 98.19 352 ALA A N 1
ATOM 2895 C CA . ALA A 1 352 ? 5.871 -1.224 14.751 1.00 98.19 352 ALA A CA 1
ATOM 2896 C C . ALA A 1 352 ? 5.437 -2.695 14.811 1.00 98.19 352 ALA A C 1
ATOM 2898 O O . ALA A 1 352 ? 4.380 -3.052 14.288 1.00 98.19 352 ALA A O 1
ATOM 2899 N N . LYS A 1 353 ? 6.235 -3.540 15.471 1.00 97.31 353 LYS A N 1
ATOM 2900 C CA . LYS A 1 353 ? 5.901 -4.950 15.719 1.00 97.31 353 LYS A CA 1
ATOM 2901 C C . LYS A 1 353 ? 6.637 -5.503 16.938 1.00 97.31 353 LYS A C 1
ATOM 2903 O O . LYS A 1 353 ? 7.777 -5.130 17.197 1.00 97.31 353 LYS A O 1
ATOM 2908 N N . ASN A 1 354 ? 5.986 -6.410 17.664 1.00 96.12 354 ASN A N 1
ATOM 2909 C CA . ASN A 1 354 ? 6.430 -6.968 18.953 1.00 96.12 354 ASN A CA 1
ATOM 2910 C C . ASN A 1 354 ? 6.865 -5.924 19.987 1.00 96.12 354 ASN A C 1
ATOM 2912 O O . ASN A 1 354 ? 7.785 -6.154 20.776 1.00 96.12 354 ASN A O 1
ATOM 2916 N N . GLU A 1 355 ? 6.225 -4.763 19.999 1.00 97.31 355 GLU A N 1
ATOM 2917 C CA . GLU A 1 355 ? 6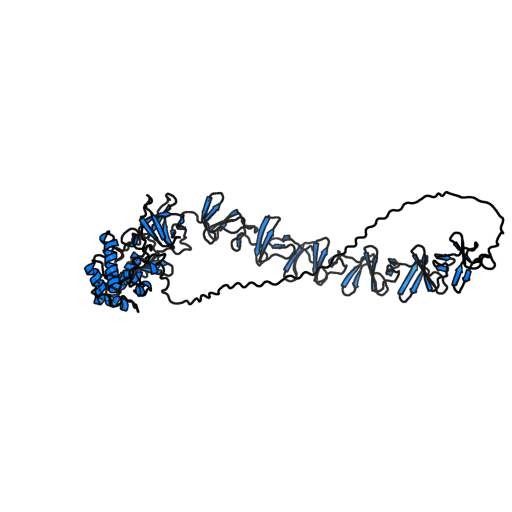.662 -3.646 20.826 1.00 97.31 355 GLU A CA 1
ATOM 2918 C C . GLU A 1 355 ? 5.490 -2.845 21.379 1.00 97.31 355 GLU A C 1
ATOM 2920 O O . GLU A 1 355 ? 4.372 -2.872 20.859 1.00 97.31 355 GLU A O 1
ATOM 2925 N N . TRP A 1 356 ? 5.782 -2.124 22.458 1.00 97.25 356 TRP A N 1
ATOM 2926 C CA . TRP A 1 356 ? 4.876 -1.166 23.066 1.00 97.25 356 TRP A CA 1
ATOM 2927 C C . TRP A 1 356 ? 5.017 0.196 22.391 1.00 97.25 356 TRP A C 1
ATOM 2929 O O . TRP A 1 356 ? 6.125 0.711 22.251 1.00 97.25 356 TRP A O 1
ATOM 2939 N N . ILE A 1 357 ? 3.890 0.805 22.040 1.00 97.69 357 ILE A N 1
ATOM 2940 C CA . ILE A 1 357 ? 3.807 2.163 21.508 1.00 97.69 357 ILE A CA 1
ATOM 2941 C C . ILE A 1 357 ? 2.993 3.013 22.471 1.00 97.69 357 ILE A C 1
ATOM 2943 O O . ILE A 1 357 ? 1.860 2.672 22.803 1.00 97.69 357 ILE A O 1
ATOM 2947 N N . PHE A 1 358 ? 3.570 4.129 22.907 1.00 94.75 358 PHE A N 1
ATOM 2948 C CA . PHE A 1 358 ? 2.827 5.170 23.602 1.00 94.75 358 PHE A CA 1
ATOM 2949 C C . PHE A 1 358 ? 2.388 6.227 22.601 1.00 94.75 358 PHE A C 1
ATOM 2951 O O . PHE A 1 358 ? 3.227 6.880 21.976 1.00 94.75 358 PHE A O 1
ATOM 2958 N N . ASP A 1 359 ? 1.080 6.401 22.475 1.00 91.12 359 ASP A N 1
ATOM 2959 C CA . ASP A 1 359 ? 0.500 7.460 21.670 1.00 91.12 359 ASP A CA 1
ATOM 2960 C C . ASP A 1 359 ? 0.121 8.637 22.574 1.00 91.12 359 ASP A C 1
ATOM 2962 O O . ASP A 1 359 ? -0.714 8.509 23.475 1.00 91.12 359 ASP A O 1
ATOM 2966 N N . LYS A 1 360 ? 0.755 9.786 22.329 1.00 86.81 360 LYS A N 1
ATOM 2967 C CA . LYS A 1 360 ? 0.552 11.014 23.104 1.00 86.81 360 LYS A CA 1
ATOM 2968 C C . LYS A 1 360 ? -0.814 11.640 22.852 1.00 86.81 360 LYS A C 1
ATOM 2970 O O . LYS A 1 360 ? -1.380 12.193 23.789 1.00 86.81 360 LYS A O 1
ATOM 2975 N N . ASP A 1 361 ? -1.347 11.525 21.639 1.00 84.50 361 ASP A N 1
ATOM 2976 C CA . ASP A 1 361 ? -2.625 12.138 21.271 1.00 84.50 361 ASP A CA 1
ATOM 2977 C C . ASP A 1 361 ? -3.782 11.441 21.992 1.00 84.50 361 ASP A C 1
ATOM 2979 O O . ASP A 1 361 ? -4.760 12.070 22.396 1.00 84.50 361 ASP A O 1
ATOM 2983 N N . TYR A 1 362 ? -3.634 10.136 22.230 1.00 83.25 362 TYR A N 1
ATOM 2984 C CA . TYR A 1 362 ? -4.592 9.340 22.995 1.00 83.25 362 TYR A CA 1
ATOM 2985 C C . TYR A 1 362 ? -4.215 9.133 24.462 1.00 83.25 362 TYR A C 1
ATOM 2987 O O . TYR A 1 362 ? -4.999 8.509 25.183 1.00 83.25 362 TYR A O 1
ATOM 2995 N N . ASN A 1 363 ? -3.040 9.618 24.879 1.00 82.19 363 ASN A N 1
ATOM 2996 C CA . ASN A 1 363 ? -2.437 9.400 26.193 1.00 82.19 363 ASN A CA 1
ATOM 2997 C C . ASN A 1 363 ? -2.535 7.931 26.653 1.00 82.19 363 ASN A C 1
ATOM 2999 O O . ASN A 1 363 ? -2.964 7.635 27.768 1.00 82.19 363 ASN A O 1
ATOM 3003 N N . ALA A 1 364 ? -2.208 6.998 25.757 1.00 87.69 364 ALA A N 1
ATOM 3004 C CA . ALA A 1 364 ? -2.432 5.574 25.972 1.00 87.69 364 ALA A CA 1
ATOM 3005 C C . ALA A 1 364 ? -1.309 4.719 25.384 1.00 87.69 364 ALA A C 1
ATOM 3007 O O . ALA A 1 364 ? -0.665 5.075 24.397 1.00 87.69 364 ALA A O 1
ATOM 3008 N N . TRP A 1 365 ? -1.107 3.557 25.996 1.00 94.06 365 TRP A N 1
ATOM 3009 C CA . TRP A 1 365 ? -0.189 2.533 25.515 1.00 94.06 365 TRP A CA 1
ATOM 3010 C C . TRP A 1 365 ? -0.918 1.511 24.648 1.00 94.06 365 TRP A C 1
ATOM 3012 O O . TRP A 1 365 ? -2.048 1.139 24.942 1.00 94.06 365 TRP A O 1
ATOM 3022 N N . TYR A 1 366 ? -0.238 1.012 23.627 1.00 96.06 366 TYR A N 1
ATOM 3023 C CA . TYR A 1 366 ? -0.692 -0.036 22.720 1.00 96.06 366 TYR A CA 1
ATOM 3024 C C . TYR A 1 366 ? 0.424 -1.065 22.582 1.00 96.06 366 TYR A C 1
ATOM 3026 O O . TYR A 1 366 ? 1.600 -0.710 22.664 1.00 96.06 366 TYR A O 1
ATOM 3034 N N . TYR A 1 367 ? 0.077 -2.326 22.342 1.00 97.50 367 TYR A N 1
ATOM 3035 C CA . TYR A 1 367 ? 1.060 -3.352 22.000 1.00 97.50 367 TYR A CA 1
ATOM 3036 C C . TYR A 1 367 ? 0.785 -3.893 20.603 1.00 97.50 367 TYR A C 1
ATOM 3038 O O . TYR A 1 367 ? -0.353 -4.244 20.296 1.00 97.50 367 TYR A O 1
ATOM 3046 N N . LEU A 1 368 ? 1.815 -3.942 19.761 1.00 97.88 368 LEU A N 1
ATOM 3047 C CA . LEU A 1 368 ? 1.733 -4.354 18.361 1.00 97.88 368 LEU A CA 1
ATOM 3048 C C . LEU A 1 368 ? 2.314 -5.764 18.252 1.00 97.88 368 LEU A C 1
ATOM 3050 O O . LEU A 1 368 ? 3.430 -6.005 18.710 1.00 97.88 368 LEU A O 1
ATOM 3054 N N . LYS A 1 369 ? 1.568 -6.702 17.664 1.00 96.56 369 LYS A N 1
ATOM 3055 C CA . LYS A 1 369 ? 2.000 -8.101 17.479 1.00 96.56 369 LYS A CA 1
ATOM 3056 C C . LYS A 1 369 ? 3.091 -8.218 16.402 1.00 96.56 369 LYS A C 1
ATOM 3058 O O . LYS A 1 369 ? 3.457 -7.225 15.778 1.00 96.56 369 LYS A O 1
ATOM 3063 N N . GLU A 1 370 ? 3.583 -9.432 16.140 1.00 95.62 370 GLU A N 1
ATOM 3064 C CA . GLU A 1 370 ? 4.553 -9.707 15.058 1.00 95.62 370 GLU A CA 1
ATOM 3065 C C . GLU A 1 370 ? 4.022 -9.275 13.685 1.00 95.62 370 GLU A C 1
ATOM 3067 O O . GLU A 1 370 ? 4.764 -8.723 12.876 1.00 95.62 370 GLU A O 1
ATOM 3072 N N . ASP A 1 371 ? 2.726 -9.484 13.438 1.00 95.56 371 ASP A N 1
ATOM 3073 C CA . ASP A 1 371 ? 2.053 -9.056 12.208 1.00 95.56 371 ASP A CA 1
ATOM 3074 C C . ASP A 1 371 ? 1.829 -7.534 12.135 1.00 95.56 371 ASP A C 1
ATOM 3076 O O . ASP A 1 371 ? 1.336 -7.048 11.123 1.00 95.56 371 ASP A O 1
ATOM 3080 N N . GLY A 1 372 ? 2.196 -6.782 13.179 1.00 96.44 372 GLY A N 1
ATOM 3081 C CA . GLY A 1 372 ? 2.065 -5.329 13.278 1.00 96.44 372 GLY A CA 1
ATOM 3082 C C . GLY A 1 372 ? 0.684 -4.827 13.698 1.00 96.44 372 GLY A C 1
ATOM 3083 O O . GLY A 1 372 ? 0.508 -3.623 13.856 1.00 96.44 372 GLY A O 1
ATOM 3084 N N . VAL A 1 373 ? -0.299 -5.706 13.894 1.00 97.50 373 VAL A N 1
ATOM 3085 C CA . VAL A 1 373 ? -1.645 -5.314 14.335 1.00 97.50 373 VAL A CA 1
ATOM 3086 C C . VAL A 1 373 ? -1.638 -5.097 15.848 1.00 97.50 373 VAL A C 1
ATOM 3088 O O . VAL A 1 373 ? -1.080 -5.914 16.589 1.00 97.50 373 VAL A O 1
ATOM 3091 N N . TYR A 1 374 ? -2.284 -4.031 16.329 1.00 96.62 374 TYR A N 1
ATOM 3092 C CA . TYR A 1 374 ? -2.441 -3.835 17.770 1.00 96.62 374 TYR A CA 1
ATOM 3093 C C . TYR A 1 374 ? -3.250 -4.963 18.426 1.00 96.62 374 TYR A C 1
ATOM 3095 O O . TYR A 1 374 ? -4.160 -5.557 17.844 1.00 96.62 374 TYR A O 1
ATOM 3103 N N . VAL A 1 375 ? -2.921 -5.265 19.673 1.00 93.19 375 VAL A N 1
ATOM 3104 C CA . VAL A 1 375 ? -3.617 -6.262 20.486 1.00 93.19 375 VAL A CA 1
ATOM 3105 C C . VAL A 1 375 ? -4.952 -5.724 20.998 1.00 93.19 375 VAL A C 1
ATOM 3107 O O . VAL A 1 375 ? -5.044 -4.570 21.390 1.00 93.19 375 VAL A O 1
ATOM 3110 N N . THR A 1 376 ? -5.969 -6.586 21.071 1.00 87.50 376 THR A N 1
ATOM 3111 C CA . THR A 1 376 ? -7.241 -6.324 21.768 1.00 87.50 376 THR A CA 1
ATOM 3112 C C . THR A 1 376 ? -7.548 -7.459 22.747 1.00 87.50 376 THR A C 1
ATOM 3114 O O . THR A 1 376 ? -7.070 -8.580 22.567 1.00 87.50 376 THR A O 1
ATOM 3117 N N . GLY A 1 377 ? -8.347 -7.197 23.786 1.00 79.62 377 GLY A N 1
ATOM 3118 C CA . GLY A 1 377 ? -8.711 -8.212 24.779 1.00 79.62 377 GLY A CA 1
ATOM 3119 C C . GLY A 1 377 ? -7.540 -8.624 25.676 1.00 79.62 377 GLY A C 1
ATOM 3120 O O . GLY A 1 377 ? -6.663 -7.817 25.966 1.00 79.62 377 GLY A O 1
ATOM 3121 N N . ASN A 1 378 ? -7.541 -9.867 26.161 1.00 80.88 378 ASN A N 1
ATOM 3122 C CA . ASN A 1 378 ? -6.462 -10.390 27.005 1.00 80.88 378 ASN A CA 1
ATOM 3123 C C . ASN A 1 378 ? -5.319 -10.938 26.146 1.00 80.88 378 ASN A C 1
ATOM 3125 O O . ASN A 1 378 ? -5.567 -11.721 25.228 1.00 80.88 378 ASN A O 1
ATOM 3129 N N . PHE A 1 379 ? -4.080 -10.579 26.475 1.00 88.00 379 PHE A N 1
ATOM 3130 C CA . PHE A 1 379 ? -2.897 -11.028 25.748 1.00 88.00 379 PHE A CA 1
ATOM 3131 C C . PHE A 1 379 ? -1.671 -11.108 26.657 1.00 88.00 379 PHE A C 1
ATOM 3133 O O . PHE A 1 379 ? -1.449 -10.235 27.498 1.00 88.00 379 PHE A O 1
ATOM 3140 N N . THR A 1 380 ? -0.862 -12.144 26.462 1.00 87.81 380 THR A N 1
ATOM 3141 C CA . THR A 1 380 ? 0.348 -12.384 27.250 1.00 87.81 380 THR A CA 1
ATOM 3142 C C . THR A 1 380 ? 1.567 -11.831 26.515 1.00 87.81 380 THR A C 1
ATOM 3144 O O . THR A 1 380 ? 1.847 -12.218 25.383 1.00 87.81 380 THR A O 1
ATOM 3147 N N . ILE A 1 381 ? 2.324 -10.949 27.168 1.00 92.56 381 ILE A N 1
ATOM 3148 C CA . ILE A 1 381 ? 3.543 -10.328 26.634 1.00 92.56 381 ILE A CA 1
ATOM 3149 C C . ILE A 1 381 ? 4.681 -10.679 27.585 1.00 92.56 381 ILE A C 1
ATOM 3151 O O . ILE A 1 381 ? 4.633 -10.329 28.764 1.00 92.56 381 ILE A O 1
ATOM 3155 N N . ASN A 1 382 ? 5.695 -11.394 27.091 1.00 90.12 382 ASN A N 1
ATOM 3156 C CA . ASN A 1 382 ? 6.841 -11.852 27.890 1.00 90.12 382 ASN A CA 1
ATOM 3157 C C . ASN A 1 382 ? 6.434 -12.574 29.194 1.00 90.12 382 ASN A C 1
ATOM 3159 O O . ASN A 1 382 ? 7.031 -12.360 30.246 1.00 90.12 382 ASN A O 1
ATOM 3163 N N . GLY A 1 383 ? 5.387 -13.406 29.134 1.00 84.56 383 GLY A N 1
ATOM 3164 C CA . GLY A 1 383 ? 4.892 -14.184 30.277 1.00 84.56 383 GLY A CA 1
ATOM 3165 C C . GLY A 1 383 ? 4.011 -13.418 31.272 1.00 84.56 383 GLY A C 1
ATOM 3166 O O . GLY A 1 383 ? 3.600 -14.001 32.272 1.00 84.56 383 GLY A O 1
ATOM 3167 N N . LYS A 1 384 ? 3.697 -12.142 31.016 1.00 84.38 384 LYS A N 1
ATOM 3168 C CA . LYS A 1 384 ? 2.767 -11.342 31.823 1.00 84.38 384 LYS A CA 1
ATOM 3169 C C . LYS A 1 384 ? 1.479 -11.068 31.049 1.00 84.38 384 LYS A C 1
ATOM 3171 O O . LYS A 1 384 ? 1.536 -10.705 29.878 1.00 84.38 384 LYS A O 1
ATOM 3176 N N . ASP A 1 385 ? 0.334 -11.220 31.710 1.00 82.81 385 ASP A N 1
ATOM 3177 C CA . ASP A 1 385 ? -0.978 -10.957 31.115 1.00 82.81 385 ASP A CA 1
ATOM 3178 C C . ASP A 1 385 ? -1.334 -9.469 31.169 1.00 82.81 385 ASP A C 1
ATOM 3180 O O . ASP A 1 385 ? -1.194 -8.810 32.202 1.00 82.81 385 ASP A O 1
ATOM 3184 N N . TYR A 1 386 ? -1.835 -8.963 30.047 1.00 80.12 386 TYR A N 1
ATOM 3185 C CA . TYR A 1 386 ? -2.305 -7.597 29.862 1.00 80.12 386 TYR A CA 1
ATOM 3186 C C . TYR A 1 386 ? -3.706 -7.615 29.241 1.00 80.12 386 TYR A C 1
ATOM 3188 O O . TYR A 1 386 ? -4.046 -8.523 28.481 1.00 80.12 386 TYR A O 1
ATOM 3196 N N . THR A 1 387 ? -4.515 -6.599 29.541 1.00 77.81 387 THR A N 1
ATOM 3197 C CA . THR A 1 387 ? -5.861 -6.440 28.974 1.00 77.81 387 THR A CA 1
ATOM 3198 C C . THR A 1 387 ? -5.932 -5.137 28.187 1.00 77.81 387 THR A C 1
ATOM 3200 O O . THR A 1 387 ? -5.529 -4.082 28.675 1.00 77.81 387 THR A O 1
ATOM 3203 N N . PHE A 1 388 ? -6.462 -5.213 26.972 1.00 81.44 388 PHE A N 1
ATOM 3204 C CA . PHE A 1 388 ? -6.583 -4.113 26.027 1.00 81.44 388 PHE A CA 1
ATOM 3205 C C . PHE A 1 388 ? -8.049 -3.911 25.627 1.00 81.44 388 PHE A C 1
ATOM 3207 O O . PHE A 1 388 ? -8.822 -4.867 25.523 1.00 81.44 388 PHE A O 1
ATOM 3214 N N . GLN A 1 389 ? -8.427 -2.663 25.373 1.00 75.75 389 GLN A N 1
ATOM 3215 C CA . GLN A 1 389 ? -9.726 -2.280 24.821 1.00 75.75 389 GLN A CA 1
ATOM 3216 C C . GLN A 1 389 ? -9.892 -2.780 23.372 1.00 75.75 389 GLN A C 1
ATOM 3218 O O . GLN A 1 389 ? -8.933 -3.205 22.725 1.00 75.75 389 GLN A O 1
ATOM 3223 N N . SER A 1 390 ? -11.108 -2.693 22.823 1.00 80.75 390 SER A N 1
ATOM 3224 C CA . SER A 1 390 ? -11.399 -3.056 21.423 1.00 80.75 390 SER A CA 1
ATOM 3225 C C . SER A 1 390 ? -10.683 -2.174 20.392 1.00 80.75 390 SER A C 1
ATOM 3227 O O . SER A 1 390 ? -10.477 -2.602 19.262 1.00 80.75 390 SER A O 1
ATOM 3229 N N . ASN A 1 391 ? -10.275 -0.967 20.786 1.00 80.50 391 ASN A N 1
ATOM 3230 C CA . ASN A 1 391 ? -9.473 -0.040 19.983 1.00 80.50 391 ASN A CA 1
ATOM 3231 C C . ASN A 1 391 ? -7.954 -0.195 20.211 1.00 80.50 391 ASN A C 1
ATOM 3233 O O . ASN A 1 391 ? -7.184 0.597 19.682 1.00 80.50 391 ASN A O 1
ATOM 3237 N N . GLY A 1 392 ? -7.527 -1.166 21.025 1.00 87.31 392 GLY A N 1
ATOM 3238 C CA . GLY A 1 392 ? -6.123 -1.477 21.278 1.00 87.31 392 GLY A CA 1
ATOM 3239 C C . GLY A 1 392 ? -5.463 -0.774 22.460 1.00 87.31 392 GLY A C 1
ATOM 3240 O O . GLY A 1 392 ? -4.316 -1.089 22.773 1.00 87.31 392 GLY A O 1
ATOM 3241 N N . LYS A 1 393 ? -6.154 0.145 23.146 1.00 86.62 393 LYS A N 1
ATOM 3242 C CA . LYS A 1 393 ? -5.596 0.820 24.327 1.00 86.62 393 LYS A CA 1
ATOM 3243 C C . LYS A 1 393 ? -5.392 -0.163 25.473 1.00 86.62 393 LYS A C 1
ATOM 3245 O O . LYS A 1 393 ? -6.324 -0.859 25.876 1.00 86.62 393 LYS A O 1
ATOM 3250 N N . TRP A 1 394 ? -4.192 -0.187 26.034 1.00 86.88 394 TRP A N 1
ATOM 3251 C CA . TRP A 1 394 ? -3.864 -0.946 27.232 1.00 86.88 394 TRP A CA 1
ATOM 3252 C C . TRP A 1 394 ? -4.570 -0.368 28.457 1.00 86.88 394 TRP A C 1
ATOM 3254 O O . TRP A 1 394 ? -4.570 0.841 28.684 1.00 86.88 394 TRP A O 1
ATOM 3264 N N . ILE A 1 395 ? -5.156 -1.251 29.260 1.00 73.94 395 ILE A N 1
ATOM 3265 C CA . ILE A 1 395 ? -5.811 -0.918 30.520 1.00 73.94 395 ILE A CA 1
ATOM 3266 C C . ILE A 1 395 ? -4.777 -1.017 31.649 1.00 73.94 395 ILE A C 1
ATOM 3268 O O . ILE A 1 395 ? -4.377 -2.111 32.056 1.00 73.94 395 ILE A O 1
ATOM 3272 N N . THR A 1 396 ? -4.342 0.135 32.156 1.00 61.06 396 THR A N 1
ATOM 3273 C CA . THR A 1 396 ? -3.375 0.266 33.254 1.00 61.06 396 THR A CA 1
ATOM 3274 C C . THR A 1 396 ? -4.077 0.137 34.616 1.00 61.06 396 THR A C 1
ATOM 3276 O O . THR A 1 396 ? -4.403 1.145 35.224 1.00 61.06 396 THR A O 1
ATOM 3279 N N . ASP A 1 397 ? -4.334 -1.100 35.050 1.00 52.84 397 ASP A N 1
ATOM 3280 C CA . ASP A 1 397 ? -4.813 -1.549 36.374 1.00 52.84 397 ASP A CA 1
ATOM 3281 C C . ASP A 1 397 ? -6.088 -0.934 37.009 1.00 52.84 397 ASP A C 1
ATOM 3283 O O . ASP A 1 397 ? -6.289 0.268 37.131 1.00 52.84 397 ASP A O 1
ATOM 3287 N N . SER A 1 398 ? -6.916 -1.857 37.522 1.00 49.00 398 SER A N 1
ATOM 3288 C CA . SER A 1 398 ? -8.176 -1.686 38.267 1.00 49.00 398 SER A CA 1
ATOM 3289 C C . SER A 1 398 ? -9.279 -0.927 37.531 1.00 49.00 398 SER A C 1
ATOM 3291 O O . SER A 1 398 ? -9.633 0.190 37.896 1.00 49.00 398 SER A O 1
ATOM 3293 N N . ALA A 1 399 ? -9.902 -1.562 36.533 1.00 55.09 399 ALA A N 1
ATOM 3294 C CA . ALA A 1 399 ? -11.210 -1.100 36.074 1.00 55.09 399 ALA A CA 1
ATOM 3295 C C . ALA A 1 399 ? -12.144 -0.948 37.290 1.00 55.09 399 ALA A C 1
ATOM 3297 O O . ALA A 1 399 ? -12.398 -1.920 38.001 1.00 55.09 399 ALA A O 1
ATOM 3298 N N . SER A 1 400 ? -12.641 0.268 37.539 1.00 73.69 400 SER A N 1
ATOM 3299 C CA . SER A 1 400 ? -13.578 0.538 38.640 1.00 73.69 400 SER A CA 1
ATOM 3300 C C . SER A 1 400 ? -14.885 -0.233 38.477 1.00 73.69 400 SER A C 1
ATOM 3302 O O . SER A 1 400 ? -15.603 -0.439 39.452 1.00 73.69 400 SER A O 1
ATOM 3304 N N . TYR A 1 401 ? -15.174 -0.663 37.245 1.00 87.00 401 TYR A N 1
ATOM 3305 C CA . TYR A 1 401 ? -16.391 -1.342 36.859 1.00 87.00 401 TYR A CA 1
ATOM 3306 C C . TYR A 1 401 ? -16.105 -2.548 35.961 1.00 87.00 401 TYR A C 1
ATOM 3308 O O . TYR A 1 401 ? -15.201 -2.537 35.122 1.00 87.00 401 TYR A O 1
ATOM 3316 N N . TYR A 1 402 ? -16.932 -3.577 36.099 1.00 90.88 402 TYR A N 1
ATOM 3317 C CA . TYR A 1 402 ? -16.941 -4.755 35.242 1.00 90.88 402 TYR A CA 1
ATOM 3318 C C . TYR A 1 402 ? -18.363 -5.076 34.798 1.00 90.88 402 TYR A C 1
ATOM 3320 O O . TYR A 1 402 ? -19.324 -4.834 35.521 1.00 90.88 402 TYR A O 1
ATOM 3328 N N . LYS A 1 403 ? -18.497 -5.673 33.618 1.00 92.94 403 LYS A N 1
ATOM 3329 C CA . LYS A 1 403 ? -19.755 -6.153 33.055 1.00 92.94 403 LYS A CA 1
ATOM 3330 C C . LYS A 1 403 ? -19.850 -7.669 33.155 1.00 92.94 403 LYS A C 1
ATOM 3332 O O . LYS A 1 403 ? -18.902 -8.377 32.816 1.00 92.94 403 LYS A O 1
ATOM 3337 N N . VAL A 1 404 ? -21.013 -8.169 33.565 1.00 95.06 404 VAL A N 1
ATOM 3338 C CA . VAL A 1 404 ? -21.293 -9.610 33.655 1.00 95.06 404 VAL A CA 1
ATOM 3339 C C . VAL A 1 404 ? -21.441 -10.228 32.262 1.00 95.06 404 VAL A C 1
ATOM 3341 O O . VAL A 1 404 ? -22.251 -9.769 31.453 1.00 95.06 404 VAL A O 1
ATOM 3344 N N . LYS A 1 405 ? -20.676 -11.289 31.990 1.00 92.25 405 LYS A N 1
ATOM 3345 C CA . LYS A 1 405 ? -20.638 -12.002 30.704 1.00 92.25 405 LYS A CA 1
ATOM 3346 C C . LYS A 1 405 ? -21.687 -13.115 30.543 1.00 92.25 405 LYS A C 1
ATOM 3348 O O . LYS A 1 405 ? -22.310 -13.140 29.482 1.00 92.25 405 LYS A O 1
ATOM 3353 N N . PRO A 1 406 ? -21.864 -14.072 31.475 1.00 90.69 406 PRO A N 1
ATOM 3354 C CA . PRO A 1 406 ? -22.842 -15.153 31.303 1.00 90.69 406 PRO A CA 1
ATOM 3355 C C . PRO A 1 406 ? -24.281 -14.657 31.516 1.00 90.69 406 PRO A C 1
ATOM 3357 O O . PRO A 1 406 ? -24.474 -13.591 32.095 1.00 90.69 406 PRO A O 1
ATOM 3360 N N . ILE A 1 407 ? -25.280 -15.452 31.096 1.00 86.44 407 ILE A N 1
ATOM 3361 C CA . ILE A 1 407 ? -26.725 -15.158 31.274 1.00 86.44 407 ILE A CA 1
ATOM 3362 C C . ILE A 1 407 ? -27.030 -14.773 32.730 1.00 86.44 407 ILE A C 1
ATOM 3364 O O . ILE A 1 407 ? -27.704 -13.778 32.992 1.00 86.44 407 ILE A O 1
ATOM 3368 N N . THR A 1 408 ? -26.450 -15.518 33.672 1.00 91.56 408 THR A N 1
ATOM 3369 C CA . THR A 1 408 ? -26.399 -15.158 35.090 1.00 91.56 408 THR A CA 1
ATOM 3370 C C . THR A 1 408 ? -25.031 -15.492 35.671 1.00 91.56 408 THR A C 1
ATOM 3372 O O . THR A 1 408 ? -24.455 -16.519 35.306 1.00 91.56 408 THR A O 1
ATOM 3375 N N . ALA A 1 409 ? -24.556 -14.696 36.626 1.00 95.31 409 ALA A N 1
ATOM 3376 C CA . ALA A 1 409 ? -23.365 -14.984 37.425 1.00 95.31 409 ALA A CA 1
ATOM 3377 C C . ALA A 1 409 ? -23.679 -14.901 38.924 1.00 95.31 409 ALA A C 1
ATOM 3379 O O . ALA A 1 409 ? -24.506 -14.100 39.354 1.00 95.31 409 ALA A O 1
ATOM 3380 N N . ASN A 1 410 ? -23.028 -15.736 39.733 1.00 96.75 410 ASN A N 1
ATOM 3381 C CA . ASN A 1 410 ? -23.226 -15.745 41.184 1.00 96.75 410 ASN A CA 1
ATOM 3382 C C . ASN A 1 410 ? -22.341 -14.699 41.871 1.00 96.75 410 ASN A C 1
ATOM 3384 O O . ASN A 1 410 ? -21.204 -14.486 41.456 1.00 96.75 410 ASN A O 1
ATOM 3388 N N . VAL A 1 411 ? -22.842 -14.137 42.971 1.00 96.00 411 VAL A N 1
ATOM 3389 C CA . VAL A 1 411 ? -22.062 -13.325 43.914 1.00 96.00 411 VAL A CA 1
ATOM 3390 C C . VAL A 1 411 ? -21.850 -14.145 45.184 1.00 96.00 411 VAL A C 1
ATOM 3392 O O . VAL A 1 411 ? -22.808 -14.699 45.732 1.00 96.00 411 VAL A O 1
ATOM 3395 N N . TYR A 1 412 ? -20.605 -14.238 45.637 1.00 95.19 412 TYR A N 1
ATOM 3396 C CA . TYR A 1 412 ? -20.170 -15.080 46.747 1.00 95.19 412 TYR A CA 1
ATOM 3397 C C . TYR A 1 412 ? -19.716 -14.256 47.955 1.00 95.19 412 TYR A C 1
ATOM 3399 O O . TYR A 1 412 ? -19.290 -13.113 47.816 1.00 95.19 412 TYR A O 1
ATOM 3407 N N . SER A 1 413 ? -19.766 -14.844 49.145 1.00 93.06 413 SER A N 1
ATOM 3408 C CA . SER A 1 413 ? -19.082 -14.330 50.329 1.00 93.06 413 SER A CA 1
ATOM 3409 C C . SER A 1 413 ? -17.569 -14.554 50.218 1.00 93.06 413 SER A C 1
ATOM 3411 O O . SER A 1 413 ? -17.094 -15.283 49.342 1.00 93.06 413 SER A O 1
ATOM 3413 N N . ALA A 1 414 ? -16.803 -13.989 51.155 1.00 87.56 414 ALA A N 1
ATOM 3414 C CA . ALA A 1 414 ? -15.368 -14.258 51.260 1.00 87.56 414 ALA A CA 1
ATOM 3415 C C . ALA A 1 414 ? -15.047 -15.746 51.516 1.00 87.56 414 ALA A C 1
ATOM 3417 O O . ALA A 1 414 ? -13.994 -16.212 51.097 1.00 87.56 414 ALA A O 1
ATOM 3418 N N . SER A 1 415 ? -15.946 -16.491 52.173 1.00 89.94 415 SER A N 1
ATOM 3419 C CA . SER A 1 415 ? -15.825 -17.942 52.398 1.00 89.94 415 SER A CA 1
ATOM 3420 C C . SER A 1 415 ? -16.269 -18.784 51.193 1.00 89.94 415 SER A C 1
ATOM 3422 O O . SER A 1 415 ? -16.139 -20.005 51.207 1.00 89.94 415 SER A O 1
ATOM 3424 N N . GLY A 1 416 ? -16.790 -18.150 50.138 1.00 89.62 416 GLY A N 1
ATOM 3425 C CA . GLY A 1 416 ? -17.253 -18.811 48.923 1.00 89.62 416 GLY A CA 1
ATOM 3426 C C . GLY A 1 416 ? -18.702 -19.299 48.952 1.00 89.62 416 GLY A C 1
ATOM 3427 O O . GLY A 1 416 ? -19.126 -19.982 48.020 1.00 89.62 416 GLY A O 1
ATOM 3428 N N . GLU A 1 417 ? -19.485 -18.927 49.962 1.00 94.25 417 GLU A N 1
ATOM 3429 C CA . GLU A 1 417 ? -20.922 -19.202 49.998 1.00 94.25 417 GLU A CA 1
ATOM 3430 C C . GLU A 1 417 ? -21.667 -18.302 49.010 1.00 94.25 417 GLU A C 1
ATOM 3432 O O . GLU A 1 417 ? -21.374 -17.115 48.889 1.00 94.25 417 GLU A O 1
ATOM 3437 N N . LYS A 1 418 ? -22.652 -18.843 48.287 1.00 95.56 418 LYS A N 1
ATOM 3438 C CA . LYS A 1 418 ? -23.466 -18.042 47.361 1.00 95.56 418 LYS A CA 1
ATOM 3439 C C . LYS A 1 418 ? -24.372 -17.086 48.148 1.00 95.56 418 LYS A C 1
ATOM 3441 O O . LYS A 1 418 ? -25.265 -17.548 48.852 1.00 95.56 418 LYS A O 1
ATOM 3446 N N . LEU A 1 419 ? -24.197 -15.781 47.937 1.00 95.31 419 LEU A N 1
ATOM 3447 C CA . LEU A 1 419 ? -25.032 -14.717 48.503 1.00 95.31 419 LEU A CA 1
ATOM 3448 C C . LEU A 1 419 ? -26.228 -14.396 47.599 1.00 95.31 419 LEU A C 1
ATOM 3450 O O . LEU A 1 419 ? -27.366 -14.335 48.056 1.00 95.31 419 LEU A O 1
ATOM 3454 N N . SER A 1 420 ? -25.974 -14.215 46.300 1.00 96.69 420 SER A N 1
ATOM 3455 C CA . SER A 1 420 ? -26.998 -13.896 45.298 1.00 96.69 420 SER A CA 1
ATOM 3456 C C . SER A 1 420 ? -26.526 -14.288 43.888 1.00 96.69 420 SER A C 1
ATOM 3458 O O . SER A 1 420 ? -25.558 -15.033 43.716 1.00 96.69 420 SER A O 1
ATOM 3460 N N . TYR A 1 421 ? -27.247 -13.841 42.868 1.00 95.12 421 TYR A N 1
ATOM 3461 C CA . TYR A 1 421 ? -26.928 -13.985 41.453 1.00 95.12 421 TYR A CA 1
ATOM 3462 C C . TYR A 1 421 ? -27.439 -12.760 40.691 1.00 95.12 421 TYR A C 1
ATOM 3464 O O . TYR A 1 421 ? -28.457 -12.179 41.077 1.00 95.12 421 TYR A O 1
ATOM 3472 N N . ILE A 1 422 ? -26.723 -12.366 39.641 1.00 95.88 422 ILE A N 1
ATOM 3473 C CA . ILE A 1 422 ? -27.020 -11.186 38.827 1.00 95.88 422 ILE A CA 1
ATOM 3474 C C . ILE A 1 422 ? -27.029 -11.509 37.331 1.00 95.88 422 ILE A C 1
ATOM 3476 O O . ILE A 1 422 ? -26.367 -12.452 36.895 1.00 95.88 422 ILE A O 1
ATOM 3480 N N . SER A 1 423 ? -27.807 -10.753 36.559 1.00 93.31 423 SER A N 1
ATOM 3481 C CA . SER A 1 423 ? -28.017 -10.958 35.122 1.00 93.31 423 SER A CA 1
ATOM 3482 C C . SER A 1 423 ? -26.826 -10.544 34.257 1.00 93.31 423 SER A C 1
ATOM 3484 O O . SER A 1 423 ? -26.027 -9.682 34.625 1.00 93.31 423 SER A O 1
ATOM 3486 N N . GLN A 1 424 ? -26.767 -11.110 33.053 1.00 93.69 424 GLN A N 1
ATOM 3487 C CA . GLN A 1 424 ? -25.875 -10.670 31.988 1.00 93.69 424 GLN A CA 1
ATOM 3488 C C . GLN A 1 424 ? -25.976 -9.165 31.757 1.00 93.69 424 GLN A C 1
ATOM 3490 O O . GLN A 1 424 ? -27.057 -8.581 31.752 1.00 93.69 424 GLN A O 1
ATOM 3495 N N . GLY A 1 425 ? -24.831 -8.540 31.519 1.00 91.75 425 GLY A N 1
ATOM 3496 C CA . GLY A 1 425 ? -24.751 -7.128 31.190 1.00 91.75 425 GLY A CA 1
ATOM 3497 C C . GLY A 1 425 ? -24.857 -6.181 32.380 1.00 91.75 425 GLY A C 1
ATOM 3498 O O . GLY A 1 425 ? -24.562 -5.003 32.197 1.00 91.75 425 GLY A O 1
ATOM 3499 N N . SER A 1 426 ? -25.198 -6.666 33.580 1.00 94.75 426 SER A N 1
ATOM 3500 C CA . SER A 1 426 ? -25.124 -5.862 34.801 1.00 94.75 426 SER A CA 1
ATOM 3501 C C . SER A 1 426 ? -23.701 -5.340 35.014 1.00 94.75 426 SER A C 1
ATOM 3503 O O . SER A 1 426 ? -22.729 -6.069 34.800 1.00 94.75 426 SER A O 1
ATOM 3505 N N . ILE A 1 427 ? -23.597 -4.077 35.426 1.00 94.44 427 ILE A N 1
ATOM 3506 C CA . ILE A 1 427 ? -22.328 -3.427 35.750 1.00 94.44 427 ILE A CA 1
ATOM 3507 C C . ILE A 1 427 ? -22.105 -3.520 37.256 1.00 94.44 427 ILE A C 1
ATOM 3509 O O . ILE A 1 427 ? -22.953 -3.087 38.029 1.00 94.44 427 ILE A O 1
ATOM 3513 N N . VAL A 1 428 ? -20.975 -4.085 37.666 1.00 94.12 428 VAL A N 1
ATOM 3514 C CA . VAL A 1 428 ? -20.551 -4.193 39.066 1.00 94.12 428 VAL A CA 1
ATOM 3515 C C . VAL A 1 428 ? -19.366 -3.271 39.311 1.00 94.12 428 VAL A C 1
ATOM 3517 O O . VAL A 1 428 ? -18.502 -3.154 38.445 1.00 94.12 428 VAL A O 1
ATOM 3520 N N . ALA A 1 429 ? -19.315 -2.624 40.472 1.00 90.94 429 ALA A N 1
ATOM 3521 C CA . ALA A 1 429 ? -18.162 -1.826 40.889 1.00 90.94 429 ALA A CA 1
ATOM 3522 C C . ALA A 1 429 ? -17.161 -2.695 41.664 1.00 90.94 429 ALA A C 1
ATOM 3524 O O . ALA A 1 429 ? -17.581 -3.665 42.287 1.00 90.94 429 ALA A O 1
ATOM 3525 N N . ILE A 1 430 ? -15.869 -2.363 41.669 1.00 86.88 430 ILE A N 1
ATOM 3526 C CA . ILE A 1 430 ? -14.867 -3.070 42.489 1.00 86.88 430 ILE A CA 1
ATOM 3527 C C . ILE A 1 430 ? -14.838 -2.540 43.930 1.00 86.88 430 ILE A C 1
ATOM 3529 O O . ILE A 1 430 ? -14.859 -1.331 44.157 1.00 86.88 430 ILE A O 1
ATOM 3533 N N . ASP A 1 431 ? -14.780 -3.458 44.901 1.00 71.38 431 ASP A N 1
ATOM 3534 C CA . ASP A 1 431 ? -14.741 -3.177 46.345 1.00 71.38 431 ASP A CA 1
ATOM 3535 C C . ASP A 1 431 ? -13.358 -3.470 46.951 1.00 71.38 431 ASP A C 1
ATOM 3537 O O . ASP A 1 431 ? -13.105 -4.552 47.477 1.00 71.38 431 ASP A O 1
ATOM 3541 N N . GLY A 1 432 ? -12.432 -2.515 46.879 1.00 61.06 432 GLY A N 1
ATOM 3542 C CA . GLY A 1 432 ? -11.085 -2.690 47.433 1.00 61.06 432 GLY A CA 1
ATOM 3543 C C . GLY A 1 432 ? -10.167 -3.597 46.597 1.00 61.06 432 GLY A C 1
ATOM 3544 O O . GLY A 1 432 ? -10.484 -3.971 45.470 1.00 61.06 432 GLY A O 1
ATOM 3545 N N . ALA A 1 433 ? -8.974 -3.884 47.131 1.00 55.19 433 ALA A N 1
ATOM 3546 C CA . ALA A 1 433 ? -7.832 -4.307 46.312 1.00 55.19 433 ALA A CA 1
ATOM 3547 C C . ALA A 1 433 ? -7.615 -5.828 46.187 1.00 55.19 433 ALA A C 1
ATOM 3549 O O . ALA A 1 433 ? -6.987 -6.266 45.225 1.00 55.19 433 ALA A O 1
ATOM 3550 N N . GLU A 1 434 ? -8.095 -6.656 47.122 1.00 68.00 434 GLU A N 1
ATOM 3551 C CA . GLU A 1 434 ? -7.650 -8.057 47.179 1.00 68.00 434 GLU A CA 1
ATOM 3552 C C . GLU A 1 434 ? -8.646 -9.041 46.557 1.00 68.00 434 GLU A C 1
ATOM 3554 O O . GLU A 1 434 ? -9.702 -9.358 47.114 1.00 68.00 434 GLU A O 1
ATOM 3559 N N . ALA A 1 435 ? -8.259 -9.572 45.396 1.00 73.62 435 ALA A N 1
ATOM 3560 C CA . ALA A 1 435 ? -8.878 -10.750 44.806 1.00 73.62 435 ALA A CA 1
ATOM 3561 C C . ALA A 1 435 ? -8.632 -11.989 45.685 1.00 73.62 435 ALA A C 1
ATOM 3563 O O . ALA A 1 435 ? -7.544 -12.170 46.231 1.00 73.62 435 ALA A O 1
ATOM 3564 N N . LYS A 1 436 ? -9.629 -12.873 45.788 1.00 75.44 436 LYS A N 1
ATOM 3565 C CA . LYS A 1 436 ? -9.552 -14.118 46.572 1.00 75.44 436 LYS A CA 1
ATOM 3566 C C . LYS A 1 436 ? -9.939 -15.308 45.711 1.00 75.44 436 LYS A C 1
ATOM 3568 O O . LYS A 1 436 ? -11.011 -15.308 45.112 1.00 75.44 436 LYS A O 1
ATOM 3573 N N . ASP A 1 437 ? -9.070 -16.313 45.626 1.00 79.75 437 ASP A N 1
ATOM 3574 C CA . ASP A 1 437 ? -9.292 -17.551 44.862 1.00 79.75 437 ASP A CA 1
ATOM 3575 C C . ASP A 1 437 ? -9.781 -17.312 43.418 1.00 79.75 437 ASP A C 1
ATOM 3577 O O . ASP A 1 437 ? -10.759 -17.908 42.967 1.00 79.75 437 ASP A O 1
ATOM 3581 N N . GLY A 1 438 ? -9.164 -16.367 42.699 1.00 81.62 438 GLY A N 1
ATOM 3582 C CA . GLY A 1 438 ? -9.565 -16.020 41.326 1.00 81.62 438 GLY A CA 1
ATOM 3583 C C . GLY A 1 438 ? -10.876 -15.225 41.207 1.00 81.62 438 GLY A C 1
ATOM 3584 O O . GLY A 1 438 ? -11.373 -15.019 40.095 1.00 81.62 438 GLY A O 1
ATOM 3585 N N . ARG A 1 439 ? -11.435 -14.749 42.327 1.00 88.56 439 ARG A N 1
ATOM 3586 C CA . ARG A 1 439 ? -12.635 -13.906 42.381 1.00 88.56 439 ARG A CA 1
ATOM 3587 C C . ARG A 1 439 ? -12.288 -12.458 42.723 1.00 88.56 439 ARG A C 1
ATOM 3589 O O . ARG A 1 439 ? -11.462 -12.203 43.595 1.00 88.56 439 ARG A O 1
ATOM 3596 N N . LEU A 1 440 ? -12.940 -11.517 42.046 1.00 89.25 440 LEU A N 1
ATOM 3597 C CA . LEU A 1 440 ? -12.814 -10.078 42.278 1.00 89.25 440 LEU A CA 1
ATOM 3598 C C . LEU A 1 440 ? -13.818 -9.620 43.344 1.00 89.25 440 LEU A C 1
ATOM 3600 O O . LEU A 1 440 ? -14.952 -10.108 43.314 1.00 89.25 440 LEU A O 1
ATOM 3604 N N . PRO A 1 441 ? -13.445 -8.701 44.254 1.00 90.75 441 PRO A N 1
ATOM 3605 C CA . PRO A 1 441 ? -14.386 -8.108 45.192 1.00 90.75 441 PRO A CA 1
ATOM 3606 C C . PRO A 1 441 ? -15.266 -7.084 44.466 1.00 90.75 441 PRO A C 1
ATOM 3608 O O . PRO A 1 441 ? -14.762 -6.213 43.758 1.00 90.75 441 PRO A O 1
ATOM 3611 N N . VAL A 1 442 ? -16.584 -7.196 44.611 1.00 93.31 442 VAL A N 1
ATOM 3612 C CA . VAL A 1 442 ? -17.556 -6.398 43.857 1.00 93.31 442 VAL A CA 1
ATOM 3613 C C . VAL A 1 442 ? -18.642 -5.794 44.744 1.00 93.31 442 VAL A C 1
ATOM 3615 O O . VAL A 1 442 ? -19.036 -6.397 45.744 1.00 93.31 442 VAL A O 1
ATOM 3618 N N . LYS A 1 443 ? -19.189 -4.649 44.316 1.00 93.19 443 LYS A N 1
ATOM 3619 C CA . LYS A 1 443 ? -20.455 -4.074 44.788 1.00 93.19 443 LYS A CA 1
ATOM 3620 C C . LYS A 1 443 ? -21.484 -3.989 43.675 1.00 93.19 443 LYS A C 1
ATOM 3622 O O . LYS A 1 443 ? -21.185 -3.532 42.570 1.00 93.19 443 LYS A O 1
ATOM 3627 N N . ILE A 1 444 ? -22.716 -4.364 43.996 1.00 95.00 444 ILE A N 1
ATOM 3628 C CA . ILE A 1 444 ? -23.867 -4.219 43.106 1.00 95.00 444 ILE A CA 1
ATOM 3629 C C . ILE A 1 444 ? -25.166 -4.175 43.903 1.00 95.00 444 ILE A C 1
ATOM 3631 O O . ILE A 1 444 ? -25.461 -5.099 44.656 1.00 95.00 444 ILE A O 1
ATOM 3635 N N . SER A 1 445 ? -25.975 -3.132 43.700 1.00 95.50 445 SER A N 1
ATOM 3636 C CA . SER A 1 445 ? -27.330 -3.027 44.262 1.00 95.50 445 SER A CA 1
ATOM 3637 C C . SER A 1 445 ? -27.355 -3.334 45.773 1.00 95.50 445 SER A C 1
ATOM 3639 O O . SER A 1 445 ? -28.100 -4.180 46.262 1.00 95.50 445 SER A O 1
ATOM 3641 N N . GLY A 1 446 ? -26.435 -2.706 46.507 1.00 93.50 446 GLY A N 1
ATOM 3642 C CA . GLY A 1 446 ? -26.272 -2.810 47.957 1.00 93.50 446 GLY A CA 1
ATOM 3643 C C . GLY A 1 446 ? -25.482 -4.023 48.442 1.00 93.50 446 GLY A C 1
ATOM 3644 O O . GLY A 1 446 ? -25.103 -4.062 49.611 1.00 93.50 446 GLY A O 1
ATOM 3645 N N . LEU A 1 447 ? -25.222 -5.014 47.585 1.00 95.44 447 LEU A N 1
ATOM 3646 C CA . LEU A 1 447 ? -24.490 -6.227 47.944 1.00 95.44 447 LEU A CA 1
ATOM 3647 C C . LEU A 1 447 ? -22.988 -6.058 47.709 1.00 95.44 447 LEU A C 1
ATOM 3649 O O . LEU A 1 447 ? -22.572 -5.885 46.564 1.00 95.44 447 LEU A O 1
ATOM 3653 N N . SER A 1 448 ? -22.192 -6.204 48.770 1.00 94.25 448 SER A N 1
ATOM 3654 C CA . SER A 1 448 ? -20.751 -6.480 48.686 1.00 94.25 448 SER A CA 1
ATOM 3655 C C . SER A 1 448 ? -20.501 -7.990 48.665 1.00 94.25 448 SER A C 1
ATOM 3657 O O . SER A 1 448 ? -21.083 -8.735 49.457 1.00 94.25 448 SER A O 1
ATOM 3659 N N . GLY A 1 449 ? -19.616 -8.453 47.785 1.00 93.19 449 GLY A N 1
ATOM 3660 C CA . GLY A 1 449 ? -19.237 -9.862 47.690 1.00 93.19 449 GLY A CA 1
ATOM 3661 C C . GLY A 1 449 ? -18.101 -10.102 46.701 1.00 93.19 449 GLY A C 1
ATOM 3662 O O . GLY A 1 449 ? -17.315 -9.206 46.423 1.00 93.19 449 GLY A O 1
ATOM 3663 N N . TYR A 1 450 ? -18.016 -11.316 46.166 1.00 93.56 450 TYR A N 1
ATOM 3664 C CA . TYR A 1 450 ? -16.964 -11.755 45.252 1.00 93.56 450 TYR A CA 1
ATOM 3665 C C . TYR A 1 450 ? -17.552 -12.436 44.013 1.00 93.56 450 TYR A C 1
ATOM 3667 O O . TYR A 1 450 ? -18.499 -13.213 44.126 1.00 93.56 450 TYR A O 1
ATOM 3675 N N . MET A 1 451 ? -16.979 -12.200 42.834 1.00 94.81 451 MET A N 1
ATOM 3676 C CA . MET A 1 451 ? -17.390 -12.834 41.571 1.00 94.81 451 MET A CA 1
ATOM 3677 C C . MET A 1 451 ? -16.192 -13.404 40.819 1.00 94.81 451 MET A C 1
ATOM 3679 O O . MET A 1 451 ? -15.115 -12.816 40.855 1.00 94.81 451 MET A O 1
ATOM 3683 N N . ASN A 1 452 ? -16.358 -14.531 40.119 1.00 93.38 452 ASN A N 1
ATOM 3684 C CA . ASN A 1 452 ? -15.261 -15.123 39.345 1.00 93.38 452 ASN A CA 1
ATOM 3685 C C . ASN A 1 452 ? -14.787 -14.148 38.268 1.00 93.38 452 ASN A C 1
ATOM 3687 O O . ASN A 1 452 ? -15.597 -13.621 37.504 1.00 93.38 452 ASN A O 1
ATOM 3691 N N . LYS A 1 453 ? -13.468 -13.960 38.152 1.00 88.75 453 LYS A N 1
ATOM 3692 C CA . LYS A 1 453 ? -12.889 -13.083 37.125 1.00 88.75 453 LYS A CA 1
ATOM 3693 C C . LYS A 1 453 ? -13.276 -13.518 35.704 1.00 88.75 453 LYS A C 1
ATOM 3695 O O . LYS A 1 453 ? -13.445 -12.671 34.837 1.00 88.75 453 LYS A O 1
ATOM 3700 N N . SER A 1 454 ? -13.472 -14.818 35.470 1.00 90.19 454 SER A N 1
ATOM 3701 C CA . SER A 1 454 ? -13.921 -15.374 34.182 1.00 90.19 454 SER A CA 1
ATOM 3702 C C . SER A 1 454 ? -15.327 -14.937 33.760 1.00 90.19 454 SER A C 1
ATOM 3704 O O . SER A 1 454 ? -15.648 -14.980 32.571 1.00 90.19 454 SER A O 1
ATOM 3706 N N . ASP A 1 455 ? -16.160 -14.527 34.720 1.00 93.62 455 ASP A N 1
ATOM 3707 C CA . ASP A 1 455 ? -17.552 -14.134 34.488 1.00 93.62 455 ASP A CA 1
ATOM 3708 C C . ASP A 1 455 ? -17.679 -12.628 34.198 1.00 93.62 455 ASP A C 1
ATOM 3710 O O . ASP A 1 455 ? -18.785 -12.135 33.963 1.00 93.62 455 ASP A O 1
ATOM 3714 N N . LEU A 1 456 ? -16.557 -11.898 34.207 1.00 91.19 456 LEU A N 1
ATOM 3715 C CA . LEU A 1 456 ? -16.495 -10.443 34.163 1.00 91.19 456 LEU A CA 1
ATOM 3716 C C . LEU A 1 456 ? -15.633 -9.938 32.998 1.00 91.19 456 LEU A C 1
ATOM 3718 O O . LEU A 1 456 ? -14.601 -10.512 32.657 1.00 91.19 456 LEU A O 1
ATOM 3722 N N . VAL A 1 457 ? -16.051 -8.818 32.408 1.00 88.44 457 VAL A N 1
ATOM 3723 C CA . VAL A 1 457 ? -15.298 -8.067 31.392 1.00 88.44 457 VAL A CA 1
ATOM 3724 C C . VAL A 1 457 ? -15.108 -6.642 31.894 1.00 88.44 457 VAL A C 1
ATOM 3726 O O . VAL A 1 457 ? -16.077 -6.016 32.314 1.00 88.44 457 VAL A O 1
ATOM 3729 N N . ALA A 1 458 ? -13.876 -6.138 31.892 1.00 85.06 458 ALA A N 1
ATOM 3730 C CA . ALA A 1 458 ? -13.586 -4.768 32.312 1.00 85.06 458 ALA A CA 1
ATOM 3731 C C . ALA A 1 458 ? -14.320 -3.759 31.415 1.00 85.06 458 ALA A C 1
ATOM 3733 O O . ALA A 1 458 ? -14.367 -3.948 30.199 1.00 85.06 458 ALA A O 1
ATOM 3734 N N . VAL A 1 459 ? -14.866 -2.696 32.009 1.00 81.81 459 VAL A N 1
ATOM 3735 C CA . VAL A 1 459 ? -15.491 -1.582 31.276 1.00 81.81 459 VAL A CA 1
ATOM 3736 C C . VAL A 1 459 ? -14.844 -0.255 31.662 1.00 81.81 459 VAL A C 1
ATOM 3738 O O . VAL A 1 459 ? -14.313 -0.107 32.765 1.00 81.81 459 VAL A O 1
ATOM 3741 N N . SER A 1 460 ? -14.875 0.712 30.748 1.00 74.00 460 SER A N 1
ATOM 3742 C CA . SER A 1 460 ? -14.325 2.055 30.945 1.00 74.00 460 SER A CA 1
ATOM 3743 C C . SER A 1 460 ? -15.447 3.085 30.971 1.00 74.00 460 SER A C 1
ATOM 3745 O O . SER A 1 460 ? -16.237 3.169 30.036 1.00 74.00 460 SER A O 1
ATOM 3747 N N . SER A 1 461 ? -15.471 3.940 31.994 1.00 71.25 461 SER A N 1
ATOM 3748 C CA . SER A 1 461 ? -16.431 5.048 32.091 1.00 71.25 461 SER A CA 1
ATOM 3749 C C . SER A 1 461 ? -16.335 6.072 30.954 1.00 71.25 461 SER A C 1
ATOM 3751 O O . SER A 1 461 ? -17.259 6.862 30.786 1.00 71.25 461 SER A O 1
ATOM 3753 N N . ASP A 1 462 ? -15.244 6.069 30.183 1.00 68.31 462 ASP A N 1
ATOM 3754 C CA . ASP A 1 462 ? -15.026 7.012 29.080 1.00 68.31 462 ASP A CA 1
ATOM 3755 C C . ASP A 1 462 ? -15.716 6.573 27.783 1.00 68.31 462 ASP A C 1
ATOM 3757 O O . ASP A 1 462 ? -15.956 7.391 26.897 1.00 68.31 462 ASP A O 1
ATOM 3761 N N . SER A 1 463 ? -16.008 5.277 27.647 1.00 73.94 463 SER A N 1
ATOM 3762 C CA . SER A 1 463 ? -16.523 4.693 26.398 1.00 73.94 463 SER A CA 1
ATOM 3763 C C . SER A 1 463 ? -17.740 3.790 26.584 1.00 73.94 463 SER A C 1
ATOM 3765 O O . SER A 1 463 ? -18.520 3.626 25.647 1.00 73.94 463 SER A O 1
ATOM 3767 N N . ASP A 1 464 ? -17.946 3.255 27.786 1.00 82.50 464 ASP A N 1
ATOM 3768 C CA . ASP A 1 464 ? -19.079 2.407 28.128 1.00 82.50 464 ASP A CA 1
ATOM 3769 C C . ASP A 1 464 ? -20.130 3.175 28.939 1.00 82.50 464 ASP A C 1
ATOM 3771 O O . ASP A 1 464 ? -19.831 4.071 29.731 1.00 82.50 464 ASP A O 1
ATOM 3775 N N . PHE A 1 465 ? -21.396 2.782 28.784 1.00 88.94 465 PHE A N 1
ATOM 3776 C CA . PHE A 1 465 ? -22.465 3.282 29.641 1.00 88.94 465 PHE A CA 1
ATOM 3777 C C . PHE A 1 465 ? -22.356 2.659 31.038 1.00 88.94 465 PHE A C 1
ATOM 3779 O O . PHE A 1 465 ? -22.504 1.444 31.197 1.00 88.94 465 PHE A O 1
ATOM 3786 N N . ILE A 1 466 ? -22.163 3.503 32.050 1.00 91.75 466 ILE A N 1
ATOM 3787 C CA . ILE A 1 466 ? -22.209 3.113 33.460 1.00 91.75 466 ILE A CA 1
ATOM 3788 C C . ILE A 1 466 ? -23.557 3.560 34.045 1.00 91.75 466 ILE A C 1
ATOM 3790 O O . ILE A 1 466 ? -23.876 4.753 33.953 1.00 91.75 466 ILE A O 1
ATOM 3794 N N . PRO A 1 467 ? -24.352 2.643 34.633 1.00 94.25 467 PRO A N 1
ATOM 3795 C CA . PRO A 1 467 ? -25.580 3.002 35.326 1.00 94.25 467 PRO A CA 1
ATOM 3796 C C . PRO A 1 467 ? -25.342 4.085 36.371 1.00 94.25 467 PRO A C 1
ATOM 3798 O O . PRO A 1 467 ? -24.389 4.029 37.151 1.00 94.25 467 PRO A O 1
ATOM 3801 N N . HIS A 1 468 ? -26.193 5.099 36.339 1.00 95.12 468 HIS A N 1
ATOM 3802 C CA . HIS A 1 468 ? -26.074 6.285 37.174 1.00 95.12 468 HIS A CA 1
ATOM 3803 C C . HIS A 1 468 ? -27.451 6.881 37.429 1.00 95.12 468 HIS A C 1
ATOM 3805 O O . HIS A 1 468 ? -28.436 6.510 36.798 1.00 95.12 468 HIS A O 1
ATOM 3811 N N . TYR A 1 469 ? -27.517 7.817 38.360 1.00 96.25 469 TYR A N 1
ATOM 3812 C CA . TYR A 1 469 ? -28.735 8.507 38.731 1.00 96.25 469 TYR A CA 1
ATOM 3813 C C . TYR A 1 469 ? -28.689 9.949 38.240 1.00 96.25 469 TYR A C 1
ATOM 3815 O O . TYR A 1 469 ? -27.639 10.596 38.284 1.00 96.25 469 TYR A O 1
ATOM 3823 N N . ALA A 1 470 ? -29.829 10.452 37.787 1.00 96.19 470 ALA A N 1
ATOM 3824 C CA . ALA A 1 470 ? -29.991 11.816 37.304 1.00 96.19 470 ALA A CA 1
ATOM 3825 C C . ALA A 1 470 ? -31.378 12.348 37.685 1.00 96.19 470 ALA A C 1
ATOM 3827 O O . ALA A 1 470 ? -32.340 11.588 37.786 1.00 96.19 470 ALA A O 1
ATOM 3828 N N . THR A 1 471 ? -31.480 13.656 37.925 1.00 96.00 471 THR A N 1
ATOM 3829 C CA . THR A 1 471 ? -32.744 14.326 38.269 1.00 96.00 471 THR A CA 1
ATOM 3830 C C . THR A 1 471 ? -33.198 15.245 37.140 1.00 96.00 471 THR A C 1
ATOM 3832 O O . THR A 1 471 ? -32.380 15.973 36.570 1.00 96.00 471 THR A O 1
ATOM 3835 N N . ASP A 1 472 ? -34.502 15.248 36.856 1.00 95.19 472 ASP A N 1
ATOM 3836 C CA . ASP A 1 472 ? -35.157 16.202 35.943 1.00 95.19 472 ASP A CA 1
ATOM 3837 C C . ASP A 1 472 ? -35.683 17.458 36.668 1.00 95.19 472 ASP A C 1
ATOM 3839 O O . ASP A 1 472 ? -36.251 18.350 36.041 1.00 95.19 472 ASP A O 1
ATOM 3843 N N . GLY A 1 473 ? -35.495 17.528 37.991 1.00 94.69 473 GLY A N 1
ATOM 3844 C CA . GLY A 1 473 ? -36.014 18.590 38.859 1.00 94.69 473 GLY A CA 1
ATOM 3845 C C . GLY A 1 473 ? -37.350 18.256 39.532 1.00 94.69 473 GLY A C 1
ATOM 3846 O O . GLY A 1 473 ? -37.739 18.946 40.466 1.00 94.69 473 GLY A O 1
ATOM 3847 N N . ASN A 1 474 ? -38.020 17.175 39.124 1.00 93.75 474 ASN A N 1
ATOM 3848 C CA . ASN A 1 474 ? -39.218 16.642 39.780 1.00 93.75 474 ASN A CA 1
ATOM 3849 C C . ASN A 1 474 ? -38.932 15.301 40.463 1.00 93.75 474 ASN A C 1
ATOM 3851 O O . ASN A 1 474 ? -39.353 15.073 41.597 1.00 93.75 474 ASN A O 1
ATOM 3855 N N . TYR A 1 475 ? -38.191 14.420 39.790 1.00 95.50 475 TYR A N 1
ATOM 3856 C CA . TYR A 1 475 ? -37.839 13.097 40.291 1.00 95.50 475 TYR A CA 1
ATOM 3857 C C . TYR A 1 475 ? -36.374 12.757 40.025 1.00 95.50 475 TYR A C 1
ATOM 3859 O O . TYR A 1 475 ? -35.774 13.188 39.041 1.00 95.50 475 TYR A O 1
ATOM 3867 N N . LEU A 1 476 ? -35.830 11.911 40.894 1.00 96.88 476 LEU A N 1
ATOM 3868 C CA . LEU A 1 476 ? -34.597 11.178 40.672 1.00 96.88 476 LEU A CA 1
ATOM 3869 C C . LEU A 1 476 ? -34.894 9.895 39.886 1.00 96.88 476 LEU A C 1
ATOM 3871 O O . LEU A 1 476 ? -35.768 9.104 40.263 1.00 96.88 476 LEU A O 1
ATOM 3875 N N . TYR A 1 477 ? -34.119 9.669 38.832 1.00 97.19 477 TYR A N 1
ATOM 3876 C CA . TYR A 1 477 ? -34.169 8.476 38.002 1.00 97.19 477 TYR A CA 1
ATOM 3877 C C . TYR A 1 477 ? -32.867 7.701 38.115 1.00 97.19 477 TYR A C 1
ATOM 3879 O O . TYR A 1 477 ? -31.799 8.300 38.188 1.00 97.19 477 TYR A O 1
ATOM 3887 N N . HIS A 1 478 ? -32.960 6.378 38.073 1.00 97.50 478 HIS A N 1
ATOM 3888 C CA . HIS A 1 478 ? -31.832 5.498 37.816 1.00 97.50 478 HIS A CA 1
ATOM 3889 C C . HIS A 1 478 ? -31.807 5.180 36.322 1.00 97.50 478 HIS A C 1
ATOM 3891 O O . HIS A 1 478 ? -32.718 4.535 35.799 1.00 97.50 478 HIS A O 1
ATOM 3897 N N . GLU A 1 479 ? -30.789 5.659 35.621 1.00 96.62 479 GLU A N 1
ATOM 3898 C CA . GLU A 1 479 ? -30.543 5.376 34.214 1.00 96.62 479 GLU A CA 1
ATOM 3899 C C . GLU A 1 479 ? -29.735 4.082 34.087 1.00 96.62 479 GLU A C 1
ATOM 3901 O O . GLU A 1 479 ? -28.564 4.013 34.456 1.00 96.62 479 GLU A O 1
ATOM 3906 N N . LEU A 1 480 ? -30.377 3.037 33.567 1.00 92.50 480 LEU A N 1
ATOM 3907 C CA . LEU A 1 480 ? -29.828 1.682 33.467 1.00 92.50 480 LEU A CA 1
ATOM 3908 C C . LEU A 1 480 ? -29.132 1.423 32.125 1.00 92.50 480 LEU A C 1
ATOM 3910 O O . LEU A 1 480 ? -28.299 0.525 32.013 1.00 92.50 480 LEU A O 1
ATOM 3914 N N . SER A 1 481 ? -29.500 2.183 31.093 1.00 89.88 481 SER A N 1
ATOM 3915 C CA . SER A 1 481 ? -28.886 2.177 29.760 1.00 89.88 481 SER A CA 1
ATOM 3916 C C . SER A 1 481 ? -29.196 3.504 29.049 1.00 89.88 481 SER A C 1
ATOM 3918 O O . SER A 1 481 ? -30.071 4.231 29.524 1.00 89.88 481 SER A O 1
ATOM 3920 N N . PRO A 1 482 ? -28.612 3.790 27.866 1.00 85.56 482 PRO A N 1
ATOM 3921 C CA . PRO A 1 482 ? -28.971 4.973 27.073 1.00 85.56 482 PRO A CA 1
ATOM 3922 C C . PRO A 1 482 ? -30.460 5.074 26.697 1.00 85.56 482 PRO A C 1
ATOM 3924 O O . PRO A 1 482 ? -30.908 6.122 26.244 1.00 85.56 482 PRO A O 1
ATOM 3927 N N . TYR A 1 483 ? -31.221 3.985 26.850 1.00 87.69 483 TYR A N 1
ATOM 3928 C CA . TYR A 1 483 ? -32.621 3.887 26.434 1.00 87.69 483 TYR A CA 1
ATOM 3929 C C . TYR A 1 483 ? -33.568 3.469 27.567 1.00 87.69 483 TYR A C 1
ATOM 3931 O O . TYR A 1 483 ? -34.746 3.228 27.311 1.00 87.69 483 TYR A O 1
ATOM 3939 N N . ALA A 1 484 ? -33.075 3.325 28.802 1.00 90.06 484 ALA A N 1
ATOM 3940 C CA . ALA A 1 484 ? -33.883 2.827 29.912 1.00 90.06 484 ALA A CA 1
ATOM 3941 C C . ALA A 1 484 ? -33.563 3.560 31.213 1.00 90.06 484 ALA A C 1
ATOM 3943 O O . ALA A 1 484 ? -32.423 3.535 31.677 1.00 90.06 484 ALA A O 1
ATOM 3944 N N . SER A 1 485 ? -34.594 4.129 31.830 1.00 94.56 485 SER A N 1
ATOM 3945 C CA . SER A 1 485 ? -34.528 4.738 33.153 1.00 94.56 485 SER A CA 1
ATOM 3946 C C . SER A 1 485 ? -35.749 4.364 33.991 1.00 94.56 485 SER A C 1
ATOM 3948 O O . SER A 1 485 ? -36.810 4.024 33.460 1.00 94.56 485 SER A O 1
ATOM 3950 N N . ILE A 1 486 ? -35.591 4.393 35.312 1.00 94.94 486 ILE A N 1
ATOM 3951 C CA . ILE A 1 486 ? -36.659 4.117 36.277 1.00 94.94 486 ILE A CA 1
ATOM 3952 C C . ILE A 1 486 ? -36.731 5.234 37.308 1.00 94.94 486 ILE A C 1
ATOM 3954 O O . ILE A 1 486 ? -35.708 5.711 37.783 1.00 94.94 486 ILE A O 1
ATOM 3958 N N . ARG A 1 487 ? -37.946 5.658 37.658 1.00 95.44 487 ARG A N 1
ATOM 3959 C CA . ARG A 1 487 ? -38.183 6.652 38.713 1.00 95.44 487 ARG A CA 1
ATOM 3960 C C . ARG A 1 487 ? -37.929 6.018 40.078 1.00 95.44 487 ARG A C 1
ATOM 3962 O O . ARG A 1 487 ? -38.517 4.973 40.355 1.00 95.44 487 ARG A O 1
ATOM 3969 N N . VAL A 1 488 ? -37.117 6.660 40.914 1.00 95.69 488 VAL A N 1
ATOM 3970 C CA . VAL A 1 488 ? -36.663 6.111 42.204 1.00 95.69 488 VAL A CA 1
ATOM 3971 C C . VAL A 1 488 ? -37.202 6.903 43.390 1.00 95.69 488 VAL A C 1
ATOM 3973 O O . VAL A 1 488 ? -37.665 6.309 44.358 1.00 95.69 488 VAL A O 1
ATOM 3976 N N . ALA A 1 489 ? -37.152 8.234 43.329 1.00 95.19 489 ALA A N 1
ATOM 3977 C CA . ALA A 1 489 ? -37.565 9.102 44.432 1.00 95.19 489 ALA A CA 1
ATOM 3978 C C . ALA A 1 489 ? -37.936 10.511 43.939 1.00 95.19 489 ALA A C 1
ATOM 3980 O O . ALA A 1 489 ? -37.580 10.869 42.813 1.00 95.19 489 ALA A O 1
ATOM 3981 N N . PRO A 1 490 ? -38.645 11.323 44.743 1.00 93.69 490 PRO A N 1
ATOM 3982 C CA . PRO A 1 490 ? -38.807 12.752 44.481 1.00 93.69 490 PRO A CA 1
ATOM 3983 C C . PRO A 1 490 ? -37.465 13.495 44.452 1.00 93.69 490 PRO A C 1
ATOM 3985 O O . PRO A 1 490 ? -36.503 13.104 45.116 1.00 93.69 490 PRO A O 1
ATOM 3988 N N . HIS A 1 491 ? -37.409 14.584 43.691 1.00 94.19 491 HIS A N 1
ATOM 3989 C CA . HIS A 1 491 ? -36.277 15.504 43.695 1.00 94.19 491 HIS A CA 1
ATOM 3990 C C . HIS A 1 491 ? -36.115 16.189 45.065 1.00 94.19 491 HIS A C 1
ATOM 3992 O O . HIS A 1 491 ? -37.098 16.526 45.724 1.00 94.19 491 HIS A O 1
ATOM 3998 N N . SER A 1 492 ? -34.867 16.447 45.467 1.00 93.50 492 SER A N 1
ATOM 3999 C CA . SER A 1 492 ? -34.532 17.318 46.597 1.00 93.50 492 SER A CA 1
ATOM 4000 C C . SER A 1 492 ? -33.524 18.389 46.183 1.00 93.50 492 SER A C 1
ATOM 4002 O O . SER A 1 492 ? -32.733 18.190 45.259 1.00 93.50 492 SER A O 1
ATOM 4004 N N . SER A 1 493 ? -33.497 19.512 46.906 1.00 93.56 493 SER A N 1
ATOM 4005 C CA . SER A 1 493 ? -32.593 20.641 46.633 1.00 93.56 493 SER A CA 1
ATOM 4006 C C . SER A 1 493 ? -31.100 20.292 46.727 1.00 93.56 493 SER A C 1
ATOM 4008 O O . SER A 1 493 ? -30.268 21.045 46.226 1.00 93.56 493 SER A O 1
ATOM 4010 N N . SER A 1 494 ? -30.746 19.144 47.314 1.00 93.06 494 SER A N 1
ATOM 4011 C CA . SER A 1 494 ? -29.376 18.613 47.343 1.00 93.06 494 SER A CA 1
ATOM 4012 C C . SER A 1 494 ? -28.923 18.000 46.005 1.00 93.06 494 SER A C 1
ATOM 4014 O O . SER A 1 494 ? -27.751 17.647 45.853 1.00 93.06 494 SER A O 1
ATOM 4016 N N . MET A 1 495 ? -29.830 17.850 45.033 1.00 94.88 495 MET A N 1
ATOM 4017 C CA . MET A 1 495 ? -29.565 17.262 43.719 1.00 94.88 495 MET A CA 1
ATOM 4018 C C . MET A 1 495 ? -29.473 18.352 42.641 1.00 94.88 495 MET A C 1
ATOM 4020 O O . MET A 1 495 ? -30.361 19.183 42.493 1.00 94.88 495 MET A O 1
ATOM 4024 N N . ALA A 1 496 ? -28.425 18.321 41.826 1.00 94.06 496 ALA A N 1
ATOM 4025 C CA . ALA A 1 496 ? -28.226 19.218 40.699 1.00 94.06 496 ALA A CA 1
ATOM 4026 C C . ALA A 1 496 ? -28.772 18.586 39.411 1.00 94.06 496 ALA A C 1
ATOM 4028 O O . ALA A 1 496 ? -28.416 17.459 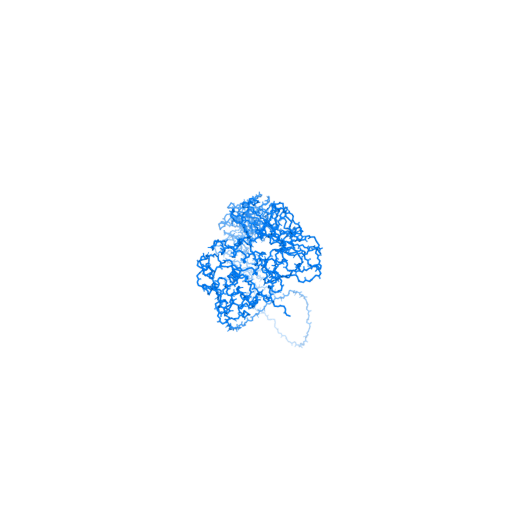39.058 1.00 94.06 496 ALA A O 1
ATOM 4029 N N . ILE A 1 497 ? -29.611 19.333 38.690 1.00 94.62 497 ILE A N 1
ATOM 4030 C CA . ILE A 1 497 ? -30.157 18.923 37.389 1.00 94.62 497 ILE A CA 1
ATOM 4031 C C . ILE A 1 497 ? -29.013 18.769 36.379 1.00 94.62 497 ILE A C 1
ATOM 4033 O O . ILE A 1 497 ? -28.114 19.606 36.309 1.00 94.62 497 ILE A O 1
ATOM 4037 N N . GLY A 1 498 ? -29.031 17.674 35.614 1.00 86.69 498 GLY A N 1
ATOM 4038 C CA . GLY A 1 498 ? -28.001 17.346 34.621 1.00 86.69 498 GLY A CA 1
ATOM 4039 C C . GLY A 1 498 ? -26.707 16.743 35.187 1.00 86.69 498 GLY A C 1
ATOM 4040 O O . GLY A 1 498 ? -25.863 16.299 34.408 1.00 86.69 498 GLY A O 1
ATOM 4041 N N . LYS A 1 499 ? -26.536 16.671 36.519 1.00 93.00 499 LYS A N 1
ATOM 4042 C CA . LYS A 1 499 ? -25.404 15.966 37.141 1.00 93.00 499 LYS A CA 1
ATOM 4043 C C . LYS A 1 499 ? -25.684 14.462 37.208 1.00 93.00 499 LYS A C 1
ATOM 4045 O O . LYS A 1 499 ? -26.757 14.041 37.633 1.00 93.00 499 LYS A O 1
ATOM 4050 N N . LYS A 1 500 ? -24.679 13.660 36.842 1.00 94.12 500 LYS A N 1
ATOM 4051 C CA . LYS A 1 500 ? -24.679 12.203 37.028 1.00 94.12 500 LYS A CA 1
ATOM 4052 C C . LYS A 1 500 ? -24.213 11.851 38.436 1.00 94.12 500 LYS A C 1
ATOM 4054 O O . LYS A 1 500 ? -23.166 12.326 38.880 1.00 94.12 500 LYS A O 1
ATOM 4059 N N . TYR A 1 501 ? -24.966 10.994 39.107 1.00 92.88 501 TYR A N 1
ATOM 4060 C CA . TYR A 1 501 ? -24.677 10.503 40.447 1.00 92.88 501 TYR A CA 1
ATOM 4061 C C . TYR A 1 501 ? -24.454 8.995 40.423 1.00 92.88 501 TYR A C 1
ATOM 4063 O O . TYR A 1 501 ? -25.239 8.261 39.835 1.00 92.88 501 TYR A O 1
ATOM 4071 N N . TYR A 1 502 ? -23.406 8.517 41.085 1.00 91.75 502 TYR A N 1
ATOM 4072 C CA . TYR A 1 502 ? -23.101 7.090 41.159 1.00 91.75 502 TYR A CA 1
ATOM 4073 C C . TYR A 1 502 ? -23.310 6.606 42.588 1.00 91.75 502 TYR A C 1
ATOM 4075 O O . TYR A 1 502 ? -22.826 7.223 43.535 1.00 91.75 502 TYR A O 1
ATOM 4083 N N . SER A 1 503 ? -24.034 5.501 42.732 1.00 91.75 503 SER A N 1
ATOM 4084 C CA . SER A 1 503 ? -24.234 4.822 44.006 1.00 91.75 503 SER A CA 1
ATOM 4085 C C . SER A 1 503 ? -24.270 3.320 43.770 1.00 91.75 503 SER A C 1
ATOM 4087 O O . SER A 1 503 ? -24.879 2.840 42.813 1.00 91.75 503 SER A O 1
ATOM 4089 N N . THR A 1 504 ? -23.597 2.576 44.645 1.00 90.81 504 THR A N 1
ATOM 4090 C CA . THR A 1 504 ? -23.571 1.111 44.573 1.00 90.81 504 THR A CA 1
ATOM 4091 C C . THR A 1 504 ? -24.742 0.462 45.303 1.00 90.81 504 THR A C 1
ATOM 4093 O O . THR A 1 504 ? -24.982 -0.726 45.098 1.00 90.81 504 THR A O 1
ATOM 4096 N N . ASP A 1 505 ? -25.493 1.220 46.109 1.00 91.69 505 ASP A N 1
ATOM 4097 C CA . ASP A 1 505 ? -26.656 0.745 46.866 1.00 91.69 505 ASP A CA 1
ATOM 4098 C C . ASP A 1 505 ? -27.980 1.433 46.504 1.00 91.69 505 ASP A C 1
ATOM 4100 O O . ASP A 1 505 ? -29.032 0.919 46.882 1.00 91.69 505 ASP A O 1
ATOM 4104 N N . GLY A 1 506 ? -27.931 2.534 45.745 1.00 92.94 506 GLY A N 1
ATOM 4105 C CA . GLY A 1 506 ? -29.099 3.317 45.331 1.00 92.94 506 GLY A CA 1
ATOM 4106 C C . GLY A 1 506 ? -29.706 4.177 46.442 1.00 92.94 506 GLY A C 1
ATOM 4107 O O . GLY A 1 506 ? -30.740 4.809 46.235 1.00 92.94 506 GLY A O 1
ATOM 4108 N N . ILE A 1 507 ? -29.066 4.215 47.613 1.00 93.75 507 ILE A N 1
ATOM 4109 C CA . ILE A 1 507 ? -29.542 4.891 48.825 1.00 93.75 507 ILE A CA 1
ATOM 4110 C C . ILE A 1 507 ? -28.565 5.995 49.203 1.00 93.75 507 ILE A C 1
ATOM 4112 O O . ILE A 1 507 ? -28.961 7.142 49.395 1.00 93.75 507 ILE A O 1
ATOM 4116 N N . ASN A 1 508 ? -27.284 5.650 49.315 1.00 91.81 508 ASN A N 1
ATOM 4117 C CA . ASN A 1 508 ? -26.234 6.539 49.771 1.00 91.81 508 ASN A CA 1
ATOM 4118 C C . ASN A 1 508 ? -25.505 7.122 48.561 1.00 91.81 508 ASN A C 1
ATOM 4120 O O . ASN A 1 508 ? -24.937 6.395 47.741 1.00 91.81 508 ASN A O 1
ATOM 4124 N N . PHE A 1 509 ? -25.519 8.447 48.464 1.00 91.50 509 PHE A N 1
ATOM 4125 C CA . PHE A 1 509 ? -24.766 9.222 47.488 1.00 91.50 509 PHE A CA 1
ATOM 4126 C C . PHE A 1 509 ? -23.765 10.113 48.222 1.00 91.50 509 PHE A C 1
ATOM 4128 O O . PHE A 1 509 ? -23.857 10.301 49.431 1.00 91.50 509 PHE A O 1
ATOM 4135 N N . GLU A 1 510 ? -22.818 10.686 47.482 1.00 82.38 510 GLU A N 1
ATOM 4136 C CA . GLU A 1 510 ? -21.734 11.510 48.036 1.00 82.38 510 GLU A CA 1
ATOM 4137 C C . GLU A 1 510 ? -22.226 12.582 49.029 1.00 82.38 510 GLU A C 1
ATOM 4139 O O . GLU A 1 510 ? -21.640 12.741 50.094 1.00 82.38 510 GLU A O 1
ATOM 4144 N N . ASN A 1 511 ? -23.327 13.275 48.706 1.00 87.50 511 ASN A N 1
ATOM 4145 C CA . ASN A 1 511 ? -23.800 14.445 49.460 1.00 87.50 511 ASN A CA 1
ATOM 4146 C C . ASN A 1 511 ? -25.260 14.350 49.931 1.00 87.50 511 ASN A C 1
ATOM 4148 O O . ASN A 1 511 ? -25.789 15.316 50.480 1.00 87.50 511 ASN A O 1
ATOM 4152 N N . PHE A 1 512 ? -25.950 13.241 49.670 1.00 93.56 512 PHE A N 1
ATOM 4153 C CA . PHE A 1 512 ? -27.341 13.059 50.080 1.00 93.56 512 PHE A CA 1
ATOM 4154 C C . PHE A 1 512 ? -27.695 11.580 50.183 1.00 93.56 512 PHE A C 1
ATOM 4156 O O . PHE A 1 512 ? -27.019 10.713 49.629 1.00 93.56 512 PHE A O 1
ATOM 4163 N N . THR A 1 513 ? -28.794 11.307 50.869 1.00 93.88 513 THR A N 1
ATOM 4164 C CA . THR A 1 513 ? -29.419 9.991 50.903 1.00 93.88 513 THR A CA 1
ATOM 4165 C C . THR A 1 513 ? -30.770 10.041 50.209 1.00 93.88 513 THR A C 1
ATOM 4167 O O . THR A 1 513 ? -31.420 11.087 50.136 1.00 93.88 513 THR A O 1
ATOM 4170 N N . VAL A 1 514 ? -31.174 8.904 49.659 1.00 93.19 514 VAL A N 1
ATOM 4171 C CA . VAL A 1 514 ? -32.449 8.731 48.972 1.00 93.19 514 VAL A CA 1
ATOM 4172 C C . VAL A 1 514 ? -33.260 7.685 49.706 1.00 93.19 514 VAL A C 1
ATOM 4174 O O . VAL A 1 514 ? -32.800 6.566 49.923 1.00 93.19 514 VAL A O 1
ATOM 4177 N N . GLU A 1 515 ? -34.495 8.039 50.035 1.00 92.31 515 GLU A N 1
ATOM 4178 C CA . GLU A 1 515 ? -35.490 7.092 50.513 1.00 92.31 515 GLU A CA 1
ATOM 4179 C C . GLU A 1 515 ? -36.485 6.815 49.385 1.00 92.31 515 GLU A C 1
ATOM 4181 O O . GLU A 1 515 ? -37.255 7.686 48.976 1.00 92.31 515 GLU A O 1
ATOM 4186 N N . ASN A 1 516 ? -36.444 5.599 48.841 1.00 95.94 516 ASN A N 1
ATOM 4187 C CA . ASN A 1 516 ? -37.453 5.161 47.886 1.00 95.94 516 ASN A CA 1
ATOM 4188 C C . ASN A 1 516 ? -38.731 4.766 48.657 1.00 95.94 516 ASN A C 1
ATOM 4190 O O . ASN A 1 516 ? -38.659 3.882 49.516 1.00 95.94 516 ASN A O 1
ATOM 4194 N N . PRO A 1 517 ? -39.900 5.345 48.324 1.00 94.38 517 PRO A N 1
ATOM 4195 C CA . PRO A 1 517 ? -41.126 5.205 49.117 1.00 94.38 517 PRO A CA 1
ATOM 4196 C C . PRO A 1 517 ? -41.675 3.771 49.193 1.00 94.38 517 PRO A C 1
ATOM 4198 O O . PRO A 1 517 ? -42.414 3.444 50.121 1.00 94.38 517 PRO A O 1
ATOM 4201 N N . PHE A 1 518 ? -41.321 2.895 48.245 1.00 97.50 518 PHE A N 1
ATOM 4202 C CA . PHE A 1 518 ? -41.844 1.523 48.193 1.00 97.50 518 PHE A CA 1
ATOM 4203 C C . PHE A 1 518 ? -40.771 0.432 48.252 1.00 97.50 518 PHE A C 1
ATOM 4205 O O . PHE A 1 518 ? -41.094 -0.699 48.613 1.00 97.50 518 PHE A O 1
ATOM 4212 N N . LEU A 1 519 ? -39.504 0.734 47.946 1.00 97.50 519 LEU A N 1
ATOM 4213 C CA . LEU A 1 519 ? -38.443 -0.279 47.834 1.00 97.50 519 LEU A CA 1
ATOM 4214 C C . LEU A 1 519 ? -38.218 -1.069 49.132 1.00 97.50 519 LEU A C 1
ATOM 4216 O O . LEU A 1 519 ? -38.016 -2.283 49.091 1.00 97.50 519 LEU A O 1
ATOM 4220 N N . PHE A 1 520 ? -38.296 -0.397 50.281 1.00 96.69 520 PHE A N 1
ATOM 4221 C CA . PHE A 1 520 ? -38.114 -1.005 51.606 1.00 96.69 520 PHE A CA 1
ATOM 4222 C C . PHE A 1 520 ? -39.407 -1.052 52.432 1.00 96.69 520 PHE A C 1
ATOM 4224 O O . PHE A 1 520 ? -39.374 -1.352 53.626 1.00 96.69 520 PHE A O 1
ATOM 4231 N N . ARG A 1 521 ? -40.565 -0.783 51.809 1.00 95.94 521 ARG A N 1
ATOM 4232 C CA . ARG A 1 521 ? -41.864 -0.831 52.488 1.00 95.94 521 ARG A CA 1
ATOM 4233 C C . ARG A 1 521 ? -42.244 -2.277 52.805 1.00 95.94 521 ARG A C 1
ATOM 4235 O O . ARG A 1 521 ? -42.171 -3.145 51.939 1.00 95.94 521 ARG A O 1
ATOM 4242 N N . ASP A 1 522 ? -42.700 -2.517 54.034 1.00 97.69 522 ASP A N 1
ATOM 4243 C CA . ASP A 1 522 ? -43.248 -3.814 54.440 1.00 97.69 522 ASP A CA 1
ATOM 4244 C C . ASP A 1 522 ? -44.507 -4.135 53.624 1.00 97.69 522 ASP A C 1
ATOM 4246 O O . ASP A 1 522 ? -45.550 -3.496 53.779 1.00 97.69 522 ASP A O 1
ATOM 4250 N N . LEU A 1 523 ? -44.403 -5.142 52.760 1.00 98.12 523 LEU A N 1
ATOM 4251 C CA . LEU A 1 523 ? -45.445 -5.571 51.833 1.00 98.12 523 LEU A CA 1
ATOM 4252 C C . LEU A 1 523 ? -46.609 -6.268 52.535 1.00 98.12 523 LEU A C 1
ATOM 4254 O O . LEU A 1 523 ? -47.588 -6.590 51.876 1.00 98.12 523 LEU A O 1
ATOM 4258 N N . ARG A 1 524 ? -46.544 -6.490 53.852 1.00 97.44 524 ARG A N 1
ATOM 4259 C CA . ARG A 1 524 ? -47.691 -6.976 54.635 1.00 97.44 524 ARG A CA 1
ATOM 4260 C C . ARG A 1 524 ? -48.675 -5.868 54.986 1.00 97.44 524 ARG A C 1
ATOM 4262 O O . ARG A 1 524 ? -49.803 -6.159 55.375 1.00 97.44 524 ARG A O 1
ATOM 4269 N N . LYS A 1 525 ? -48.255 -4.602 54.880 1.00 97.31 525 LYS A N 1
ATOM 4270 C CA . LYS A 1 525 ? -49.145 -3.465 55.111 1.00 97.31 525 LYS A CA 1
ATOM 4271 C C . LYS A 1 525 ? -50.172 -3.404 53.977 1.00 97.31 525 LYS A C 1
ATOM 4273 O O . LYS A 1 525 ? -49.757 -3.339 52.819 1.00 97.31 525 LYS A O 1
ATOM 4278 N N . PRO A 1 526 ? -51.481 -3.435 54.274 1.00 97.56 526 PRO A N 1
ATOM 4279 C CA . PRO A 1 526 ? -52.502 -3.347 53.240 1.00 97.56 526 PRO A CA 1
ATOM 4280 C C . PRO A 1 526 ? -52.449 -1.985 52.545 1.00 97.56 526 PRO A C 1
ATOM 4282 O O . PRO A 1 526 ? -51.952 -1.007 53.101 1.00 97.56 526 PRO A O 1
ATOM 4285 N N . SER A 1 527 ? -52.931 -1.937 51.311 1.00 97.56 527 SER A N 1
ATOM 4286 C CA . SER A 1 527 ? -53.049 -0.717 50.531 1.00 97.56 527 SER A CA 1
ATOM 4287 C C . SER A 1 527 ? -54.283 0.068 50.962 1.00 97.56 527 SER A C 1
ATOM 4289 O O . SER A 1 527 ? -55.361 -0.506 51.143 1.00 97.56 527 SER A O 1
ATOM 4291 N N . ASN A 1 528 ? -54.140 1.388 51.057 1.00 98.00 528 ASN A N 1
ATOM 4292 C CA . ASN A 1 528 ? -55.219 2.326 51.364 1.00 98.00 528 ASN A CA 1
ATOM 4293 C C . ASN A 1 528 ? -56.218 2.499 50.204 1.00 98.00 528 ASN A C 1
ATOM 4295 O O . ASN A 1 528 ? -57.235 3.175 50.364 1.00 98.00 528 ASN A O 1
ATOM 4299 N N . TYR A 1 529 ? -55.951 1.899 49.040 1.00 98.38 529 TYR A N 1
ATOM 4300 C CA . TYR A 1 529 ? -56.857 1.916 47.895 1.00 98.38 529 TYR A CA 1
ATOM 4301 C C . TYR A 1 529 ? -57.972 0.871 48.010 1.00 98.38 529 TYR A C 1
ATOM 4303 O O . TYR A 1 529 ? -57.752 -0.268 48.448 1.00 98.38 529 TYR A O 1
ATOM 4311 N N . THR A 1 530 ? -59.174 1.253 47.570 1.00 98.25 530 THR A N 1
ATOM 4312 C CA . THR A 1 530 ? -60.316 0.333 47.441 1.00 98.25 530 THR A CA 1
ATOM 4313 C C . THR A 1 530 ? -60.219 -0.479 46.145 1.00 98.25 530 THR A C 1
ATOM 4315 O O . THR A 1 530 ? -59.443 -0.155 45.242 1.00 98.25 530 THR A O 1
ATOM 4318 N N . ALA A 1 531 ? -61.031 -1.532 46.020 1.00 98.06 531 ALA A N 1
ATOM 4319 C CA . ALA A 1 531 ? -61.105 -2.336 44.799 1.00 98.06 531 ALA A CA 1
ATOM 4320 C C . ALA A 1 531 ? -61.438 -1.482 43.558 1.00 98.06 531 ALA A C 1
ATOM 4322 O O . ALA A 1 531 ? -60.794 -1.621 42.519 1.00 98.06 531 ALA A O 1
ATOM 4323 N N . GLU A 1 532 ? -62.378 -0.545 43.690 1.00 97.62 532 GLU A N 1
ATOM 4324 C CA . GLU A 1 532 ? -62.849 0.330 42.609 1.00 97.62 532 GLU A CA 1
ATOM 4325 C C . GLU A 1 532 ? -61.782 1.340 42.169 1.00 97.62 532 GLU A C 1
ATOM 4327 O O . GLU A 1 532 ? -61.775 1.797 41.024 1.00 97.62 532 GLU A O 1
ATOM 4332 N N . GLU A 1 533 ? -60.882 1.728 43.073 1.00 97.94 533 GLU A N 1
ATOM 4333 C CA . GLU A 1 533 ? -59.744 2.588 42.747 1.00 97.94 533 GLU A CA 1
ATOM 4334 C C . GLU A 1 533 ? -58.670 1.803 42.000 1.00 97.94 533 GLU A C 1
ATOM 4336 O O . GLU A 1 533 ? -58.173 2.262 40.970 1.00 97.94 533 GLU A O 1
ATOM 4341 N N . LEU A 1 534 ? -58.382 0.580 42.451 1.00 97.75 534 LEU A N 1
ATOM 4342 C CA . LEU A 1 534 ? -57.439 -0.317 41.787 1.00 97.75 534 LEU A CA 1
ATOM 4343 C C . LEU A 1 534 ? -57.917 -0.755 40.389 1.00 97.75 534 LEU A C 1
ATOM 4345 O O . LEU A 1 534 ? -57.097 -0.930 39.486 1.00 97.75 534 LEU A O 1
ATOM 4349 N N . ASP A 1 535 ? -59.228 -0.846 40.152 1.00 95.81 535 ASP A N 1
ATOM 4350 C CA . ASP A 1 535 ? -59.789 -1.122 38.821 1.00 95.81 535 ASP A CA 1
ATOM 4351 C C . ASP A 1 535 ? -59.440 -0.050 37.781 1.00 95.81 535 ASP A C 1
ATOM 4353 O O . ASP A 1 535 ? -59.270 -0.351 36.593 1.00 95.81 535 ASP A O 1
ATOM 4357 N N . LYS A 1 536 ? -59.277 1.202 38.222 1.00 95.88 536 LYS A N 1
ATOM 4358 C CA . LYS A 1 536 ? -58.957 2.340 37.348 1.00 95.88 536 LYS A CA 1
ATOM 4359 C C . LYS A 1 536 ? -57.493 2.366 36.917 1.00 95.88 536 LYS A C 1
ATOM 4361 O O . LYS A 1 536 ? -57.149 3.123 36.013 1.00 95.88 536 LYS A O 1
ATOM 4366 N N . VAL A 1 537 ? -56.620 1.549 37.511 1.00 96.62 537 VAL A N 1
ATOM 4367 C CA . VAL A 1 537 ? -55.175 1.571 37.229 1.00 96.62 537 VAL A CA 1
ATOM 4368 C C . VAL A 1 537 ? -54.888 1.411 35.738 1.00 96.62 537 VAL A C 1
ATOM 4370 O O . VAL A 1 537 ? -54.170 2.217 35.153 1.00 96.62 537 VAL A O 1
ATOM 4373 N N . TYR A 1 538 ? -55.478 0.406 35.092 1.00 95.19 538 TYR A N 1
ATOM 4374 C CA . TYR A 1 538 ? -55.177 0.102 33.691 1.00 95.19 538 TYR A CA 1
ATOM 4375 C C . TYR A 1 538 ? -55.644 1.206 32.738 1.00 95.19 538 TYR A C 1
ATOM 4377 O O . TYR A 1 538 ? -54.944 1.506 31.773 1.00 95.19 538 TYR A O 1
ATOM 4385 N N . SER A 1 539 ? -56.779 1.855 33.016 1.00 94.94 539 SER A N 1
ATOM 4386 C CA . SER A 1 539 ? -57.250 2.980 32.204 1.00 94.94 539 SER A CA 1
ATOM 4387 C C . SER A 1 539 ? -56.411 4.240 32.435 1.00 94.94 539 SER A C 1
ATOM 4389 O O . SER A 1 539 ? -56.008 4.877 31.463 1.00 94.94 539 SER A O 1
ATOM 4391 N N . LEU A 1 540 ? -56.064 4.559 33.687 1.00 94.75 540 LEU A N 1
ATOM 4392 C CA . LEU A 1 540 ? -55.224 5.713 34.043 1.00 94.75 540 LEU A CA 1
ATOM 4393 C C . LEU A 1 540 ? -53.787 5.598 33.522 1.00 94.75 540 LEU A C 1
ATOM 4395 O O . LEU A 1 540 ? -53.167 6.607 33.182 1.00 94.75 540 LEU A O 1
ATOM 4399 N N . MET A 1 541 ? -53.276 4.372 33.423 1.00 93.69 541 MET A N 1
ATOM 4400 C CA . MET A 1 541 ? -51.975 4.059 32.827 1.00 93.69 541 MET A CA 1
ATOM 4401 C C . MET A 1 541 ? -52.046 3.886 31.299 1.00 93.69 541 MET A C 1
ATOM 4403 O O . MET A 1 541 ? -51.042 3.554 30.672 1.00 93.69 541 MET A O 1
ATOM 4407 N N . ASN A 1 542 ? -53.216 4.118 30.686 1.00 95.25 542 ASN A N 1
ATOM 4408 C CA . ASN A 1 542 ? -53.470 3.986 29.247 1.00 95.25 542 ASN A CA 1
ATOM 4409 C C . ASN A 1 542 ? -53.099 2.599 28.676 1.00 95.25 542 ASN A C 1
ATOM 4411 O O . ASN A 1 542 ? -52.583 2.464 27.563 1.00 95.25 542 ASN A O 1
ATOM 4415 N N . ILE A 1 543 ? -53.366 1.541 29.443 1.00 94.69 543 ILE A N 1
ATOM 4416 C CA . ILE A 1 543 ? -53.112 0.155 29.058 1.00 94.69 543 ILE A CA 1
ATOM 4417 C C . ILE A 1 543 ? -54.379 -0.457 28.462 1.00 94.69 543 ILE A C 1
ATOM 4419 O O . ILE A 1 543 ? -55.392 -0.637 29.136 1.00 94.69 543 ILE A O 1
ATOM 4423 N N . LYS A 1 544 ? -54.298 -0.852 27.190 1.00 93.38 544 LYS A N 1
ATOM 4424 C CA . LYS A 1 544 ? -55.377 -1.545 26.471 1.00 93.38 544 LYS A CA 1
ATOM 4425 C C . LYS A 1 544 ? -55.088 -3.040 26.339 1.00 93.38 544 LYS A C 1
ATOM 4427 O O . LYS A 1 544 ? -53.934 -3.443 26.197 1.00 93.38 544 LYS A O 1
ATOM 4432 N N . GLY A 1 545 ? -56.146 -3.853 26.350 1.00 92.19 545 GLY A N 1
ATOM 4433 C CA . GLY A 1 545 ? -56.064 -5.301 26.114 1.00 92.19 545 GLY A CA 1
ATOM 4434 C C . GLY A 1 545 ? -55.416 -6.106 27.245 1.00 92.19 545 GLY A C 1
ATOM 4435 O O . GLY A 1 545 ? -54.958 -7.221 27.005 1.00 92.19 545 GLY A O 1
ATOM 4436 N N . SER A 1 546 ? -55.345 -5.549 28.457 1.00 94.75 546 SER A N 1
ATOM 4437 C CA . SER A 1 546 ? -54.872 -6.280 29.633 1.00 94.75 546 SER A CA 1
ATOM 4438 C C . SER A 1 546 ? -55.944 -7.230 30.153 1.00 94.75 546 SER A C 1
ATOM 4440 O O . SER A 1 546 ? -57.086 -6.820 30.356 1.00 94.75 546 SER A O 1
ATOM 4442 N N . ARG A 1 547 ? -55.562 -8.475 30.453 1.00 93.38 547 ARG A N 1
ATOM 4443 C CA . ARG A 1 547 ? -56.452 -9.428 31.139 1.00 93.38 547 ARG A CA 1
ATOM 4444 C C . ARG A 1 547 ? -56.614 -9.142 32.636 1.00 93.38 547 ARG A C 1
ATOM 4446 O O . ARG A 1 547 ? -57.510 -9.703 33.257 1.00 93.38 547 ARG A O 1
ATOM 4453 N N . LEU A 1 548 ? -55.785 -8.257 33.192 1.00 95.31 548 LEU A N 1
ATOM 4454 C CA . LEU A 1 548 ? -55.836 -7.831 34.591 1.00 95.31 548 LEU A CA 1
ATOM 4455 C C . LEU A 1 548 ? -56.737 -6.601 34.812 1.00 95.31 548 LEU A C 1
ATOM 4457 O O . LEU A 1 548 ? -56.953 -6.199 35.953 1.00 95.31 548 LEU A O 1
ATOM 4461 N N . ALA A 1 549 ? -57.268 -5.995 33.744 1.00 95.00 549 ALA A N 1
ATOM 4462 C CA . ALA A 1 549 ? -58.206 -4.884 33.861 1.00 95.00 549 ALA A CA 1
ATOM 4463 C C . ALA A 1 549 ? -59.504 -5.326 34.567 1.00 95.00 549 ALA A C 1
ATOM 4465 O O . ALA A 1 549 ? -60.040 -6.405 34.288 1.00 95.00 549 ALA A O 1
ATOM 4466 N N . GLY A 1 550 ? -60.007 -4.489 35.482 1.00 94.62 550 GLY A N 1
ATOM 4467 C CA . GLY A 1 550 ? -61.216 -4.784 36.260 1.00 94.62 550 GLY A CA 1
ATOM 4468 C C . GLY A 1 550 ? -61.044 -5.921 37.278 1.00 94.62 550 GLY A C 1
ATOM 4469 O O . GLY A 1 550 ? -61.961 -6.721 37.452 1.00 94.62 550 GLY A O 1
ATOM 4470 N N . LYS A 1 551 ? -59.838 -6.098 37.839 1.00 97.38 551 LYS A N 1
ATOM 4471 C CA . LYS A 1 551 ? -59.509 -7.153 38.822 1.00 97.38 551 LYS A CA 1
ATOM 4472 C C . LYS A 1 551 ? -59.157 -6.612 40.209 1.00 97.38 551 LYS A C 1
ATOM 4474 O O . LYS A 1 551 ? -58.634 -7.355 41.035 1.00 97.38 551 LYS A O 1
ATOM 4479 N N . GLY A 1 552 ? -59.448 -5.345 40.487 1.00 97.69 552 GLY A N 1
ATOM 4480 C CA . GLY A 1 552 ? -59.187 -4.682 41.762 1.00 97.69 552 GLY A CA 1
ATOM 4481 C C . GLY A 1 552 ? -59.775 -5.440 42.950 1.00 97.69 552 GLY A C 1
ATOM 4482 O O . GLY A 1 552 ? -59.076 -5.634 43.941 1.00 97.69 552 GLY A O 1
ATOM 4483 N N . ALA A 1 553 ? -60.997 -5.971 42.820 1.00 98.25 553 ALA A N 1
ATOM 4484 C CA . ALA A 1 553 ? -61.622 -6.801 43.855 1.00 98.25 553 ALA A CA 1
ATOM 4485 C C . ALA A 1 553 ? -60.808 -8.068 44.173 1.00 98.25 553 ALA A C 1
ATOM 4487 O O . ALA A 1 553 ? -60.591 -8.381 45.340 1.00 98.25 553 ALA A O 1
ATOM 4488 N N . ILE A 1 554 ? -60.277 -8.748 43.152 1.00 98.50 554 ILE A N 1
ATOM 4489 C CA . ILE A 1 554 ? -59.460 -9.958 43.333 1.00 98.50 554 ILE A CA 1
ATOM 4490 C C . ILE A 1 554 ? -58.100 -9.624 43.954 1.00 98.50 554 ILE A C 1
ATOM 4492 O O . ILE A 1 554 ? -57.600 -10.370 44.792 1.00 98.50 554 ILE A O 1
ATOM 4496 N N . PHE A 1 555 ? -57.496 -8.489 43.591 1.00 98.56 555 PHE A N 1
ATOM 4497 C CA . PHE A 1 555 ? -56.268 -8.026 44.244 1.00 98.56 555 PHE A CA 1
ATOM 4498 C C . PHE A 1 555 ? -56.491 -7.675 45.723 1.00 98.56 555 PHE A C 1
ATOM 4500 O O . PHE A 1 555 ? -55.619 -7.966 46.541 1.00 98.56 555 PHE A O 1
ATOM 4507 N N . LYS A 1 556 ? -57.650 -7.106 46.085 1.00 98.50 556 LYS A N 1
ATOM 4508 C CA . LYS A 1 556 ? -58.024 -6.871 47.489 1.00 98.50 556 LYS A CA 1
ATOM 4509 C C . LYS A 1 556 ? -58.325 -8.170 48.236 1.00 98.50 556 LYS A C 1
ATOM 4511 O O . LYS A 1 556 ? -57.848 -8.325 49.353 1.00 98.50 556 LYS A O 1
ATOM 4516 N N . GLU A 1 557 ? -58.994 -9.137 47.608 1.00 98.50 557 GLU A N 1
ATOM 4517 C CA . GLU A 1 557 ? -59.165 -10.477 48.189 1.00 98.50 557 GLU A CA 1
ATOM 4518 C C . GLU A 1 557 ? -57.803 -11.139 48.455 1.00 98.50 557 GLU A C 1
ATOM 4520 O O . GLU A 1 557 ? -57.563 -11.684 49.532 1.00 98.50 557 GLU A O 1
ATOM 4525 N N . ALA A 1 558 ? -56.878 -11.063 47.494 1.00 98.38 558 ALA A N 1
ATOM 4526 C CA . ALA A 1 558 ? -55.524 -11.583 47.649 1.00 98.38 558 ALA A CA 1
ATOM 4527 C C . ALA A 1 558 ? -54.773 -10.903 48.805 1.00 98.38 558 ALA A C 1
ATOM 4529 O O . ALA A 1 558 ? -54.065 -11.577 49.559 1.00 98.38 558 ALA A O 1
ATOM 4530 N N . GLU A 1 559 ? -54.949 -9.590 48.965 1.00 98.50 559 GLU A N 1
ATOM 4531 C CA . GLU A 1 559 ? -54.384 -8.827 50.075 1.00 98.50 559 GLU A CA 1
ATOM 4532 C C . GLU A 1 559 ? -54.941 -9.263 51.422 1.00 98.50 559 GLU A C 1
ATOM 4534 O O . GLU A 1 559 ? -54.161 -9.553 52.323 1.00 98.50 559 GLU A O 1
ATOM 4539 N N . GLU A 1 560 ? -56.258 -9.367 51.564 1.00 98.12 560 GLU A N 1
ATOM 4540 C CA . GLU A 1 560 ? -56.887 -9.795 52.814 1.00 98.12 560 GLU A CA 1
ATOM 4541 C C . GLU A 1 560 ? -56.491 -11.232 53.174 1.00 98.12 560 GLU A C 1
ATOM 4543 O O . GLU A 1 560 ? -56.119 -11.524 54.312 1.00 98.12 560 GLU A O 1
ATOM 4548 N N . ARG A 1 561 ? -56.515 -12.133 52.186 1.00 98.31 561 ARG A N 1
ATOM 4549 C CA . ARG A 1 561 ? -56.298 -13.567 52.393 1.00 98.31 561 ARG A CA 1
ATOM 4550 C C . ARG A 1 561 ? -54.849 -13.925 52.691 1.00 98.31 561 ARG A C 1
ATOM 4552 O O . ARG A 1 561 ? -54.598 -14.818 53.499 1.00 98.31 561 ARG A O 1
ATOM 4559 N N . TYR A 1 562 ? -53.902 -13.278 52.016 1.00 98.25 562 TYR A N 1
ATOM 4560 C CA . TYR A 1 562 ? -52.478 -13.616 52.110 1.00 98.25 562 TYR A CA 1
ATOM 4561 C C . TYR A 1 562 ? -51.648 -12.544 52.828 1.00 98.25 562 TYR A C 1
ATOM 4563 O O . TYR A 1 562 ? -50.455 -12.754 53.061 1.00 98.25 562 TYR A O 1
ATOM 4571 N N . GLN A 1 563 ? -52.275 -11.435 53.238 1.00 98.06 563 GLN A N 1
ATOM 4572 C CA . GLN A 1 563 ? -51.645 -10.258 53.851 1.00 98.06 563 GLN A CA 1
ATOM 4573 C C . GLN A 1 563 ? -50.472 -9.765 53.003 1.00 98.06 563 GLN A C 1
ATOM 4575 O O . GLN A 1 563 ? -49.334 -9.676 53.466 1.00 98.06 563 GLN A O 1
ATOM 4580 N N . ILE A 1 564 ? -50.756 -9.524 51.724 1.00 98.06 564 ILE A N 1
ATOM 4581 C CA . ILE A 1 564 ? -49.805 -8.972 50.764 1.00 98.06 564 ILE A CA 1
ATOM 4582 C C . ILE A 1 564 ? -50.441 -7.766 50.096 1.00 98.06 564 ILE A C 1
ATOM 4584 O O . ILE A 1 564 ? -51.482 -7.879 49.464 1.00 98.06 564 ILE A O 1
ATOM 4588 N N . ASN A 1 565 ? -49.764 -6.634 50.174 1.00 98.56 565 ASN A N 1
ATOM 4589 C CA . ASN A 1 565 ? -50.202 -5.363 49.640 1.00 98.56 565 ASN A CA 1
ATOM 4590 C C . ASN A 1 565 ? -50.701 -5.461 48.180 1.00 98.56 565 ASN A C 1
ATOM 4592 O O . ASN A 1 565 ? -49.965 -5.866 47.276 1.00 98.56 565 ASN A O 1
ATOM 4596 N N . ALA A 1 566 ? -51.946 -5.049 47.943 1.00 98.44 566 ALA A N 1
ATOM 4597 C CA . ALA A 1 566 ? -52.638 -5.142 46.662 1.00 98.44 566 ALA A CA 1
ATOM 4598 C C . ALA A 1 566 ? -51.982 -4.267 45.587 1.00 98.44 566 ALA A C 1
ATOM 4600 O O . ALA A 1 566 ? -51.842 -4.697 44.440 1.00 98.44 566 ALA A O 1
ATOM 4601 N N . LEU A 1 567 ? -51.519 -3.066 45.954 1.00 98.50 567 LEU A N 1
ATOM 4602 C CA . LEU A 1 567 ? -50.790 -2.180 45.043 1.00 98.50 567 LEU A CA 1
ATOM 4603 C C . LEU A 1 567 ? -49.488 -2.838 44.559 1.00 98.50 567 LEU A C 1
ATOM 4605 O O . LEU A 1 567 ? -49.175 -2.791 43.369 1.00 98.50 567 LEU A O 1
ATOM 4609 N N . TYR A 1 568 ? -48.762 -3.510 45.455 1.00 98.44 568 TYR A N 1
ATOM 4610 C CA . TYR A 1 568 ? -47.599 -4.315 45.087 1.00 98.44 568 TYR A CA 1
ATOM 4611 C C . TYR A 1 568 ? -47.971 -5.471 44.156 1.00 98.44 568 TYR A C 1
ATOM 4613 O O . TYR A 1 568 ? -47.292 -5.664 43.152 1.00 98.44 568 TYR A O 1
ATOM 4621 N N . LEU A 1 569 ? -49.041 -6.221 44.436 1.00 98.38 569 LEU A N 1
ATOM 4622 C CA . LEU A 1 569 ? -49.463 -7.328 43.569 1.00 98.38 569 LEU A CA 1
ATOM 4623 C C . LEU A 1 569 ? -49.790 -6.845 42.148 1.00 98.38 569 LEU A C 1
ATOM 4625 O O . LEU A 1 569 ? -49.429 -7.504 41.169 1.00 98.38 569 LEU A O 1
ATOM 4629 N N . ILE A 1 570 ? -50.412 -5.672 42.015 1.00 98.31 570 ILE A N 1
ATOM 4630 C CA . ILE A 1 570 ? -50.667 -5.042 40.714 1.00 98.31 570 ILE A CA 1
ATOM 4631 C C . ILE A 1 570 ? -49.356 -4.631 40.044 1.00 98.31 570 ILE A C 1
ATOM 4633 O O . ILE A 1 570 ? -49.145 -4.957 38.881 1.00 98.31 570 ILE A O 1
ATOM 4637 N N . ALA A 1 571 ? -48.454 -3.957 40.757 1.00 98.06 571 ALA A N 1
ATOM 4638 C CA . ALA A 1 571 ? -47.183 -3.512 40.188 1.00 98.06 571 ALA A CA 1
ATOM 4639 C C . ALA A 1 571 ? -46.284 -4.685 39.760 1.00 98.06 571 ALA A C 1
ATOM 4641 O O . ALA A 1 571 ? -45.685 -4.661 38.685 1.00 98.06 571 ALA A O 1
ATOM 4642 N N . HIS A 1 572 ? -46.234 -5.733 40.577 1.00 97.75 572 HIS A N 1
ATOM 4643 C CA . HIS A 1 572 ? -45.488 -6.953 40.315 1.00 97.75 572 HIS A CA 1
ATOM 4644 C C . HIS A 1 572 ? -46.058 -7.686 39.096 1.00 97.75 572 HIS A C 1
ATOM 4646 O O . HIS A 1 572 ? -45.327 -7.952 38.143 1.00 97.75 572 HIS A O 1
ATOM 4652 N N . SER A 1 573 ? -47.371 -7.934 39.067 1.00 96.56 573 SER A N 1
ATOM 4653 C CA . SER A 1 573 ? -47.997 -8.555 37.896 1.00 96.56 573 SER A CA 1
ATOM 4654 C C . SER A 1 573 ? -47.839 -7.705 36.637 1.00 96.56 573 SER A C 1
ATOM 4656 O O . SER A 1 573 ? -47.594 -8.240 35.556 1.00 96.56 573 SER A O 1
ATOM 4658 N N . ALA A 1 574 ? -47.911 -6.379 36.751 1.00 95.88 574 ALA A N 1
ATOM 4659 C CA . ALA A 1 574 ? -47.684 -5.478 35.633 1.00 95.88 574 ALA A CA 1
ATOM 4660 C C . ALA A 1 574 ? -46.268 -5.606 35.056 1.00 95.88 574 ALA A C 1
ATOM 4662 O O . ALA A 1 574 ? -46.124 -5.659 33.832 1.00 95.88 574 ALA A O 1
ATOM 4663 N N . LEU A 1 575 ? -45.241 -5.705 35.903 1.00 94.31 575 LEU A N 1
ATOM 4664 C CA . LEU A 1 575 ? -43.862 -5.889 35.454 1.00 94.31 575 LEU A CA 1
ATOM 4665 C C . LEU A 1 575 ? -43.682 -7.230 34.727 1.00 94.31 575 LEU A C 1
ATOM 4667 O O . LEU A 1 575 ? -43.264 -7.249 33.571 1.00 94.31 575 LEU A O 1
ATOM 4671 N N . GLU A 1 576 ? -44.068 -8.335 35.365 1.00 91.38 576 GLU A N 1
ATOM 4672 C CA . GLU A 1 576 ? -43.764 -9.696 34.886 1.00 91.38 576 GLU A CA 1
ATOM 4673 C C . GLU A 1 576 ? -44.602 -10.124 33.671 1.00 91.38 576 GLU A C 1
ATOM 4675 O O . GLU A 1 576 ? -44.247 -11.048 32.938 1.00 91.38 576 GLU A O 1
ATOM 4680 N N . SER A 1 577 ? -45.728 -9.451 33.419 1.00 93.69 577 SER A N 1
ATOM 4681 C CA . SER A 1 577 ? -46.642 -9.800 32.324 1.00 93.69 577 SER A CA 1
ATOM 4682 C C . SER A 1 577 ? -46.820 -8.713 31.270 1.00 93.69 577 SER A C 1
ATOM 4684 O O . SER A 1 577 ? -47.726 -8.805 30.434 1.00 93.69 577 SER A O 1
ATOM 4686 N N . SER A 1 578 ? -45.974 -7.678 31.278 1.00 93.06 578 SER A N 1
ATOM 4687 C CA . SER A 1 578 ? -46.129 -6.499 30.415 1.00 93.06 578 SER A CA 1
ATOM 4688 C C . SER A 1 578 ? -47.541 -5.904 30.519 1.00 93.06 578 SER A C 1
ATOM 4690 O O . SER A 1 578 ? -48.255 -5.723 29.526 1.00 93.06 578 SER A O 1
ATOM 4692 N N . TRP A 1 579 ? -47.964 -5.636 31.754 1.00 95.19 579 TRP A N 1
ATOM 4693 C CA . TRP A 1 579 ? -49.303 -5.177 32.120 1.00 95.19 579 TRP A CA 1
ATOM 4694 C C . TRP A 1 579 ? -50.415 -6.150 31.708 1.00 95.19 579 TRP A C 1
ATOM 4696 O O . TRP A 1 579 ? -51.473 -5.729 31.247 1.00 95.19 579 TRP A O 1
ATOM 4706 N N . GLY A 1 580 ? -50.193 -7.458 31.843 1.00 94.25 580 GLY A N 1
ATOM 4707 C CA . GLY A 1 580 ? -51.171 -8.506 31.535 1.00 94.25 580 GLY A CA 1
ATOM 4708 C C . GLY A 1 580 ? -51.363 -8.789 30.047 1.00 94.25 580 GLY A C 1
ATOM 4709 O O . GLY A 1 580 ? -52.428 -9.266 29.654 1.00 94.25 580 GLY A O 1
ATOM 4710 N N . ARG A 1 581 ? -50.367 -8.458 29.214 1.00 94.06 581 ARG A N 1
ATOM 4711 C CA . ARG A 1 581 ? -50.431 -8.562 27.744 1.00 94.06 581 ARG A CA 1
ATOM 4712 C C . ARG A 1 581 ? -49.449 -9.575 27.154 1.00 94.06 581 ARG A C 1
ATOM 4714 O O . ARG A 1 581 ? -49.553 -9.859 25.959 1.00 94.06 581 ARG A O 1
ATOM 4721 N N . SER A 1 582 ? -48.514 -10.098 27.951 1.00 92.38 582 SER A N 1
ATOM 4722 C CA . SER A 1 582 ? -47.547 -11.101 27.495 1.00 92.38 582 SER A CA 1
ATOM 4723 C C . SER A 1 582 ? -48.241 -12.393 27.055 1.00 92.38 582 SER A C 1
ATOM 4725 O O . SER A 1 582 ? -49.340 -12.716 27.509 1.00 92.38 582 SER A O 1
ATOM 4727 N N . GLN A 1 583 ? -47.591 -13.146 26.167 1.00 89.44 583 GLN A N 1
ATOM 4728 C CA . GLN A 1 583 ? -48.157 -14.388 25.642 1.00 89.44 583 GLN A CA 1
ATOM 4729 C C . GLN A 1 583 ? -48.351 -15.441 26.746 1.00 89.44 583 GLN A C 1
ATOM 4731 O O . GLN A 1 583 ? -49.410 -16.047 26.834 1.00 89.44 583 GLN A O 1
ATOM 4736 N N . ILE A 1 584 ? -47.387 -15.580 27.664 1.00 87.69 584 ILE A N 1
ATOM 4737 C CA . ILE A 1 584 ? -47.502 -16.478 28.828 1.00 87.69 584 ILE A CA 1
ATOM 4738 C C . ILE A 1 584 ? -48.683 -16.073 29.717 1.00 87.69 584 ILE A C 1
ATOM 4740 O O . ILE A 1 584 ? -49.455 -16.925 30.149 1.00 87.69 584 ILE A O 1
ATOM 4744 N N . ALA A 1 585 ? -48.870 -14.775 29.961 1.00 89.94 585 ALA A N 1
ATOM 4745 C CA . ALA A 1 585 ? -49.999 -14.297 30.748 1.00 89.94 585 ALA A CA 1
ATOM 4746 C C . ALA A 1 585 ? -51.345 -14.587 30.066 1.00 89.94 585 ALA A C 1
ATOM 4748 O O . ALA A 1 585 ? -52.311 -14.955 30.733 1.00 89.94 585 ALA A O 1
ATOM 4749 N N . LYS A 1 586 ? -51.405 -14.468 28.734 1.00 88.69 586 LYS A N 1
ATOM 4750 C CA . LYS A 1 586 ? -52.598 -14.797 27.945 1.00 88.69 586 LYS A CA 1
ATOM 4751 C C . LYS A 1 586 ? -52.903 -16.289 27.936 1.00 88.69 586 LYS A C 1
ATOM 4753 O O . LYS A 1 586 ? -54.060 -16.633 28.134 1.00 88.69 586 LYS A O 1
ATOM 4758 N N . ASP A 1 587 ? -51.906 -17.141 27.747 1.00 92.00 587 ASP A N 1
ATOM 4759 C CA . ASP A 1 587 ? -52.139 -18.571 27.524 1.00 92.00 587 ASP A CA 1
ATOM 4760 C C . ASP A 1 587 ? -52.219 -19.358 28.831 1.00 92.00 587 ASP A C 1
ATOM 4762 O O . ASP A 1 587 ? -52.986 -20.309 28.947 1.00 92.00 587 ASP A O 1
ATOM 4766 N N . LYS A 1 588 ? -51.436 -18.951 29.835 1.00 92.06 588 LYS A N 1
ATOM 4767 C CA . LYS A 1 588 ? -51.263 -19.694 31.089 1.00 92.06 588 LYS A CA 1
ATOM 4768 C C . LYS A 1 588 ? -51.896 -19.016 32.299 1.00 92.06 588 LYS A C 1
ATOM 4770 O O . LYS A 1 588 ? -51.807 -19.555 33.399 1.00 92.06 588 LYS A O 1
ATOM 4775 N N . ASN A 1 589 ? -52.493 -17.833 32.133 1.00 93.19 589 ASN A N 1
ATOM 4776 C CA . ASN A 1 589 ? -52.997 -17.004 33.238 1.00 93.19 589 ASN A CA 1
ATOM 4777 C C . ASN A 1 589 ? -51.937 -16.763 34.335 1.00 93.19 589 ASN A C 1
ATOM 4779 O O . ASN A 1 589 ? -52.255 -16.619 35.515 1.00 93.19 589 ASN A O 1
ATOM 4783 N N . ASN A 1 590 ? -50.657 -16.745 33.955 1.00 90.88 590 ASN A N 1
ATOM 4784 C CA . ASN A 1 590 ? -49.539 -16.561 34.872 1.00 90.88 590 ASN A CA 1
ATOM 4785 C C . ASN A 1 590 ? -48.954 -15.166 34.696 1.00 90.88 590 ASN A C 1
ATOM 4787 O O . ASN A 1 590 ? -48.193 -14.900 33.766 1.00 90.88 590 ASN A O 1
ATOM 4791 N N . PHE A 1 591 ? -49.354 -14.272 35.594 1.00 93.25 591 PHE A N 1
ATOM 4792 C CA . PHE A 1 591 ? -49.047 -12.849 35.502 1.00 93.25 591 PHE A CA 1
ATOM 4793 C C . PHE A 1 591 ? -47.817 -12.429 36.309 1.00 93.25 591 PHE A C 1
ATOM 4795 O O . PHE A 1 591 ? -47.392 -11.291 36.187 1.00 93.25 591 PHE A O 1
ATOM 4802 N N . PHE A 1 592 ? -47.260 -13.335 37.114 1.00 92.12 592 PHE A N 1
ATOM 4803 C CA . PHE A 1 592 ? -46.180 -13.078 38.075 1.00 92.12 592 PHE A CA 1
ATOM 4804 C C . PHE A 1 592 ? -44.927 -13.914 37.770 1.00 92.12 592 PHE A C 1
ATOM 4806 O O . PHE A 1 592 ? -44.112 -14.152 38.655 1.00 92.12 592 PHE A O 1
ATOM 4813 N N . GLY A 1 593 ? -44.826 -14.468 36.556 1.00 84.00 593 GLY A N 1
ATOM 4814 C CA . GLY A 1 593 ? -43.659 -15.241 36.122 1.00 84.00 593 GLY A CA 1
ATOM 4815 C C . GLY A 1 593 ? -43.416 -16.548 36.891 1.00 84.00 593 GLY A C 1
ATOM 4816 O O . GLY A 1 593 ? -42.310 -17.080 36.861 1.00 84.00 593 GLY A O 1
ATOM 4817 N N . ILE A 1 594 ? -44.415 -17.111 37.583 1.00 82.62 594 ILE A N 1
ATOM 4818 C CA . ILE A 1 594 ? -44.194 -18.241 38.501 1.00 82.62 594 ILE A CA 1
ATOM 4819 C C . ILE A 1 594 ? -43.724 -19.478 37.729 1.00 82.62 594 ILE A C 1
ATOM 4821 O O . ILE A 1 594 ? -44.452 -20.008 36.888 1.00 82.62 594 ILE A O 1
ATOM 4825 N N . ALA A 1 595 ? -42.526 -19.957 38.067 1.00 79.25 595 ALA A N 1
ATOM 4826 C CA . ALA A 1 595 ? -41.825 -21.058 37.405 1.00 79.25 595 ALA A CA 1
ATOM 4827 C C . ALA A 1 595 ? -41.464 -20.812 35.923 1.00 79.25 595 ALA A C 1
ATOM 4829 O O . ALA A 1 595 ? -41.166 -21.762 35.213 1.00 79.25 595 ALA A O 1
ATOM 4830 N N . ALA A 1 596 ? -41.441 -19.566 35.443 1.00 75.56 596 ALA A N 1
ATOM 4831 C CA . ALA A 1 596 ? -40.886 -19.248 34.128 1.00 75.56 596 ALA A CA 1
ATOM 4832 C C . ALA A 1 596 ? -39.347 -19.169 34.219 1.00 75.56 596 ALA A C 1
ATOM 4834 O O . ALA A 1 596 ? -38.800 -18.241 34.812 1.00 75.56 596 ALA A O 1
ATOM 4835 N N . TYR A 1 597 ? -38.643 -20.172 33.686 1.00 69.38 597 TYR A N 1
ATOM 4836 C CA . TYR A 1 597 ? -37.174 -20.277 33.745 1.00 69.38 597 TYR A CA 1
ATOM 4837 C C . TYR A 1 597 ? -36.511 -19.782 32.453 1.00 69.38 597 TYR A C 1
ATOM 4839 O O . TYR A 1 597 ? -37.037 -20.050 31.379 1.00 69.38 597 TYR A O 1
ATOM 4847 N N . ASP A 1 598 ? -35.336 -19.143 32.525 1.00 63.00 598 ASP A N 1
ATOM 4848 C CA . ASP A 1 598 ? -34.641 -18.486 31.395 1.00 63.00 598 ASP A CA 1
ATOM 4849 C C . ASP A 1 598 ? -34.496 -19.366 30.154 1.00 63.00 598 ASP A C 1
ATOM 4851 O O . ASP A 1 598 ? -34.618 -18.896 29.027 1.00 63.00 598 ASP A O 1
ATOM 4855 N N . THR A 1 599 ? -34.214 -20.651 30.360 1.00 66.50 599 THR A N 1
ATOM 4856 C CA . THR A 1 599 ? -33.926 -21.593 29.276 1.00 66.50 599 THR A CA 1
ATOM 4857 C C . THR A 1 599 ? -35.181 -22.067 28.553 1.00 66.50 599 THR A C 1
ATOM 4859 O O . THR A 1 599 ? -35.090 -22.497 27.409 1.00 66.50 599 THR A O 1
ATOM 4862 N N . THR A 1 600 ? -36.341 -22.014 29.214 1.00 76.50 600 THR A N 1
ATOM 4863 C CA . THR A 1 600 ? -37.629 -22.537 28.725 1.00 76.50 600 THR A CA 1
ATOM 4864 C C . THR A 1 600 ? -38.807 -21.773 29.360 1.00 76.50 600 THR A C 1
ATOM 4866 O O . THR A 1 600 ? -39.641 -22.365 30.056 1.00 76.50 600 THR A O 1
ATOM 4869 N N . PRO A 1 601 ? -38.897 -20.440 29.184 1.00 76.38 601 PRO A N 1
ATOM 4870 C CA . PRO A 1 601 ? -39.787 -19.605 29.992 1.00 76.38 601 PRO A CA 1
ATOM 4871 C C . PRO A 1 601 ? -41.260 -19.905 29.726 1.00 76.38 601 PRO A C 1
ATOM 4873 O O . PRO A 1 601 ? -42.053 -19.957 30.665 1.00 76.38 601 PRO A O 1
ATOM 4876 N N . TYR A 1 602 ? -41.620 -20.160 28.464 1.00 84.19 602 TYR A N 1
ATOM 4877 C CA . TYR A 1 602 ? -42.981 -20.543 28.107 1.00 84.19 602 TYR A CA 1
ATOM 4878 C C . TYR A 1 602 ? -43.324 -21.929 28.649 1.00 84.19 602 TYR A C 1
ATOM 4880 O O . TYR A 1 602 ? -44.334 -22.063 29.332 1.00 84.19 602 TYR A O 1
ATOM 4888 N N . ASP A 1 603 ? -42.484 -22.942 28.423 1.00 83.75 603 ASP A N 1
ATOM 4889 C CA . ASP A 1 603 ? -42.792 -24.331 28.790 1.00 83.75 603 ASP A CA 1
ATOM 4890 C C . ASP A 1 603 ? -42.848 -24.539 30.305 1.00 83.75 603 ASP A C 1
ATOM 4892 O O . ASP A 1 603 ? -43.773 -25.176 30.810 1.00 83.75 603 ASP A O 1
ATOM 4896 N N . SER A 1 604 ? -41.920 -23.925 31.040 1.00 81.94 604 SER A N 1
ATOM 4897 C CA . SER A 1 604 ? -41.801 -24.096 32.491 1.00 81.94 604 SER A CA 1
ATOM 4898 C C . SER A 1 604 ? -42.861 -23.334 33.290 1.00 81.94 604 SER A C 1
ATOM 4900 O O . SER A 1 604 ? -43.204 -23.745 34.402 1.00 81.94 604 SER A O 1
ATOM 4902 N N . ALA A 1 605 ? -43.404 -22.242 32.737 1.00 85.62 605 ALA A N 1
ATOM 4903 C CA . ALA A 1 605 ? -44.360 -21.397 33.441 1.00 85.62 605 ALA A CA 1
ATOM 4904 C C . ALA A 1 605 ? -45.569 -22.202 33.939 1.00 85.62 605 ALA A C 1
ATOM 4906 O O . ALA A 1 605 ? -46.219 -22.936 33.182 1.00 85.62 605 ALA A O 1
ATOM 4907 N N . LYS A 1 606 ? -45.904 -22.019 35.220 1.00 88.12 606 LYS A N 1
ATOM 4908 C CA . LYS A 1 606 ? -47.106 -22.602 35.820 1.00 88.12 606 LYS A CA 1
ATOM 4909 C C . LYS A 1 606 ? -48.346 -22.077 35.096 1.00 88.12 606 LYS A C 1
ATOM 4911 O O . LYS A 1 606 ? -48.392 -20.895 34.777 1.00 88.12 606 LYS A O 1
ATOM 4916 N N . SER A 1 607 ? -49.330 -22.941 34.862 1.00 90.88 607 SER A N 1
ATOM 4917 C CA . SER A 1 607 ? -50.631 -22.538 34.314 1.00 90.88 607 SER A CA 1
ATOM 4918 C C . SER A 1 607 ? -51.685 -22.487 35.417 1.00 90.88 607 SER A C 1
ATOM 4920 O O . SER A 1 607 ? -51.638 -23.288 36.353 1.00 90.88 607 SER A O 1
ATOM 4922 N N . PHE A 1 608 ? -52.612 -21.544 35.304 1.00 92.50 608 PHE A N 1
ATOM 4923 C CA . PHE A 1 608 ? -53.772 -21.389 36.178 1.00 92.50 608 PHE A CA 1
ATOM 4924 C C . PHE A 1 608 ? -55.051 -21.426 35.341 1.00 92.50 608 PHE A C 1
ATOM 4926 O O . PHE A 1 608 ? -55.034 -21.009 34.183 1.00 92.50 608 PHE A O 1
ATOM 4933 N N . ASP A 1 609 ? -56.153 -21.905 35.919 1.00 91.88 609 ASP A N 1
ATOM 4934 C CA . ASP A 1 609 ? -57.403 -22.107 35.170 1.00 91.88 609 ASP A CA 1
ATOM 4935 C C . ASP A 1 609 ? -57.980 -20.789 34.628 1.00 91.88 609 ASP A C 1
ATOM 4937 O O . ASP A 1 609 ? -58.480 -20.733 33.507 1.00 91.88 609 ASP A O 1
ATOM 4941 N N . ASP A 1 610 ? -57.868 -19.713 35.409 1.00 95.00 610 ASP A N 1
ATOM 4942 C CA . ASP A 1 610 ? -58.359 -18.381 35.070 1.00 95.00 610 ASP A CA 1
ATOM 4943 C C . ASP A 1 610 ? -57.473 -17.280 35.683 1.00 95.00 610 ASP A C 1
ATOM 4945 O O . ASP A 1 610 ? -56.498 -17.547 36.394 1.00 95.00 610 ASP A O 1
ATOM 4949 N N . VAL A 1 611 ? -57.794 -16.025 35.356 1.00 95.06 611 VAL A N 1
ATOM 4950 C CA . VAL A 1 611 ? -57.044 -14.845 35.810 1.00 95.06 611 VAL A CA 1
ATOM 4951 C C . VAL A 1 611 ? -57.078 -14.709 37.329 1.00 95.06 611 VAL A C 1
ATOM 4953 O O . VAL A 1 611 ? -56.056 -14.388 37.935 1.00 95.06 611 VAL A O 1
ATOM 4956 N N . ASP A 1 612 ? -58.223 -14.985 37.945 1.00 97.38 612 ASP A N 1
ATOM 4957 C CA . ASP A 1 612 ? -58.462 -14.724 39.359 1.00 97.38 612 ASP A CA 1
ATOM 4958 C C . ASP A 1 612 ? -57.669 -15.723 40.211 1.00 97.38 612 ASP 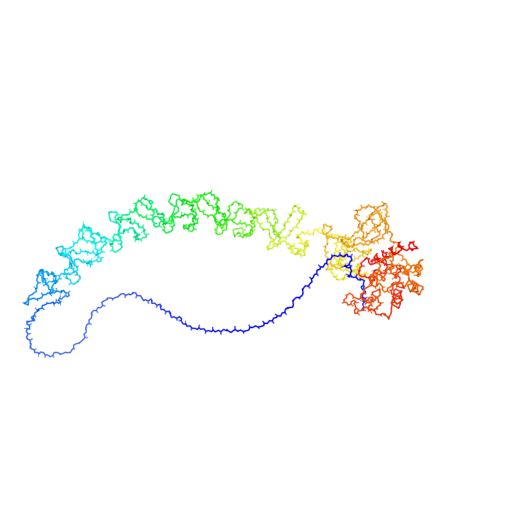A C 1
ATOM 4960 O O . ASP A 1 612 ? -56.924 -15.339 41.118 1.00 97.38 612 ASP A O 1
ATOM 4964 N N . LYS A 1 613 ? -57.705 -17.008 39.832 1.00 96.00 613 LYS A N 1
ATOM 4965 C CA . LYS A 1 613 ? -56.847 -18.056 40.404 1.00 96.00 613 LYS A CA 1
ATOM 4966 C C . LYS A 1 613 ? -55.367 -17.795 40.151 1.00 96.00 613 LYS A C 1
ATOM 4968 O O . LYS A 1 613 ? -54.546 -18.158 40.994 1.00 96.00 613 LYS A O 1
ATOM 4973 N N . GLY A 1 614 ? -55.018 -17.169 39.027 1.00 95.00 614 GLY A N 1
ATOM 4974 C CA . GLY A 1 614 ? -53.661 -16.702 38.748 1.00 95.00 614 GLY A CA 1
ATOM 4975 C C . GLY A 1 614 ? -53.180 -15.670 39.770 1.00 95.00 614 GLY A C 1
ATOM 4976 O O . GLY A 1 614 ? -52.093 -15.823 40.328 1.00 95.00 614 GLY A O 1
ATOM 4977 N N . ILE A 1 615 ? -54.004 -14.660 40.071 1.00 97.56 615 ILE A N 1
ATOM 4978 C CA . ILE A 1 615 ? -53.699 -13.610 41.058 1.00 97.56 615 ILE A CA 1
ATOM 4979 C C . ILE A 1 615 ? -53.615 -14.197 42.474 1.00 97.56 615 ILE A C 1
ATOM 4981 O O . ILE A 1 615 ? -52.596 -14.037 43.150 1.00 97.56 615 ILE A O 1
ATOM 4985 N N . LEU A 1 616 ? -54.646 -14.923 42.914 1.00 97.69 616 LEU A N 1
ATOM 4986 C CA . LEU A 1 616 ? -54.705 -15.518 44.255 1.00 97.69 616 LEU A CA 1
ATOM 4987 C C . LEU A 1 616 ? -53.593 -16.552 44.467 1.00 97.69 616 LEU A C 1
ATOM 4989 O O . LEU A 1 616 ? -52.930 -16.574 45.504 1.00 97.69 616 LEU A O 1
ATOM 4993 N N . GLY A 1 617 ? -53.351 -17.396 43.463 1.00 95.00 617 GLY A N 1
ATOM 4994 C CA . GLY A 1 617 ? -52.294 -18.398 43.490 1.00 95.00 617 GLY A CA 1
ATOM 4995 C C . GLY A 1 617 ? -50.899 -17.780 43.540 1.00 95.00 617 GLY A C 1
ATOM 4996 O O . GLY A 1 617 ? -50.019 -18.326 44.209 1.00 95.00 617 GLY A O 1
ATOM 4997 N N . ALA A 1 618 ? -50.700 -16.635 42.884 1.00 94.75 618 ALA A N 1
ATOM 4998 C CA . ALA A 1 618 ? -49.449 -15.900 42.960 1.00 94.75 618 ALA A CA 1
ATOM 4999 C C . ALA A 1 618 ? -49.234 -15.232 44.315 1.00 94.75 618 ALA A C 1
ATOM 5001 O O . ALA A 1 618 ? -48.152 -15.372 44.881 1.00 94.75 618 ALA A O 1
ATOM 5002 N N . ALA A 1 619 ? -50.260 -14.587 44.874 1.00 97.56 619 ALA A N 1
ATOM 5003 C CA . ALA A 1 619 ? -50.192 -14.024 46.219 1.00 97.56 619 ALA A CA 1
ATOM 5004 C C . ALA A 1 619 ? -49.872 -15.110 47.259 1.00 97.56 619 ALA A C 1
ATOM 5006 O O . ALA A 1 619 ? -48.930 -14.958 48.034 1.00 97.56 619 ALA A O 1
ATOM 5007 N N . LYS A 1 620 ? -50.550 -16.264 47.198 1.00 96.88 620 LYS A N 1
ATOM 5008 C CA . LYS A 1 620 ? -50.219 -17.429 48.032 1.00 96.88 620 LYS A CA 1
ATOM 5009 C C . LYS A 1 620 ? -48.751 -17.834 47.896 1.00 96.88 620 LYS A C 1
ATOM 5011 O O . LYS A 1 620 ? -48.056 -18.014 48.890 1.00 96.88 620 LYS A O 1
ATOM 5016 N N . TRP A 1 621 ? -48.272 -17.968 46.662 1.00 95.00 621 TRP A N 1
ATOM 5017 C CA . TRP A 1 621 ? -46.903 -18.398 46.406 1.00 95.00 621 TRP A CA 1
ATOM 5018 C C . TRP A 1 621 ? -45.873 -17.381 46.921 1.00 95.00 621 TRP A C 1
ATOM 5020 O O . TRP A 1 621 ? -44.899 -17.780 47.558 1.00 95.00 621 TRP A O 1
ATOM 5030 N N . ILE A 1 622 ? -46.101 -16.079 46.723 1.00 95.75 622 ILE A N 1
ATOM 5031 C CA . ILE A 1 622 ? -45.250 -15.008 47.266 1.00 95.75 622 ILE A CA 1
ATOM 5032 C C . ILE A 1 622 ? -45.235 -15.062 48.798 1.00 95.75 622 ILE A C 1
ATOM 5034 O O . ILE A 1 622 ? -44.164 -14.959 49.404 1.00 95.75 622 ILE A O 1
ATOM 5038 N N . ARG A 1 623 ? -46.402 -15.276 49.422 1.00 96.88 623 ARG A N 1
ATOM 5039 C CA . ARG A 1 623 ? -46.542 -15.382 50.877 1.00 96.88 623 ARG A CA 1
ATOM 5040 C C . ARG A 1 623 ? -45.657 -16.495 51.431 1.00 96.88 623 ARG A C 1
ATOM 5042 O O . ARG A 1 623 ? -44.770 -16.225 52.237 1.00 96.88 623 ARG A O 1
ATOM 5049 N N . GLU A 1 624 ? -45.851 -17.703 50.914 1.00 95.81 624 GLU A N 1
ATOM 5050 C CA . GLU A 1 624 ? -45.198 -18.923 51.396 1.00 95.81 624 GLU A CA 1
ATOM 5051 C C . GLU A 1 624 ? -43.691 -18.957 51.093 1.00 95.81 624 GLU A C 1
ATOM 5053 O O . GLU A 1 624 ? -42.911 -19.506 51.869 1.00 95.81 624 GLU A O 1
ATOM 5058 N N . ASN A 1 625 ? -43.256 -18.390 49.961 1.00 93.75 625 ASN A N 1
ATOM 5059 C CA . ASN A 1 625 ? -41.868 -18.530 49.502 1.00 93.75 625 ASN A CA 1
ATOM 5060 C C . ASN A 1 625 ? -40.976 -17.343 49.884 1.00 93.75 625 ASN A C 1
ATOM 5062 O O . ASN A 1 625 ? -39.761 -17.520 49.975 1.00 93.75 625 ASN A O 1
ATOM 5066 N N . TYR A 1 626 ? -41.541 -16.166 50.166 1.00 95.00 626 TYR A N 1
ATOM 5067 C CA . TYR A 1 626 ? -40.758 -14.965 50.474 1.00 95.00 626 TYR A CA 1
ATOM 5068 C C . TYR A 1 626 ? -41.144 -14.337 51.808 1.00 95.00 626 TYR A C 1
ATOM 5070 O O . TYR A 1 626 ? -40.290 -14.220 52.687 1.00 95.00 626 TYR A O 1
ATOM 5078 N N . ILE A 1 627 ? -42.410 -13.956 51.975 1.00 96.56 627 ILE A N 1
ATOM 5079 C CA . ILE A 1 627 ? -42.854 -13.175 53.137 1.00 96.56 627 ILE A CA 1
ATOM 5080 C C . ILE A 1 627 ? -42.689 -13.978 54.435 1.00 96.56 627 ILE A C 1
ATOM 5082 O O . ILE A 1 627 ? -42.070 -13.480 55.376 1.00 96.56 627 ILE A O 1
ATOM 5086 N N . ASP A 1 628 ? -43.156 -15.231 54.470 1.00 96.81 628 ASP A N 1
ATOM 5087 C CA . ASP A 1 628 ? -43.022 -16.110 55.645 1.00 96.81 628 ASP A CA 1
ATOM 5088 C C . ASP A 1 628 ? -41.563 -16.529 55.908 1.00 96.81 628 ASP A C 1
ATOM 5090 O O . ASP A 1 628 ? -41.208 -16.880 57.030 1.00 96.81 628 ASP A O 1
ATOM 5094 N N . ASN A 1 629 ? -40.687 -16.395 54.906 1.00 95.19 629 ASN A N 1
ATOM 5095 C CA . ASN A 1 629 ? -39.239 -16.602 55.027 1.00 95.19 629 ASN A CA 1
ATOM 5096 C C . ASN A 1 629 ? -38.473 -15.296 55.329 1.00 95.19 629 ASN A C 1
ATOM 5098 O O . ASN A 1 629 ? -37.274 -15.191 55.060 1.00 95.19 629 ASN A O 1
ATOM 5102 N N . GLY A 1 630 ? -39.160 -14.275 55.855 1.00 94.38 630 GLY A N 1
ATOM 5103 C CA . GLY A 1 630 ? -38.560 -13.024 56.329 1.00 94.38 630 GLY A CA 1
ATOM 5104 C C . GLY A 1 630 ? -38.196 -12.008 55.239 1.00 94.38 630 GLY A C 1
ATOM 5105 O O . GLY A 1 630 ? -37.624 -10.964 55.547 1.00 94.38 630 GLY A O 1
ATOM 5106 N N . ARG A 1 631 ? -38.527 -12.259 53.965 1.00 96.94 631 ARG A N 1
ATOM 5107 C CA . ARG A 1 631 ? -38.310 -11.314 52.853 1.00 96.94 631 ARG A CA 1
ATOM 5108 C C . ARG A 1 631 ? -39.553 -10.445 52.651 1.00 96.94 631 ARG A C 1
ATOM 5110 O O . ARG A 1 631 ? -40.263 -10.599 51.667 1.00 96.94 631 ARG A O 1
ATOM 5117 N N . THR A 1 632 ? -39.828 -9.554 53.601 1.00 97.81 632 THR A N 1
ATOM 5118 C CA . THR A 1 632 ? -41.101 -8.810 53.694 1.00 97.81 632 THR A CA 1
ATOM 5119 C C . THR A 1 632 ? -41.176 -7.525 52.859 1.00 97.81 632 THR A C 1
ATOM 5121 O O . THR A 1 632 ? -42.183 -6.831 52.916 1.00 97.81 632 THR A O 1
ATOM 5124 N N . TYR A 1 633 ? -40.147 -7.189 52.080 1.00 98.31 633 TYR A N 1
ATOM 5125 C CA . TYR A 1 633 ? -40.075 -5.993 51.228 1.00 98.31 633 TYR A CA 1
ATOM 5126 C C . TYR A 1 633 ? -39.325 -6.290 49.923 1.00 98.31 633 TYR A C 1
ATOM 5128 O O . TYR A 1 633 ? -38.618 -7.298 49.832 1.00 98.31 633 TYR A O 1
ATOM 5136 N N . LEU A 1 634 ? -39.464 -5.421 48.914 1.00 98.25 634 LEU A N 1
ATOM 5137 C CA . LEU A 1 634 ? -38.862 -5.604 47.583 1.00 98.25 634 LEU A CA 1
ATOM 5138 C C . LEU A 1 634 ? -37.334 -5.715 47.667 1.00 98.25 634 LEU A C 1
ATOM 5140 O O . LEU A 1 634 ? -36.759 -6.744 47.305 1.00 98.25 634 LEU A O 1
ATOM 5144 N N . GLY A 1 635 ? -36.709 -4.666 48.201 1.00 96.88 635 GLY A N 1
ATOM 5145 C CA . GLY A 1 635 ? -35.280 -4.565 48.442 1.00 96.88 635 GLY A CA 1
ATOM 5146 C C . GLY A 1 635 ? -34.414 -4.619 47.183 1.00 96.88 635 GLY A C 1
ATOM 5147 O O . GLY A 1 635 ? -34.856 -4.445 46.045 1.00 96.88 635 GLY A O 1
ATOM 5148 N N . ASN A 1 636 ? -33.136 -4.862 47.418 1.00 96.81 636 ASN A N 1
ATOM 5149 C CA . ASN A 1 636 ? -32.065 -4.840 46.433 1.00 96.81 636 ASN A CA 1
ATOM 5150 C C . ASN A 1 636 ? -31.285 -6.171 46.502 1.00 96.81 636 ASN A C 1
ATOM 5152 O O . ASN A 1 636 ? -31.819 -7.192 46.943 1.00 96.81 636 ASN A O 1
ATOM 5156 N N . LYS A 1 637 ? -30.036 -6.224 46.033 1.00 97.06 637 LYS A N 1
ATOM 5157 C CA . LYS A 1 637 ? -29.253 -7.470 46.084 1.00 97.06 637 LYS A CA 1
ATOM 5158 C C . LYS A 1 637 ? -28.704 -7.807 47.467 1.00 97.06 637 LYS A C 1
ATOM 5160 O O . LYS A 1 637 ? -28.299 -8.954 47.657 1.00 97.06 637 LYS A O 1
ATOM 5165 N N . SER A 1 638 ? -28.718 -6.887 48.434 1.00 95.94 638 SER A N 1
ATOM 5166 C CA . SER A 1 638 ? -28.309 -7.195 49.811 1.00 95.94 638 SER A CA 1
ATOM 5167 C C . SER A 1 638 ? -29.453 -7.674 50.697 1.00 95.94 638 SER A C 1
ATOM 5169 O O . SER A 1 638 ? -29.233 -8.521 51.564 1.00 95.94 638 SER A O 1
ATOM 5171 N N . SER A 1 639 ? -30.683 -7.204 50.480 1.00 96.56 639 SER A N 1
ATOM 5172 C CA . SER A 1 639 ? -31.818 -7.534 51.349 1.00 96.56 639 SER A CA 1
ATOM 5173 C C . SER A 1 639 ? -33.169 -7.536 50.620 1.00 96.56 639 SER A C 1
ATOM 5175 O O . SER A 1 639 ? -33.281 -7.110 49.475 1.00 96.56 639 SER A O 1
ATOM 5177 N N . GLY A 1 640 ? -34.213 -8.072 51.263 1.00 97.00 640 GLY A N 1
ATOM 5178 C CA . GLY A 1 640 ? -35.549 -8.187 50.660 1.00 97.00 640 GLY A CA 1
ATOM 5179 C C . GLY A 1 640 ? -35.681 -9.321 49.638 1.00 97.00 640 GLY A C 1
ATOM 5180 O O . GLY A 1 640 ? -34.852 -10.237 49.585 1.00 97.00 640 GLY A O 1
ATOM 5181 N N . MET A 1 641 ? -36.766 -9.297 48.866 1.00 97.19 641 MET A N 1
ATOM 5182 C CA . MET A 1 641 ? -37.113 -10.332 47.888 1.00 97.19 641 MET A CA 1
ATOM 5183 C C . MET A 1 641 ? -36.091 -10.438 46.746 1.00 97.19 641 MET A C 1
ATOM 5185 O O . MET A 1 641 ? -35.752 -11.548 46.325 1.00 97.19 641 MET A O 1
ATOM 5189 N N . ASN A 1 642 ? -35.559 -9.306 46.280 1.00 96.44 642 ASN A N 1
ATOM 5190 C CA . ASN A 1 642 ? -34.702 -9.207 45.092 1.00 96.44 642 ASN A CA 1
ATOM 5191 C C . ASN A 1 642 ? -33.372 -9.997 45.206 1.00 96.44 642 ASN A C 1
ATOM 5193 O O . ASN A 1 642 ? -32.786 -10.429 44.209 1.00 96.44 642 ASN A O 1
ATOM 5197 N N . VAL A 1 643 ? -32.924 -10.308 46.426 1.00 95.88 643 VAL A N 1
ATOM 5198 C CA . VAL A 1 643 ? -31.757 -11.182 46.655 1.00 95.88 643 VAL A CA 1
ATOM 5199 C C . VAL A 1 643 ? -31.908 -12.540 45.966 1.00 95.88 643 VAL A C 1
ATOM 5201 O O . VAL A 1 643 ? -30.928 -13.072 45.441 1.00 95.88 643 VAL A O 1
ATOM 5204 N N . LEU A 1 644 ? -33.121 -13.100 45.964 1.00 91.31 644 LEU A N 1
ATOM 5205 C CA . LEU A 1 644 ? -33.392 -14.454 45.473 1.00 91.31 644 LEU A CA 1
ATOM 5206 C C . LEU A 1 644 ? -34.416 -14.498 44.336 1.00 91.31 644 LEU A C 1
ATOM 5208 O O . LEU A 1 644 ? -34.407 -15.462 43.572 1.00 91.31 644 LEU A O 1
ATOM 5212 N N . TYR A 1 645 ? -35.284 -13.490 44.228 1.00 90.06 645 TYR A N 1
ATOM 5213 C CA . TYR A 1 645 ? -36.411 -13.492 43.298 1.00 90.06 645 TYR A CA 1
ATOM 5214 C C . TYR A 1 645 ? -35.986 -13.409 41.827 1.00 90.06 645 TYR A C 1
ATOM 5216 O O . TYR A 1 645 ? -36.392 -14.258 41.044 1.00 90.06 645 TYR A O 1
ATOM 5224 N N . ALA A 1 646 ? -35.149 -12.433 41.471 1.00 89.88 646 ALA A N 1
ATOM 5225 C CA . ALA A 1 646 ? -34.752 -12.163 40.088 1.00 89.88 646 ALA A CA 1
ATOM 5226 C C . ALA A 1 646 ? -33.232 -12.107 39.950 1.00 89.88 646 ALA A C 1
ATOM 5228 O O . ALA A 1 646 ? -32.549 -11.762 40.906 1.00 89.88 646 ALA A O 1
ATOM 5229 N N . SER A 1 647 ? -32.684 -12.362 38.760 1.00 91.19 647 SER A N 1
ATOM 5230 C CA . SER A 1 647 ? -31.284 -12.035 38.443 1.00 91.19 647 SER A CA 1
ATOM 5231 C C . SER A 1 647 ? -31.070 -10.537 38.217 1.00 91.19 647 SER A C 1
ATOM 5233 O O . SER A 1 647 ? -29.973 -10.041 38.437 1.00 91.19 647 SER A O 1
ATOM 5235 N N . ASP A 1 648 ? -32.092 -9.801 37.784 1.00 93.75 648 ASP A N 1
ATOM 5236 C CA . ASP A 1 648 ? -31.990 -8.356 37.582 1.00 93.75 648 ASP A CA 1
ATOM 5237 C C . ASP A 1 648 ? -31.710 -7.642 38.921 1.00 93.75 648 ASP A C 1
ATOM 5239 O O . ASP A 1 648 ? -32.557 -7.679 39.817 1.00 93.75 648 ASP A O 1
ATOM 5243 N N . PRO A 1 649 ? -30.549 -6.980 39.091 1.00 95.88 649 PRO A N 1
ATOM 5244 C CA . PRO A 1 649 ? -30.210 -6.304 40.339 1.00 95.88 649 PRO A CA 1
ATOM 5245 C C . PRO A 1 649 ? -31.171 -5.169 40.707 1.00 95.88 649 PRO A C 1
ATOM 5247 O O . PRO A 1 649 ? -31.246 -4.820 41.885 1.00 95.88 649 PRO A O 1
ATOM 5250 N N . TYR A 1 650 ? -31.936 -4.637 39.753 1.00 96.69 650 TYR A N 1
ATOM 5251 C CA . TYR A 1 650 ? -32.835 -3.498 39.949 1.00 96.69 650 TYR A CA 1
ATOM 5252 C C . TYR A 1 650 ? -34.319 -3.871 39.798 1.00 96.69 650 TYR A C 1
ATOM 5254 O O . TYR A 1 650 ? -35.170 -2.994 39.659 1.00 96.69 650 TYR A O 1
ATOM 5262 N N . TRP A 1 651 ? -34.660 -5.166 39.876 1.00 96.12 651 TRP A N 1
ATOM 5263 C CA . TRP A 1 651 ? -36.052 -5.643 39.863 1.00 96.12 651 TRP A CA 1
ATOM 5264 C C . TRP A 1 651 ? -36.922 -4.960 40.929 1.00 96.12 651 TRP A C 1
ATOM 5266 O O . TRP A 1 651 ? -38.025 -4.498 40.634 1.00 96.12 651 TRP A O 1
ATOM 5276 N N . GLY A 1 652 ? -36.405 -4.828 42.156 1.00 96.88 652 GLY A N 1
ATOM 5277 C CA . GLY A 1 652 ? -37.125 -4.166 43.246 1.00 96.88 652 GLY A CA 1
ATOM 5278 C C . GLY A 1 652 ? -37.415 -2.694 42.947 1.00 96.88 652 GLY A C 1
ATOM 5279 O O . GLY A 1 652 ? -38.534 -2.233 43.162 1.00 96.88 652 GLY A O 1
ATOM 5280 N N . GLU A 1 653 ? -36.447 -1.972 42.374 1.00 97.31 653 GLU A N 1
ATOM 5281 C CA . GLU A 1 653 ? -36.628 -0.573 41.970 1.00 97.31 653 GLU A CA 1
ATOM 5282 C C . GLU A 1 653 ? -37.645 -0.437 40.834 1.00 97.31 653 GLU A C 1
ATOM 5284 O O . GLU A 1 653 ? -38.462 0.479 40.861 1.00 97.31 653 GLU A O 1
ATOM 5289 N N . LYS A 1 654 ? -37.666 -1.369 39.872 1.00 97.25 654 LYS A N 1
ATOM 5290 C CA . LYS A 1 654 ? -38.671 -1.397 38.796 1.00 97.25 654 LYS A CA 1
ATOM 5291 C C . LYS A 1 654 ? -40.090 -1.548 39.343 1.00 97.25 654 LYS A C 1
ATOM 5293 O O . LYS A 1 654 ? -40.971 -0.788 38.942 1.00 97.25 654 LYS A O 1
ATOM 5298 N N . ILE A 1 655 ? -40.317 -2.478 40.277 1.00 97.75 655 ILE A N 1
ATOM 5299 C CA . ILE A 1 655 ? -41.636 -2.636 40.912 1.00 97.75 655 ILE A CA 1
ATOM 5300 C C . ILE A 1 655 ? -41.994 -1.392 41.722 1.00 97.75 655 ILE A C 1
ATOM 5302 O O . ILE A 1 655 ? -43.094 -0.865 41.558 1.00 97.75 655 ILE A O 1
ATOM 5306 N N . ALA A 1 656 ? -41.071 -0.883 42.542 1.00 98.06 656 ALA A N 1
ATOM 5307 C CA . ALA A 1 656 ? -41.294 0.334 43.317 1.00 98.06 656 ALA A CA 1
ATOM 5308 C C . ALA A 1 656 ? -41.647 1.526 42.409 1.00 98.06 656 ALA A C 1
ATOM 5310 O O . ALA A 1 656 ? -42.585 2.262 42.698 1.00 98.06 656 ALA A O 1
ATOM 5311 N N . SER A 1 657 ? -40.979 1.663 41.262 1.00 97.62 657 SER A N 1
ATOM 5312 C CA . SER A 1 657 ? -41.251 2.698 40.259 1.00 97.62 657 SER A CA 1
ATOM 5313 C C . SER A 1 657 ? -42.665 2.601 39.670 1.00 97.62 657 SER A C 1
ATOM 5315 O O . SER A 1 657 ? -43.350 3.615 39.488 1.00 97.62 657 SER A O 1
ATOM 5317 N N . ILE A 1 658 ? -43.147 1.378 39.417 1.00 97.50 658 ILE A N 1
ATOM 5318 C CA . ILE A 1 658 ? -44.527 1.136 38.978 1.00 97.50 658 ILE A CA 1
ATOM 5319 C C . ILE A 1 658 ? -45.509 1.485 40.103 1.00 97.50 658 ILE A C 1
ATOM 5321 O O . ILE A 1 658 ? -46.488 2.181 39.838 1.00 97.50 658 ILE A O 1
ATOM 5325 N N . MET A 1 659 ? -45.234 1.085 41.352 1.00 98.12 659 MET A N 1
ATOM 5326 C CA . MET A 1 659 ? -46.056 1.460 42.512 1.00 98.12 659 MET A CA 1
ATOM 5327 C C . MET A 1 659 ? -46.141 2.983 42.666 1.00 98.12 659 MET A C 1
ATOM 5329 O O . MET A 1 659 ? -47.244 3.502 42.788 1.00 98.12 659 MET A O 1
ATOM 5333 N N . MET A 1 660 ? -45.023 3.713 42.555 1.00 96.50 660 MET A N 1
ATOM 5334 C CA . MET A 1 660 ? -45.002 5.185 42.567 1.00 96.50 660 MET A CA 1
ATOM 5335 C C . MET A 1 660 ? -45.860 5.783 41.455 1.00 96.50 660 MET A C 1
ATOM 5337 O O . MET A 1 660 ? -46.601 6.738 41.681 1.00 96.50 660 MET A O 1
ATOM 5341 N N . SER A 1 661 ? -45.762 5.229 40.247 1.00 95.38 661 SER A N 1
ATOM 5342 C CA . SER A 1 661 ? -46.509 5.720 39.089 1.00 95.38 661 SER A CA 1
ATOM 5343 C C . SER A 1 661 ? -48.013 5.509 39.261 1.00 95.38 661 SER A C 1
ATOM 5345 O O . SER A 1 661 ? -48.793 6.423 38.997 1.00 95.38 661 SER A O 1
ATOM 5347 N N . ILE A 1 662 ? -48.419 4.335 39.754 1.00 97.00 662 ILE A N 1
ATOM 5348 C CA . ILE A 1 662 ? -49.817 4.033 40.067 1.00 97.00 662 ILE A CA 1
ATOM 5349 C C . ILE A 1 662 ? -50.313 4.925 41.211 1.00 97.00 662 ILE A C 1
ATOM 5351 O O . ILE A 1 662 ? -51.365 5.544 41.081 1.00 97.00 662 ILE A O 1
ATOM 5355 N N . ASN A 1 663 ? -49.540 5.040 42.294 1.00 96.75 663 ASN A N 1
ATOM 5356 C CA . ASN A 1 663 ? -49.885 5.849 43.460 1.00 96.75 663 ASN A CA 1
ATOM 5357 C C . ASN A 1 663 ? -50.121 7.314 43.069 1.00 96.75 663 ASN A C 1
ATOM 5359 O O . ASN A 1 663 ? -51.159 7.883 43.389 1.00 96.75 663 ASN A O 1
ATOM 5363 N N . SER A 1 664 ? -49.220 7.891 42.270 1.00 94.31 664 SER A N 1
ATOM 5364 C CA . SER A 1 664 ? -49.354 9.258 41.755 1.00 94.31 664 SER A CA 1
ATOM 5365 C C . SER A 1 664 ? -50.611 9.447 40.891 1.00 94.31 664 SER A C 1
ATOM 5367 O O . SER A 1 664 ? -51.272 10.480 40.964 1.00 94.31 664 SER A O 1
ATOM 5369 N N . LYS A 1 665 ? -51.009 8.436 40.104 1.00 95.44 665 LYS A N 1
ATOM 5370 C CA . LYS A 1 665 ? -52.238 8.484 39.289 1.00 95.44 665 LYS A CA 1
ATOM 5371 C C . LYS A 1 665 ? -53.526 8.297 40.088 1.00 95.44 665 LYS A C 1
ATOM 5373 O O . LYS A 1 665 ? -54.573 8.746 39.625 1.00 95.44 665 LYS A O 1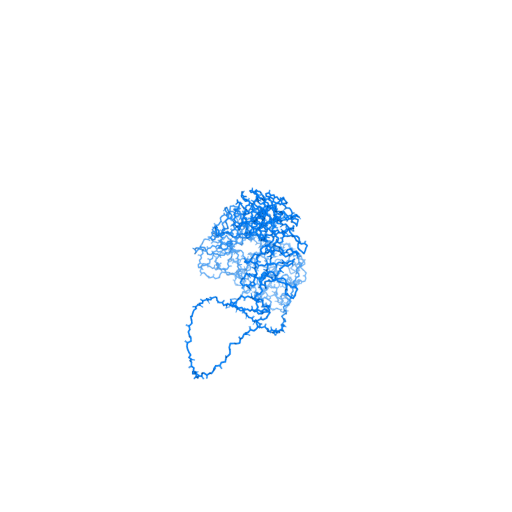
ATOM 5378 N N . LEU A 1 666 ? -53.458 7.643 41.244 1.00 96.00 666 LEU A N 1
ATOM 5379 C CA . LEU A 1 666 ? -54.606 7.377 42.112 1.00 96.00 666 LEU A CA 1
ATOM 5380 C C . LEU A 1 666 ? -54.752 8.375 43.275 1.00 96.00 666 LEU A C 1
ATOM 5382 O O . LEU A 1 666 ? -55.697 8.257 44.053 1.00 96.00 666 LEU A O 1
ATOM 5386 N N . GLY A 1 667 ? -53.878 9.381 43.366 1.00 94.25 667 GLY A N 1
ATOM 5387 C CA . GLY A 1 667 ? -53.982 10.455 44.359 1.00 94.25 667 GLY A CA 1
ATOM 5388 C C . GLY A 1 667 ? -53.171 10.239 45.638 1.00 94.25 667 GLY A C 1
ATOM 5389 O O . GLY A 1 667 ? -53.529 10.801 46.666 1.00 94.25 667 GLY A O 1
ATOM 5390 N N . GLU A 1 668 ? -52.098 9.448 45.574 1.00 95.00 668 GLU A N 1
ATOM 5391 C CA . GLU A 1 668 ? -51.027 9.380 46.584 1.00 95.00 668 GLU A CA 1
ATOM 5392 C C . GLU A 1 668 ? -51.484 8.970 47.995 1.00 95.00 668 GLU A C 1
ATOM 5394 O O . GLU A 1 668 ? -51.027 9.510 48.999 1.00 95.00 668 GLU A O 1
ATOM 5399 N N . LYS A 1 669 ? -52.388 7.986 48.085 1.00 95.44 669 LYS A N 1
ATOM 5400 C CA . LYS A 1 669 ? -52.866 7.449 49.372 1.00 95.44 669 LYS A CA 1
ATOM 5401 C C . LYS A 1 669 ? -51.898 6.483 50.062 1.00 95.44 669 LYS A C 1
ATOM 5403 O O . LYS A 1 669 ? -52.123 6.168 51.229 1.00 95.44 669 LYS A O 1
ATOM 5408 N N . ASP A 1 670 ? -50.902 5.956 49.349 1.00 91.06 670 ASP A N 1
ATOM 5409 C CA . ASP A 1 670 ? -50.058 4.826 49.781 1.00 91.06 670 ASP A CA 1
ATOM 5410 C C . ASP A 1 670 ? -48.562 5.120 49.852 1.00 91.06 670 ASP A C 1
ATOM 5412 O O . ASP A 1 670 ? -48.103 6.035 49.127 1.00 91.06 670 ASP A O 1
#